Protein AF-A0A0S8D8H1-F1 (afdb_monomer)

Foldseek 3Di:
DAVPFPLDDDDPPDDDDCDDPVVVVVVVVVVVVVDDPVLQLLVQVLLVVCLPPPPKDKDKAKWKWKWWDDLPNFKIWIWTDFDPPDQRTKTWTKMDGLVFKIWTQKIDRPPQAIDGGFIWGKDHWDDDQFKIKIKIAGDCPRHFGAGPVGWGFGIKMKMFTPPCVPDDPTDITIIMMMIMTIRSCVLLVVLVVVCCVPPVVCVPPDPNDNLPVSLSSVVSSVPDNVVNCPVRVVPPPCDVPDDDDAPQQDDDPVQCVDPLCVLCCLFPCVQQCHPDPVVNVLCGDDNVSNLLLLLQCLLLLLLQLCQLVPPPVLQLHAHPPHQVCQVVSVHHSVCSSPDPSSVSNNVVSLVSCVVVVHDSDPPVVSRNPSVPRGDSDDDDD

Mean predicted aligned error: 15.31 Å

Structure (mmCIF, N/CA/C/O backbone):
data_AF-A0A0S8D8H1-F1
#
_entry.id   AF-A0A0S8D8H1-F1
#
loop_
_atom_site.group_PDB
_atom_site.id
_atom_site.type_symbol
_atom_site.label_atom_id
_atom_site.label_alt_id
_atom_site.label_comp_id
_atom_site.label_asym_id
_atom_site.label_entity_id
_atom_site.label_seq_id
_atom_site.pdbx_PDB_ins_code
_atom_site.Cartn_x
_atom_site.Cartn_y
_atom_site.Cartn_z
_atom_site.occupancy
_atom_site.B_iso_or_equiv
_atom_site.auth_seq_id
_atom_site.auth_comp_id
_atom_site.auth_asym_id
_atom_site.auth_atom_id
_atom_site.pdbx_PDB_model_num
ATOM 1 N N . PRO A 1 1 ? -13.328 21.605 22.757 1.00 50.66 1 PRO A N 1
ATOM 2 C CA . PRO A 1 1 ? -14.137 21.177 21.593 1.00 50.66 1 PRO A CA 1
ATOM 3 C C . PRO A 1 1 ? -13.794 19.726 21.206 1.00 50.66 1 PRO A C 1
ATOM 5 O O . PRO A 1 1 ? -12.615 19.384 21.144 1.00 50.66 1 PRO A O 1
ATOM 8 N N . PRO A 1 2 ? -14.795 18.872 20.968 1.00 54.44 2 PRO A N 1
ATOM 9 C CA . PRO A 1 2 ? -14.679 17.407 20.907 1.00 54.44 2 PRO A CA 1
ATOM 10 C C . PRO A 1 2 ? -13.805 16.900 19.742 1.00 54.44 2 PRO A C 1
ATOM 12 O O . PRO A 1 2 ? -13.455 15.730 19.685 1.00 54.44 2 PRO A O 1
ATOM 15 N N . HIS A 1 3 ? -13.372 17.798 18.850 1.00 54.06 3 HIS A N 1
ATOM 16 C CA . HIS A 1 3 ? -12.545 17.529 17.672 1.00 54.06 3 HIS A CA 1
ATOM 17 C C . HIS A 1 3 ? -11.184 16.852 17.964 1.00 54.06 3 HIS A C 1
ATOM 19 O O . HIS A 1 3 ? -10.603 16.242 17.068 1.00 54.06 3 HIS A O 1
ATOM 25 N N . LEU A 1 4 ? -10.653 16.956 19.190 1.00 62.88 4 LEU A N 1
ATOM 26 C CA . LEU A 1 4 ? -9.416 16.271 19.607 1.00 62.88 4 LEU A CA 1
ATOM 27 C C . LEU A 1 4 ? -9.659 15.107 20.584 1.00 62.88 4 LEU A C 1
ATOM 29 O O . LEU A 1 4 ? -8.697 14.523 21.073 1.00 62.88 4 LEU A O 1
ATOM 33 N N . ASP A 1 5 ? -10.914 14.766 20.893 1.00 68.06 5 ASP A N 1
ATOM 34 C CA . ASP A 1 5 ? -11.218 13.619 21.749 1.00 68.06 5 ASP A CA 1
ATOM 35 C C . ASP A 1 5 ? -11.070 12.321 20.922 1.00 68.06 5 ASP A C 1
ATOM 37 O O . ASP A 1 5 ? -11.809 12.131 19.951 1.00 68.06 5 ASP A O 1
ATOM 41 N N . PRO A 1 6 ? -10.121 11.423 21.263 1.00 68.25 6 PRO A N 1
ATOM 42 C CA . PRO A 1 6 ? -9.798 10.248 20.449 1.00 68.25 6 PRO A CA 1
ATOM 43 C C . PRO A 1 6 ? -10.953 9.245 20.345 1.00 68.25 6 PRO A C 1
ATOM 45 O O . PRO A 1 6 ? -10.932 8.383 19.470 1.00 68.25 6 PRO A O 1
ATOM 48 N N . LEU A 1 7 ? -11.958 9.358 21.218 1.00 73.81 7 LEU A N 1
ATOM 49 C CA . LEU A 1 7 ? -13.120 8.476 21.251 1.00 73.81 7 LEU A CA 1
ATOM 50 C C . LEU A 1 7 ? -14.303 9.013 20.434 1.00 73.81 7 LEU A C 1
ATOM 52 O O . LEU A 1 7 ? -15.323 8.332 20.329 1.00 73.81 7 LEU A O 1
ATOM 56 N N . THR A 1 8 ? -14.181 10.204 19.836 1.00 69.31 8 THR A N 1
ATOM 57 C CA . THR A 1 8 ? -15.189 10.723 18.904 1.00 69.31 8 THR A CA 1
ATOM 58 C C . THR A 1 8 ? -14.959 10.118 17.515 1.00 69.31 8 THR A C 1
ATOM 60 O O . THR A 1 8 ? -13.886 10.321 16.934 1.00 69.31 8 THR A O 1
ATOM 63 N N . PRO A 1 9 ? -15.942 9.402 16.933 1.00 66.94 9 PRO A N 1
ATOM 64 C CA . PRO A 1 9 ? -15.869 8.976 15.542 1.00 66.94 9 PRO A CA 1
ATOM 65 C C . PRO A 1 9 ? -15.666 10.193 14.645 1.00 66.94 9 PRO A C 1
ATOM 67 O O . PRO A 1 9 ? -16.459 11.133 14.668 1.00 66.94 9 PRO A O 1
ATOM 70 N N . ARG A 1 10 ? -14.597 10.185 13.851 1.00 66.56 10 ARG A N 1
ATOM 71 C CA . ARG A 1 10 ? -14.359 11.246 12.874 1.00 66.56 10 ARG A CA 1
ATOM 72 C C . ARG A 1 10 ? -15.075 10.883 11.578 1.00 66.56 10 ARG A C 1
ATOM 74 O O . ARG A 1 10 ? -14.911 9.748 11.120 1.00 66.56 10 ARG A O 1
ATOM 81 N N . PRO A 1 11 ? -15.830 11.811 10.965 1.00 64.25 11 PRO A N 1
ATOM 82 C CA . PRO A 1 11 ? -16.307 11.582 9.614 1.00 64.25 11 PRO A CA 1
ATOM 83 C C . PRO A 1 11 ? -15.096 11.355 8.693 1.00 64.25 11 PRO A C 1
ATOM 85 O O . PRO A 1 11 ? -14.022 11.927 8.929 1.00 64.25 11 PRO A O 1
ATOM 88 N N . PRO A 1 12 ? -15.226 10.506 7.661 1.00 61.81 12 PRO A N 1
ATOM 89 C CA . PRO A 1 12 ? -14.159 10.328 6.687 1.00 61.81 12 PRO A CA 1
ATOM 90 C C . PRO A 1 12 ? -13.798 11.689 6.079 1.00 61.81 12 PRO A C 1
ATOM 92 O O . PRO A 1 12 ? -14.682 12.471 5.735 1.00 61.81 12 PRO A O 1
ATOM 95 N N . ARG A 1 13 ? -12.495 11.976 5.944 1.00 61.00 13 ARG A N 1
ATOM 96 C CA . ARG A 1 13 ? -12.019 13.247 5.357 1.00 61.00 13 ARG A CA 1
ATOM 97 C C . ARG A 1 13 ? -12.520 13.446 3.926 1.00 61.00 13 ARG A C 1
ATOM 99 O O . ARG A 1 13 ? -12.697 14.577 3.495 1.00 61.00 13 ARG A O 1
ATOM 106 N N . GLU A 1 14 ? -12.704 12.348 3.206 1.00 64.44 14 GLU A N 1
ATOM 107 C CA . GLU A 1 14 ? -13.188 12.303 1.834 1.00 64.44 14 GLU A CA 1
ATOM 108 C C . GLU A 1 14 ? -13.837 10.929 1.614 1.00 64.44 14 GLU A C 1
ATOM 110 O O . GLU A 1 14 ? -13.347 9.920 2.127 1.00 64.44 14 GLU A O 1
ATOM 115 N N . ILE A 1 15 ? -14.941 10.886 0.866 1.00 69.12 15 ILE A N 1
ATOM 116 C CA . ILE A 1 15 ? -15.511 9.640 0.342 1.00 69.12 15 ILE A CA 1
ATOM 117 C C . ILE A 1 15 ? -15.196 9.627 -1.148 1.00 69.12 15 ILE A C 1
ATOM 119 O O . ILE A 1 15 ? -15.851 10.315 -1.930 1.00 69.12 15 ILE A O 1
ATOM 123 N N . LEU A 1 16 ? -14.180 8.860 -1.535 1.00 61.03 16 LEU A N 1
ATOM 124 C CA . LEU A 1 16 ? -13.817 8.697 -2.939 1.00 61.03 16 LEU A CA 1
ATOM 125 C C . LEU A 1 16 ? -14.880 7.836 -3.631 1.00 61.03 16 LEU A C 1
ATOM 127 O O . LEU A 1 16 ? -15.130 6.702 -3.222 1.00 61.03 16 LEU A O 1
ATOM 131 N N . ARG A 1 17 ? -15.519 8.379 -4.671 1.00 62.44 17 ARG A N 1
ATOM 132 C CA . ARG A 1 17 ? -16.472 7.659 -5.526 1.00 62.44 17 ARG A CA 1
ATOM 133 C C . ARG A 1 17 ? -15.849 7.475 -6.900 1.00 62.44 17 ARG A C 1
ATOM 135 O O . ARG A 1 17 ? -15.310 8.424 -7.451 1.00 62.44 17 ARG A O 1
ATOM 142 N N . PHE A 1 18 ? -15.931 6.267 -7.445 1.00 60.62 18 PHE A N 1
ATOM 143 C CA . PHE A 1 18 ? -15.375 5.955 -8.757 1.00 60.62 18 PHE A CA 1
ATOM 144 C C . PHE A 1 18 ? -16.193 6.681 -9.834 1.00 60.62 18 PHE A C 1
ATOM 146 O O . PHE A 1 18 ? -17.311 6.267 -10.134 1.00 60.62 18 PHE A O 1
ATOM 153 N N . SER A 1 19 ? -15.682 7.798 -10.359 1.00 57.94 19 SER A N 1
ATOM 154 C CA . SER A 1 19 ? -16.412 8.611 -11.345 1.00 57.94 19 SER A CA 1
ATOM 155 C C . SER A 1 19 ? -15.671 8.801 -12.671 1.00 57.94 19 SER A C 1
ATOM 157 O O . SER A 1 19 ? -16.284 9.212 -13.655 1.00 57.94 19 SER A O 1
ATOM 159 N N . GLY A 1 20 ? -14.387 8.427 -12.752 1.00 56.03 20 GLY A N 1
ATOM 160 C CA . GLY A 1 20 ? -13.649 8.408 -14.014 1.00 56.03 20 GLY A CA 1
ATOM 161 C C . GLY A 1 20 ? -12.148 8.137 -13.882 1.00 56.03 20 GLY A C 1
ATOM 162 O O . GLY A 1 20 ? -11.618 7.926 -12.793 1.00 56.03 20 GLY A O 1
ATOM 163 N N . ALA A 1 21 ? -11.448 8.181 -15.022 1.00 56.06 21 ALA A N 1
ATOM 164 C CA . ALA A 1 21 ? -10.019 7.863 -15.155 1.00 56.06 21 ALA A CA 1
ATOM 165 C C . ALA A 1 21 ? -9.074 8.771 -14.335 1.00 56.06 21 ALA A C 1
ATOM 167 O O . ALA A 1 21 ? -7.931 8.399 -14.075 1.00 56.06 21 ALA A O 1
ATOM 168 N N . MET A 1 22 ? -9.536 9.953 -13.908 1.00 54.12 22 MET A N 1
ATOM 169 C CA . MET A 1 22 ? -8.743 10.870 -13.077 1.00 54.12 22 MET A CA 1
ATOM 170 C C . MET A 1 22 ? -8.657 10.446 -11.602 1.00 54.12 22 MET A C 1
ATOM 172 O O . MET A 1 22 ? -7.737 10.871 -10.904 1.00 54.12 22 MET A O 1
ATOM 176 N N . ASP A 1 23 ? -9.556 9.574 -11.132 1.00 57.16 23 ASP A N 1
ATOM 177 C CA . ASP A 1 23 ? -9.555 9.079 -9.748 1.00 57.16 23 ASP A CA 1
ATOM 178 C C . ASP A 1 23 ? -8.584 7.896 -9.561 1.00 57.16 23 ASP A C 1
ATOM 180 O O . ASP A 1 23 ? -8.127 7.608 -8.451 1.00 57.16 23 ASP A O 1
ATOM 184 N N . THR A 1 24 ? -8.203 7.234 -10.659 1.00 58.53 24 THR A N 1
ATOM 185 C CA . THR A 1 24 ? -7.390 6.011 -10.672 1.00 58.53 24 THR A CA 1
ATOM 186 C C . THR A 1 24 ? -5.997 6.189 -10.037 1.00 58.53 24 THR A C 1
ATOM 188 O O . THR A 1 24 ? -5.645 5.372 -9.186 1.00 58.53 24 THR A O 1
ATOM 191 N N . PRO A 1 25 ? -5.208 7.249 -10.318 1.00 58.84 25 PRO A N 1
ATOM 192 C CA . PRO A 1 25 ? -3.871 7.405 -9.726 1.00 58.84 25 PRO A CA 1
ATOM 193 C C . PRO A 1 25 ? -3.881 7.700 -8.216 1.00 58.84 25 PRO A C 1
ATOM 195 O O . PRO A 1 25 ? -3.024 7.197 -7.483 1.00 58.84 25 PRO A O 1
ATOM 198 N N . ARG A 1 26 ? -4.850 8.500 -7.731 1.00 58.94 26 ARG A N 1
ATOM 199 C CA . ARG A 1 26 ? -5.006 8.819 -6.293 1.00 58.94 26 ARG A CA 1
ATOM 200 C C . ARG A 1 26 ? -5.401 7.571 -5.506 1.00 58.94 26 ARG A C 1
ATOM 202 O O . ARG A 1 26 ? -4.855 7.328 -4.433 1.00 58.94 26 ARG A O 1
ATOM 209 N N . ILE A 1 27 ? -6.290 6.759 -6.076 1.00 63.12 27 ILE A N 1
ATOM 210 C CA . ILE A 1 27 ? -6.699 5.475 -5.509 1.00 63.12 27 ILE A CA 1
ATOM 211 C C . ILE A 1 27 ? -5.503 4.513 -5.490 1.00 63.12 27 ILE A C 1
ATOM 213 O O . ILE A 1 27 ? -5.118 4.077 -4.410 1.00 63.12 27 ILE A O 1
ATOM 217 N N . ILE A 1 28 ? -4.836 4.260 -6.624 1.00 65.50 28 ILE A N 1
ATOM 218 C CA . ILE A 1 28 ? -3.685 3.334 -6.705 1.00 65.50 28 ILE A CA 1
ATOM 219 C C . ILE A 1 28 ? -2.600 3.677 -5.676 1.00 65.50 28 ILE A C 1
ATOM 221 O O . ILE A 1 28 ? -2.069 2.785 -5.021 1.00 65.50 28 ILE A O 1
ATOM 225 N N . SER A 1 29 ? -2.312 4.966 -5.483 1.00 62.41 29 SER A N 1
ATOM 226 C CA . SER A 1 29 ? -1.311 5.427 -4.514 1.00 62.41 29 SER A CA 1
ATOM 227 C C . SER A 1 29 ? -1.725 5.142 -3.061 1.00 62.41 29 SER A C 1
ATOM 229 O O . SER A 1 29 ? -0.890 4.769 -2.240 1.00 62.41 29 SER A O 1
ATOM 231 N N . GLY A 1 30 ? -3.017 5.270 -2.735 1.00 63.97 30 GLY A N 1
ATOM 232 C CA . GLY A 1 30 ? -3.566 4.873 -1.434 1.00 63.97 30 GLY A CA 1
ATOM 233 C C . GLY A 1 30 ? -3.522 3.359 -1.211 1.00 63.97 30 GLY A C 1
ATOM 234 O O . GLY A 1 30 ? -3.141 2.910 -0.133 1.00 63.97 30 GLY A O 1
ATOM 235 N N . TRP A 1 31 ? -3.841 2.578 -2.245 1.00 68.56 31 TRP A N 1
ATOM 236 C CA . TRP A 1 31 ? -3.814 1.113 -2.210 1.00 68.56 31 TRP A CA 1
ATOM 237 C C . TRP A 1 31 ? -2.399 0.540 -2.117 1.00 68.56 31 TRP A C 1
ATOM 239 O O . TRP A 1 31 ? -2.190 -0.448 -1.419 1.00 68.56 31 TRP A O 1
ATOM 249 N N . ALA A 1 32 ? -1.408 1.168 -2.753 1.00 70.56 32 ALA A N 1
ATOM 250 C CA . ALA A 1 32 ? -0.017 0.726 -2.677 1.00 70.56 32 ALA A CA 1
ATOM 251 C C . ALA A 1 32 ? 0.518 0.726 -1.233 1.00 70.56 32 ALA A C 1
ATOM 253 O O . ALA A 1 32 ? 1.279 -0.166 -0.872 1.00 70.56 32 ALA A O 1
ATOM 254 N N . ASN A 1 33 ? 0.061 1.658 -0.386 1.00 70.56 33 ASN A N 1
ATOM 255 C CA . ASN A 1 33 ? 0.424 1.704 1.039 1.00 70.56 33 ASN A CA 1
ATOM 256 C C . ASN A 1 33 ? -0.182 0.560 1.864 1.00 70.56 33 ASN A C 1
ATOM 258 O O . ASN A 1 33 ? 0.223 0.344 3.004 1.00 70.56 33 ASN A O 1
ATOM 262 N N . PHE A 1 34 ? -1.173 -0.148 1.320 1.00 75.00 34 PHE A N 1
ATOM 263 C CA . PHE A 1 34 ? -1.781 -1.291 1.984 1.00 75.00 34 PHE A CA 1
ATOM 264 C C . PHE A 1 34 ? -0.930 -2.557 1.852 1.00 75.00 34 PHE A C 1
ATOM 266 O O . PHE A 1 34 ? -1.075 -3.467 2.662 1.00 75.00 34 PHE A O 1
ATOM 273 N N . LEU A 1 35 ? -0.041 -2.620 0.858 1.00 80.44 35 LEU A N 1
ATOM 274 C CA . LEU A 1 35 ? 0.889 -3.725 0.648 1.00 80.44 35 LEU A CA 1
ATOM 275 C C . LEU A 1 35 ? 2.226 -3.415 1.322 1.00 80.44 35 LEU A C 1
ATOM 277 O O . LEU A 1 35 ? 2.740 -2.300 1.231 1.00 80.44 35 LEU A O 1
ATOM 281 N N . ALA A 1 36 ? 2.812 -4.400 2.001 1.00 82.56 36 ALA A N 1
ATOM 282 C CA . ALA A 1 36 ? 4.121 -4.197 2.608 1.00 82.56 36 ALA A CA 1
ATOM 283 C C . ALA A 1 36 ? 5.226 -4.270 1.553 1.00 82.56 36 ALA A C 1
ATOM 285 O O . ALA A 1 36 ? 5.124 -4.982 0.556 1.00 82.56 36 ALA A O 1
ATOM 286 N N . VAL A 1 37 ? 6.349 -3.607 1.829 1.00 82.81 37 VAL A N 1
ATOM 287 C CA . VAL A 1 37 ? 7.547 -3.662 0.975 1.00 82.81 37 VAL A CA 1
ATOM 288 C C . VAL A 1 37 ? 8.005 -5.106 0.725 1.00 82.81 37 VAL A C 1
ATOM 290 O O . VAL A 1 37 ? 8.413 -5.440 -0.387 1.00 82.81 37 VAL A O 1
ATOM 293 N N . ASP A 1 38 ? 7.894 -5.983 1.724 1.00 82.75 38 ASP A N 1
ATOM 294 C CA . ASP A 1 38 ? 8.278 -7.392 1.589 1.00 82.75 38 ASP A CA 1
ATOM 295 C C . ASP A 1 38 ? 7.339 -8.196 0.678 1.00 82.75 38 ASP A C 1
ATOM 297 O O . ASP A 1 38 ? 7.788 -9.147 0.032 1.00 82.75 38 ASP A O 1
ATOM 301 N N . ASP A 1 39 ? 6.076 -7.781 0.539 1.00 85.12 39 ASP A N 1
ATOM 302 C CA . ASP A 1 39 ? 5.147 -8.380 -0.424 1.00 85.12 39 ASP A CA 1
ATOM 303 C C . ASP A 1 39 ? 5.630 -8.110 -1.847 1.00 85.12 39 ASP A C 1
ATOM 305 O O . ASP A 1 39 ? 5.727 -9.030 -2.659 1.00 85.12 39 ASP A O 1
ATOM 309 N N . PHE A 1 40 ? 6.005 -6.857 -2.129 1.00 86.81 40 PHE A N 1
ATOM 310 C CA . PHE A 1 40 ? 6.533 -6.460 -3.432 1.00 86.81 40 PHE A CA 1
ATOM 311 C C . PHE A 1 40 ? 7.841 -7.179 -3.760 1.00 86.81 40 PHE A C 1
ATOM 313 O O . PHE A 1 40 ? 8.014 -7.641 -4.885 1.00 86.81 40 PHE A O 1
ATOM 320 N N . ARG A 1 41 ? 8.746 -7.330 -2.783 1.00 87.88 41 ARG A N 1
ATOM 321 C CA . ARG A 1 41 ? 10.006 -8.072 -2.971 1.00 87.88 41 ARG A CA 1
ATOM 322 C C . ARG A 1 41 ? 9.761 -9.545 -3.269 1.00 87.88 41 ARG A C 1
ATOM 324 O O . ARG A 1 41 ? 10.406 -10.110 -4.153 1.00 87.88 41 ARG A O 1
ATOM 331 N N . THR A 1 42 ? 8.832 -10.162 -2.541 1.00 86.88 42 THR A N 1
ATOM 332 C CA . THR A 1 42 ? 8.471 -11.571 -2.730 1.00 86.88 42 THR A CA 1
ATOM 333 C C . THR A 1 42 ? 7.846 -11.782 -4.104 1.00 86.88 42 THR A C 1
ATOM 335 O O . THR A 1 42 ? 8.278 -12.669 -4.840 1.00 86.88 42 THR A O 1
ATOM 338 N N . LEU A 1 43 ? 6.885 -10.929 -4.471 1.00 90.50 43 LEU A N 1
ATOM 339 C CA . LEU A 1 43 ? 6.231 -10.949 -5.772 1.00 90.50 43 LEU A CA 1
ATOM 340 C C . LEU A 1 43 ? 7.248 -10.783 -6.906 1.00 90.50 43 LEU A C 1
ATOM 342 O O . LEU A 1 43 ? 7.303 -11.622 -7.799 1.00 90.50 43 LEU A O 1
ATOM 346 N N . ASP A 1 44 ? 8.096 -9.754 -6.850 1.00 91.81 44 ASP A N 1
ATOM 347 C CA . ASP A 1 44 ? 9.090 -9.501 -7.896 1.00 91.81 44 ASP A CA 1
ATOM 348 C C . ASP A 1 44 ? 10.077 -10.668 -8.039 1.00 91.81 44 ASP A C 1
ATOM 350 O O . ASP A 1 44 ? 10.352 -11.116 -9.149 1.00 91.81 44 ASP A O 1
ATOM 354 N N . SER A 1 45 ? 10.532 -11.238 -6.919 1.00 89.69 45 SER A N 1
ATOM 355 C CA . SER A 1 45 ? 11.430 -12.399 -6.922 1.00 89.69 45 SER A CA 1
ATOM 356 C C . SER A 1 45 ? 10.790 -13.646 -7.541 1.00 89.69 45 SER A C 1
ATOM 358 O O . SER A 1 45 ? 11.484 -14.454 -8.159 1.00 89.69 45 SER A O 1
ATOM 360 N N . LEU A 1 46 ? 9.482 -13.853 -7.365 1.00 90.44 46 LEU A N 1
ATOM 361 C CA . LEU A 1 46 ? 8.761 -14.944 -8.029 1.00 90.44 46 LEU A CA 1
ATOM 362 C C . LEU A 1 46 ? 8.649 -14.691 -9.530 1.00 90.44 46 LEU A C 1
ATOM 364 O O . LEU A 1 46 ? 9.021 -15.560 -10.309 1.00 90.44 46 LEU A O 1
ATOM 368 N N . LEU A 1 47 ? 8.242 -13.486 -9.934 1.00 92.75 47 LEU A N 1
ATOM 369 C CA . LEU A 1 47 ? 8.099 -13.134 -11.349 1.00 92.75 47 LEU A CA 1
ATOM 370 C C . LEU A 1 47 ? 9.420 -13.246 -12.118 1.00 92.75 47 LEU A C 1
ATOM 372 O O . LEU A 1 47 ? 9.443 -13.787 -13.220 1.00 92.75 47 LEU A O 1
ATOM 376 N N . VAL A 1 48 ? 10.531 -12.802 -11.521 1.00 90.62 48 VAL A N 1
ATOM 377 C CA . VAL A 1 48 ? 11.864 -12.927 -12.129 1.00 90.62 48 VAL A CA 1
ATOM 378 C C . VAL A 1 48 ? 12.284 -14.394 -12.263 1.00 90.62 48 VAL A C 1
ATOM 380 O O . VAL A 1 48 ? 12.861 -14.765 -13.282 1.00 90.62 48 VAL A O 1
ATOM 383 N N . ARG A 1 49 ? 11.978 -15.250 -11.277 1.00 88.69 49 ARG A N 1
ATOM 384 C CA . ARG A 1 49 ? 12.277 -16.694 -11.353 1.00 88.69 49 ARG A CA 1
ATOM 385 C C . ARG A 1 49 ? 11.427 -17.413 -12.401 1.00 88.69 49 ARG A C 1
ATOM 387 O O . ARG A 1 49 ? 11.946 -18.286 -13.089 1.00 88.69 49 ARG A O 1
ATOM 394 N N . SER A 1 50 ? 10.175 -17.000 -12.558 1.00 87.31 50 SER A N 1
ATOM 395 C CA . SER A 1 50 ? 9.235 -17.532 -13.549 1.00 87.31 50 SER A CA 1
ATOM 396 C C . SER A 1 50 ? 9.449 -16.995 -14.965 1.00 87.31 50 SER A C 1
ATOM 398 O O . SER A 1 50 ? 8.707 -17.348 -15.876 1.00 87.31 50 SER A O 1
ATOM 400 N N . GLU A 1 51 ? 10.467 -16.164 -15.211 1.00 82.75 51 GLU A N 1
ATOM 401 C CA . GLU A 1 51 ? 10.753 -15.652 -16.556 1.00 82.75 51 GLU A CA 1
ATOM 402 C C . GLU A 1 51 ? 11.010 -16.778 -17.579 1.00 82.75 51 GLU A C 1
ATOM 404 O O . GLU A 1 51 ? 10.739 -16.610 -18.770 1.00 82.75 51 GLU A O 1
ATOM 409 N N . ALA A 1 52 ? 11.549 -17.914 -17.131 1.00 80.00 52 ALA A N 1
ATOM 410 C CA . ALA A 1 52 ? 11.817 -19.068 -17.986 1.00 80.00 52 ALA A CA 1
ATOM 411 C C . ALA A 1 52 ? 10.560 -19.896 -18.318 1.00 80.00 52 ALA A C 1
ATOM 413 O O . ALA A 1 52 ? 10.635 -20.777 -19.177 1.00 80.00 52 ALA A O 1
ATOM 414 N N . ASP A 1 53 ? 9.425 -19.619 -17.672 1.00 80.62 53 ASP A N 1
ATOM 415 C CA . ASP A 1 53 ? 8.203 -20.398 -17.838 1.00 80.62 53 ASP A CA 1
ATOM 416 C C . ASP A 1 53 ? 7.576 -20.175 -19.222 1.00 80.62 53 ASP A C 1
ATOM 418 O O . ASP A 1 53 ? 7.588 -19.078 -19.799 1.00 80.62 53 ASP A O 1
ATOM 422 N N . ALA A 1 54 ? 6.970 -21.236 -19.758 1.00 67.94 54 ALA A N 1
ATOM 423 C CA . ALA A 1 54 ? 6.238 -21.171 -21.014 1.00 67.94 54 ALA A CA 1
ATOM 424 C C . ALA A 1 54 ? 5.087 -20.151 -20.901 1.00 67.94 54 ALA A C 1
ATOM 426 O O . ALA A 1 54 ? 4.181 -20.298 -20.085 1.00 67.94 54 ALA A O 1
ATOM 427 N N . GLY A 1 55 ? 5.123 -19.105 -21.731 1.00 77.44 55 GLY A N 1
ATOM 428 C CA . GLY A 1 55 ? 4.086 -18.067 -21.787 1.00 77.44 55 GLY A CA 1
ATOM 429 C C . GLY A 1 55 ? 4.515 -16.678 -21.307 1.00 77.44 55 GLY A C 1
ATOM 430 O O . GLY A 1 55 ? 3.742 -15.732 -21.467 1.00 77.44 55 GLY A O 1
ATOM 431 N N . VAL A 1 56 ? 5.734 -16.508 -20.780 1.00 89.88 56 VAL A N 1
ATOM 432 C CA . VAL A 1 56 ? 6.301 -15.170 -20.543 1.00 89.88 56 VAL A CA 1
ATOM 433 C C . VAL A 1 56 ? 6.819 -14.589 -21.860 1.00 89.88 56 VAL A C 1
ATOM 435 O O . VAL A 1 56 ? 7.758 -15.096 -22.474 1.00 89.88 56 VAL A O 1
ATOM 438 N N . GLN A 1 57 ? 6.192 -13.506 -22.323 1.00 92.19 57 GLN A N 1
ATOM 439 C CA . GLN A 1 57 ? 6.555 -12.870 -23.590 1.00 92.19 57 GLN A CA 1
ATOM 440 C C . GLN A 1 57 ? 7.717 -11.890 -23.420 1.00 92.19 57 GLN A C 1
ATOM 442 O O . GLN A 1 57 ? 7.733 -11.079 -22.493 1.00 92.19 57 GLN A O 1
ATOM 447 N N . ARG A 1 58 ? 8.656 -11.908 -24.372 1.00 92.88 58 ARG A N 1
ATOM 448 C CA . ARG A 1 58 ? 9.741 -10.927 -24.478 1.00 92.88 58 ARG A CA 1
ATOM 449 C C . ARG A 1 58 ? 9.557 -10.066 -25.720 1.00 92.88 58 ARG A C 1
ATOM 451 O O . ARG A 1 58 ? 9.316 -10.578 -26.810 1.00 92.88 58 ARG A O 1
ATOM 458 N N . SER A 1 59 ? 9.691 -8.758 -25.554 1.00 92.38 59 SER A N 1
ATOM 459 C CA . SER A 1 59 ? 9.617 -7.782 -26.639 1.00 92.38 59 SER A CA 1
ATOM 460 C C . SER A 1 59 ? 10.925 -7.017 -26.738 1.00 92.38 59 SER A C 1
ATOM 462 O O . SER A 1 59 ? 11.450 -6.545 -25.732 1.00 92.38 59 SER A O 1
ATOM 464 N N . VAL A 1 60 ? 11.439 -6.890 -27.960 1.00 93.38 60 VAL A N 1
ATOM 465 C CA . VAL A 1 60 ? 12.639 -6.105 -28.257 1.00 93.38 60 VAL A CA 1
ATOM 466 C C . VAL A 1 60 ? 12.215 -4.806 -28.921 1.00 93.38 60 VAL A C 1
ATOM 468 O O . VAL A 1 60 ? 11.556 -4.831 -29.962 1.00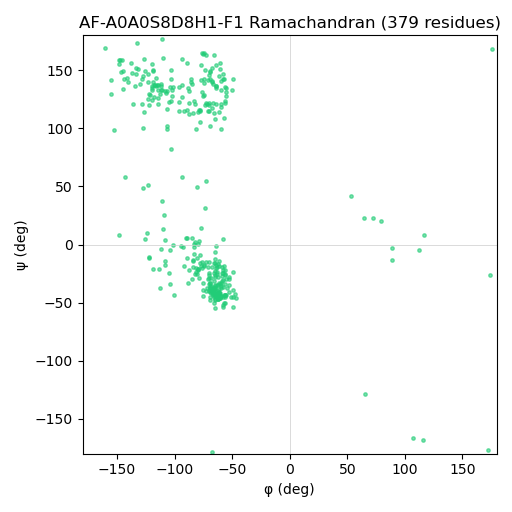 93.38 60 VAL A O 1
ATOM 471 N N . TYR A 1 61 ? 12.607 -3.695 -28.311 1.00 93.81 61 TYR A N 1
AT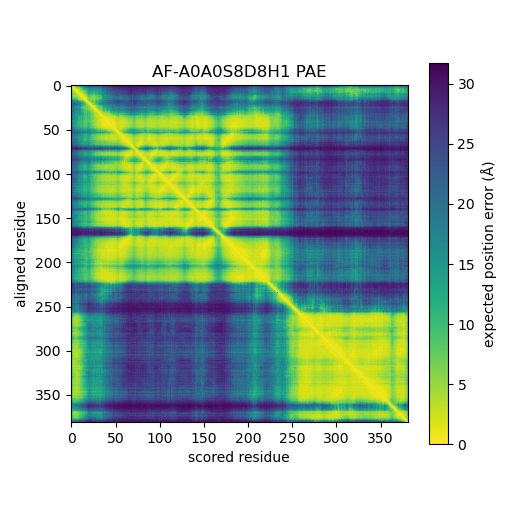OM 472 C CA . TYR A 1 61 ? 12.419 -2.343 -28.821 1.00 93.81 61 TYR A CA 1
ATOM 473 C C . TYR A 1 61 ? 13.728 -1.832 -29.392 1.00 93.81 61 TYR A C 1
ATOM 475 O O . TYR A 1 61 ? 14.789 -2.123 -28.838 1.00 93.81 61 TYR A O 1
ATOM 483 N N . ARG A 1 62 ? 13.660 -1.086 -30.496 1.00 92.56 62 ARG A N 1
ATOM 484 C CA . ARG A 1 62 ? 14.846 -0.577 -31.192 1.00 92.56 62 ARG A CA 1
ATOM 485 C C . ARG A 1 62 ? 14.768 0.923 -31.405 1.00 92.56 62 ARG A C 1
ATOM 487 O O . ARG A 1 62 ? 13.694 1.463 -31.657 1.00 92.56 62 ARG A O 1
ATOM 494 N N . ALA A 1 63 ? 15.919 1.575 -31.327 1.00 93.44 63 ALA A N 1
ATOM 495 C CA . ALA A 1 63 ? 16.056 2.987 -31.641 1.00 93.44 63 ALA A CA 1
ATOM 496 C C . ALA A 1 63 ? 17.423 3.272 -32.259 1.00 93.44 63 ALA A C 1
ATOM 498 O O . ALA A 1 63 ? 18.412 2.610 -31.930 1.00 93.44 63 ALA A O 1
ATOM 499 N N . GLN A 1 64 ? 17.456 4.270 -33.138 1.00 92.50 64 GLN A N 1
ATOM 500 C CA . GLN A 1 64 ? 18.703 4.881 -33.579 1.00 92.50 64 GLN A CA 1
ATOM 501 C C . GLN A 1 64 ? 19.090 5.968 -32.583 1.00 92.50 64 GLN A C 1
ATOM 503 O O . GLN A 1 64 ? 18.235 6.693 -32.064 1.00 92.50 64 GLN A O 1
ATOM 508 N N . CYS A 1 65 ? 20.380 6.048 -32.297 1.00 92.12 65 CYS A N 1
ATOM 509 C CA . CYS A 1 65 ? 20.931 6.880 -31.250 1.00 92.12 65 CYS A CA 1
ATOM 510 C C . CYS A 1 65 ? 22.141 7.646 -31.749 1.00 92.12 65 CYS A C 1
ATOM 512 O O . CYS A 1 65 ? 22.962 7.138 -32.506 1.00 92.12 65 CYS A O 1
ATOM 514 N N . THR A 1 66 ? 22.296 8.844 -31.216 1.00 91.12 66 THR A N 1
ATOM 515 C CA . THR A 1 66 ? 23.534 9.597 -31.302 1.00 91.12 66 THR A CA 1
ATOM 516 C C . THR A 1 66 ? 24.248 9.497 -29.962 1.00 91.12 66 THR A C 1
ATOM 518 O O . THR A 1 66 ? 23.688 9.840 -28.918 1.00 91.12 66 THR A O 1
ATOM 521 N N . ALA A 1 67 ? 25.488 9.022 -29.981 1.00 88.75 67 ALA A N 1
ATOM 522 C CA . ALA A 1 67 ? 26.362 8.959 -28.822 1.00 88.75 67 ALA A CA 1
ATOM 523 C C . ALA A 1 67 ? 27.381 10.101 -28.870 1.00 88.75 67 ALA A C 1
ATOM 525 O O . ALA A 1 67 ? 28.014 10.344 -29.894 1.00 88.75 67 ALA A O 1
ATOM 526 N N . ARG A 1 68 ? 27.574 10.807 -27.757 1.00 87.25 68 ARG A N 1
ATOM 527 C CA . ARG A 1 68 ? 28.635 11.809 -27.595 1.00 87.25 68 ARG A CA 1
ATOM 528 C C . ARG A 1 68 ? 29.545 11.397 -26.459 1.00 87.25 68 ARG A C 1
ATOM 530 O O . ARG A 1 68 ? 29.083 11.190 -25.338 1.00 87.25 68 ARG A O 1
ATOM 537 N N . ARG A 1 69 ? 30.838 11.288 -26.741 1.00 82.19 69 ARG A N 1
ATOM 538 C CA . ARG A 1 69 ? 31.843 10.987 -25.724 1.00 82.19 69 ARG A CA 1
ATOM 539 C C . ARG A 1 69 ? 32.082 12.238 -24.871 1.00 82.19 69 ARG A C 1
ATOM 541 O O . ARG A 1 69 ? 32.282 13.324 -25.408 1.00 82.19 69 ARG A O 1
ATOM 548 N N . ALA A 1 70 ? 32.000 12.103 -23.552 1.00 74.38 70 ALA A N 1
ATOM 549 C CA . ALA A 1 70 ? 32.370 13.175 -22.634 1.00 74.38 70 ALA A CA 1
ATOM 550 C C . ALA A 1 70 ? 33.902 13.336 -22.607 1.00 74.38 70 ALA A C 1
ATOM 552 O O . ALA A 1 70 ? 34.636 12.443 -23.024 1.00 74.38 70 ALA A O 1
ATOM 553 N N . SER A 1 71 ? 34.396 14.466 -22.097 1.00 63.47 71 SER A N 1
ATOM 554 C CA . SER A 1 71 ? 35.835 14.774 -22.027 1.00 63.47 71 SER A CA 1
ATOM 555 C C . SER A 1 71 ? 36.661 13.750 -21.230 1.00 63.47 71 SER A C 1
ATOM 557 O O . SER A 1 71 ? 37.872 13.661 -21.420 1.00 63.47 71 SER A O 1
ATOM 559 N N . SER A 1 72 ? 36.024 12.946 -20.370 1.00 62.56 72 SER A N 1
ATOM 560 C CA . SER A 1 72 ? 36.611 11.725 -19.824 1.00 62.56 72 SER A CA 1
ATOM 561 C C . SER A 1 72 ? 36.438 10.569 -20.816 1.00 62.56 72 SER A C 1
ATOM 563 O O . SER A 1 72 ? 35.325 10.212 -21.197 1.00 62.56 72 SER A O 1
ATOM 565 N N . ASN A 1 73 ? 37.551 9.938 -21.203 1.00 64.12 73 ASN A N 1
ATOM 566 C CA . ASN A 1 73 ? 37.641 8.911 -22.256 1.00 64.12 73 ASN A CA 1
ATOM 567 C C . ASN A 1 73 ? 36.769 7.644 -22.071 1.00 64.12 73 ASN A C 1
ATOM 569 O O . ASN A 1 73 ? 36.885 6.718 -22.871 1.00 64.12 73 ASN A O 1
ATOM 573 N N . SER A 1 74 ? 35.914 7.562 -21.055 1.00 75.50 74 SER A N 1
ATOM 574 C CA . SER A 1 74 ? 35.089 6.391 -20.752 1.00 75.50 74 SER A CA 1
ATOM 575 C C . SER A 1 74 ? 33.585 6.656 -20.716 1.00 75.50 74 SER A C 1
ATOM 577 O O . SER A 1 74 ? 32.843 5.680 -20.677 1.00 75.50 74 SER A O 1
ATOM 579 N N . ARG A 1 75 ? 33.107 7.911 -20.725 1.00 85.44 75 ARG A N 1
ATOM 580 C CA . ARG A 1 75 ? 31.671 8.225 -20.585 1.00 85.44 75 ARG A CA 1
ATOM 581 C C . ARG A 1 75 ? 31.038 8.623 -21.919 1.00 85.44 75 ARG A C 1
ATOM 583 O O . ARG A 1 75 ? 31.584 9.450 -22.646 1.00 85.44 75 ARG A O 1
ATOM 590 N N . PHE A 1 76 ? 29.854 8.088 -22.200 1.00 86.56 76 PHE A N 1
ATOM 591 C CA . PHE A 1 76 ? 29.014 8.432 -23.342 1.00 86.56 76 PHE A CA 1
ATOM 592 C C . PHE A 1 76 ? 27.665 8.978 -22.890 1.00 86.56 76 PHE A C 1
ATOM 594 O O . PHE A 1 76 ? 26.996 8.378 -22.053 1.00 86.56 76 PHE A O 1
ATOM 601 N N . ASN A 1 77 ? 27.242 10.066 -23.522 1.00 90.69 77 ASN A N 1
ATOM 602 C CA . ASN A 1 77 ? 25.873 10.555 -23.471 1.00 90.69 77 ASN A CA 1
ATOM 603 C C . ASN A 1 77 ? 25.138 10.043 -24.709 1.00 90.69 77 ASN A C 1
ATOM 605 O O . ASN A 1 77 ? 25.574 10.294 -25.833 1.00 90.69 77 ASN A O 1
ATOM 609 N N . LEU A 1 78 ? 24.048 9.318 -24.499 1.00 91.94 78 LEU A N 1
ATOM 610 C CA . LEU A 1 78 ? 23.223 8.714 -25.534 1.00 91.94 78 LEU A CA 1
ATOM 611 C C . LEU A 1 78 ? 21.911 9.475 -25.646 1.00 91.94 78 LEU A C 1
ATOM 613 O O . LEU A 1 78 ? 21.218 9.679 -24.647 1.00 91.94 78 LEU A O 1
ATOM 617 N N . GLN A 1 79 ? 21.554 9.830 -26.873 1.00 94.12 79 GLN A N 1
ATOM 618 C CA . GLN A 1 79 ? 20.243 10.359 -27.206 1.00 94.12 79 GLN A CA 1
ATOM 619 C C . GLN A 1 79 ? 19.656 9.538 -28.347 1.00 94.12 79 GLN A C 1
ATOM 621 O O . GLN A 1 79 ? 20.196 9.534 -29.449 1.00 94.12 79 GLN A O 1
ATOM 626 N N . CYS A 1 80 ? 18.569 8.825 -28.068 1.00 93.50 80 CYS A N 1
ATOM 627 C CA . CYS A 1 80 ? 17.884 7.978 -29.033 1.00 93.50 80 CYS A CA 1
ATOM 628 C C . CYS A 1 80 ? 16.515 8.544 -29.371 1.00 93.50 80 CYS A C 1
ATOM 630 O O . CYS A 1 80 ? 15.763 8.936 -28.473 1.00 93.50 80 CYS A O 1
ATOM 632 N N . THR A 1 81 ? 16.179 8.495 -30.654 1.00 89.25 81 THR A N 1
ATOM 633 C CA . THR A 1 81 ? 14.874 8.909 -31.160 1.00 89.25 81 THR A CA 1
ATOM 634 C C . THR A 1 81 ? 14.169 7.687 -31.722 1.00 89.25 81 THR A C 1
ATOM 636 O O . THR A 1 81 ? 14.683 7.020 -32.623 1.00 89.25 81 THR A O 1
ATOM 639 N N . GLY A 1 82 ? 13.000 7.372 -31.168 1.00 83.75 82 GLY A N 1
ATOM 640 C CA . GLY A 1 82 ? 12.159 6.303 -31.685 1.00 83.75 82 GLY A CA 1
ATOM 641 C C . GLY A 1 82 ? 11.566 6.676 -33.039 1.00 83.75 82 GLY A C 1
ATOM 642 O O . GLY A 1 82 ? 11.189 7.826 -33.254 1.00 83.75 82 GLY A O 1
ATOM 643 N N . ASP A 1 83 ? 11.460 5.700 -33.940 1.00 80.69 83 ASP A N 1
ATOM 644 C CA . ASP A 1 83 ? 10.681 5.850 -35.167 1.00 80.69 83 ASP A CA 1
ATOM 645 C C . ASP A 1 83 ? 9.178 5.873 -34.817 1.00 80.69 83 ASP A C 1
ATOM 647 O O . ASP A 1 83 ? 8.654 4.863 -34.330 1.00 80.69 83 ASP A O 1
ATOM 651 N N . PRO A 1 84 ? 8.464 6.992 -35.033 1.00 68.69 84 PRO A N 1
ATOM 652 C CA . PRO A 1 84 ? 7.045 7.097 -34.705 1.00 68.69 84 PRO A CA 1
ATOM 653 C C . PRO A 1 84 ? 6.156 6.146 -35.525 1.00 68.69 84 PRO A C 1
ATOM 655 O O . PRO A 1 84 ? 5.024 5.898 -35.119 1.00 68.69 84 PRO A O 1
ATOM 658 N N . GLY A 1 85 ? 6.644 5.603 -36.649 1.00 68.19 85 GLY A N 1
ATOM 659 C CA . GLY A 1 85 ? 5.926 4.619 -37.466 1.00 68.19 85 GLY A CA 1
ATOM 660 C C . GLY A 1 85 ? 6.160 3.159 -37.063 1.00 68.19 85 GLY A C 1
ATOM 661 O O . GLY A 1 85 ? 5.446 2.275 -37.535 1.00 68.19 85 GLY A O 1
ATOM 662 N N . ALA A 1 86 ? 7.139 2.882 -36.198 1.00 78.62 86 ALA A N 1
ATOM 663 C CA . ALA A 1 86 ? 7.467 1.523 -35.784 1.00 78.62 86 ALA A CA 1
ATOM 664 C C . ALA A 1 86 ? 6.728 1.134 -34.495 1.00 78.62 86 ALA A C 1
ATOM 666 O O . ALA A 1 86 ? 6.869 1.781 -33.460 1.00 78.62 86 ALA A O 1
ATOM 667 N N . GLU A 1 87 ? 6.019 0.003 -34.526 1.00 76.19 87 GLU A N 1
ATOM 668 C CA . GLU A 1 87 ? 5.259 -0.545 -33.386 1.00 76.19 87 GLU A CA 1
ATOM 669 C C . GLU A 1 87 ? 6.126 -0.776 -32.128 1.00 76.19 87 GLU A C 1
ATOM 671 O O . GLU A 1 87 ? 5.639 -0.755 -30.998 1.00 76.19 87 GLU A O 1
ATOM 676 N N . ARG A 1 88 ? 7.436 -0.988 -32.313 1.00 84.12 88 ARG A N 1
ATOM 677 C CA . ARG A 1 88 ? 8.413 -1.241 -31.241 1.00 84.12 88 ARG A CA 1
ATOM 678 C C . ARG A 1 88 ? 9.569 -0.244 -31.255 1.00 84.12 88 ARG A C 1
ATOM 680 O O . ARG A 1 88 ? 10.740 -0.635 -31.232 1.00 84.12 88 ARG A O 1
ATOM 687 N N . SER A 1 89 ? 9.235 1.041 -31.280 1.00 87.06 89 SER A N 1
ATOM 688 C CA . SER A 1 89 ? 10.192 2.130 -31.091 1.00 87.06 89 SER A CA 1
ATOM 689 C C . SER A 1 89 ? 10.273 2.603 -29.641 1.00 87.06 89 SER A C 1
ATOM 691 O O . SER A 1 89 ? 9.393 2.352 -28.816 1.00 87.06 89 SER A O 1
ATOM 693 N N . MET A 1 90 ? 11.377 3.269 -29.314 1.00 92.00 90 MET A N 1
ATOM 694 C CA . MET A 1 90 ? 11.598 3.881 -28.008 1.00 92.00 90 MET A CA 1
ATOM 695 C C . MET A 1 90 ? 12.455 5.133 -28.151 1.00 92.00 90 MET A C 1
ATOM 697 O O . MET A 1 90 ? 13.268 5.230 -29.067 1.00 92.00 90 MET A O 1
ATOM 701 N N . SER A 1 91 ? 12.324 6.050 -27.203 1.00 90.81 91 SER A N 1
ATOM 702 C CA . SER A 1 91 ? 13.191 7.222 -27.091 1.00 90.81 91 SER A CA 1
ATOM 703 C C . SER A 1 91 ? 13.924 7.177 -25.755 1.00 90.81 91 SER A C 1
ATOM 705 O O . SER A 1 91 ? 13.343 6.790 -24.742 1.00 90.81 91 SER A O 1
ATOM 707 N N . LEU A 1 92 ? 15.205 7.545 -25.751 1.00 93.38 92 LEU A N 1
ATOM 708 C CA . LEU A 1 92 ? 16.090 7.383 -24.596 1.00 93.38 92 LEU A CA 1
ATOM 709 C C . LEU A 1 92 ? 17.008 8.592 -24.440 1.00 93.38 92 LEU A C 1
ATOM 711 O O . LEU A 1 92 ? 17.588 9.066 -25.415 1.00 93.38 92 LEU A O 1
ATOM 715 N N . VAL A 1 93 ? 17.212 9.006 -23.194 1.00 91.81 93 VAL A N 1
ATOM 716 C CA . VAL A 1 93 ? 18.346 9.822 -22.759 1.00 91.81 93 VAL A CA 1
ATOM 717 C C . VAL A 1 93 ? 19.071 9.060 -21.655 1.00 91.81 93 VAL A C 1
ATOM 719 O O . VAL A 1 93 ? 18.474 8.724 -20.627 1.00 91.81 93 VAL A O 1
ATOM 722 N N . ALA A 1 94 ? 20.344 8.746 -21.884 1.00 92.75 94 ALA A N 1
ATOM 723 C CA . ALA A 1 94 ? 21.147 7.965 -20.951 1.00 92.75 94 ALA A CA 1
ATOM 724 C C . ALA A 1 94 ? 22.612 8.394 -20.939 1.00 92.75 94 ALA A C 1
ATOM 726 O O . ALA A 1 94 ? 23.132 8.960 -21.898 1.00 92.75 94 ALA A O 1
ATOM 727 N N . GLN A 1 95 ? 23.286 8.056 -19.851 1.00 91.38 95 GLN A N 1
ATOM 728 C CA . GLN A 1 95 ? 24.715 8.220 -19.650 1.00 91.38 95 GLN A CA 1
ATOM 729 C C . GLN A 1 95 ? 25.289 6.843 -19.335 1.00 91.38 95 GLN A C 1
ATOM 731 O O . GLN A 1 95 ? 24.811 6.168 -18.427 1.00 91.38 95 GLN A O 1
ATOM 736 N N . VAL A 1 96 ? 26.292 6.396 -20.081 1.00 90.44 96 VAL A N 1
ATOM 737 C CA . VAL A 1 96 ? 26.931 5.095 -19.850 1.00 90.44 96 VAL A CA 1
ATOM 738 C C . VAL A 1 96 ? 28.436 5.253 -19.797 1.00 90.44 96 VAL A C 1
ATOM 740 O O . VAL A 1 96 ? 29.028 5.983 -20.589 1.00 90.44 96 VAL A O 1
ATOM 743 N N . GLU A 1 97 ? 29.063 4.564 -18.860 1.00 87.06 97 GLU A N 1
ATOM 744 C CA . GLU A 1 97 ? 30.504 4.493 -18.724 1.00 87.06 97 GLU A CA 1
ATOM 745 C C . GLU A 1 97 ? 30.999 3.104 -19.130 1.00 87.06 97 GLU A C 1
ATOM 747 O O . GLU A 1 97 ? 30.500 2.078 -18.667 1.00 87.06 97 GLU A O 1
ATOM 752 N N . GLU A 1 98 ? 32.036 3.055 -19.968 1.00 80.50 98 GLU A N 1
ATOM 753 C CA . GLU A 1 98 ? 32.671 1.794 -20.382 1.00 80.50 98 GLU A CA 1
ATOM 754 C C . GLU A 1 98 ? 33.297 1.025 -19.204 1.00 80.50 98 GLU A C 1
ATOM 756 O O . GLU A 1 98 ? 33.605 -0.156 -19.343 1.00 80.50 98 GLU A O 1
ATOM 761 N N . ASN A 1 99 ? 33.504 1.690 -18.059 1.00 76.00 99 ASN A N 1
ATOM 762 C CA . ASN A 1 99 ? 34.069 1.116 -16.833 1.00 76.00 99 ASN A CA 1
ATOM 763 C C . ASN A 1 99 ? 33.034 0.374 -15.962 1.00 76.00 99 ASN A C 1
ATOM 765 O O . ASN A 1 99 ? 33.405 -0.142 -14.911 1.00 76.00 99 ASN A O 1
ATOM 769 N N . GLY A 1 100 ? 31.769 0.315 -16.390 1.00 83.38 100 GLY A N 1
ATOM 770 C CA . GLY A 1 100 ? 30.778 -0.588 -15.813 1.00 83.38 100 GLY A CA 1
ATOM 771 C C . GLY A 1 100 ? 29.582 0.059 -15.114 1.00 83.38 100 GLY A C 1
ATOM 772 O O . GLY A 1 100 ? 28.778 -0.653 -14.517 1.00 83.38 100 GLY A O 1
ATOM 773 N N . SER A 1 101 ? 29.415 1.380 -15.201 1.00 89.69 101 SER A N 1
ATOM 774 C CA . SER A 1 101 ? 28.248 2.071 -14.636 1.00 89.69 101 SER A CA 1
ATOM 775 C C . SER A 1 101 ? 27.446 2.813 -15.697 1.00 89.69 101 SER A C 1
ATOM 777 O O . SER A 1 101 ? 27.962 3.191 -16.745 1.00 89.69 101 SER A O 1
ATOM 779 N N . GLY A 1 102 ? 26.160 3.032 -15.446 1.00 91.50 102 GLY A N 1
ATOM 780 C CA . GLY A 1 102 ? 25.335 3.871 -16.302 1.00 91.50 102 GLY A CA 1
ATOM 781 C C . GLY A 1 102 ? 24.081 4.357 -15.598 1.00 91.50 102 GLY A C 1
ATOM 782 O O . GLY A 1 102 ? 23.732 3.895 -14.513 1.00 91.50 102 GLY A O 1
ATOM 783 N N . ARG A 1 103 ? 23.395 5.298 -16.231 1.00 93.31 103 ARG A N 1
ATOM 784 C CA . ARG A 1 103 ? 22.125 5.855 -15.789 1.00 93.31 103 ARG A CA 1
ATOM 785 C C . ARG A 1 103 ? 21.257 6.167 -16.995 1.00 93.31 103 ARG A C 1
ATOM 787 O O . ARG A 1 103 ? 21.708 6.774 -17.958 1.00 93.31 103 ARG A O 1
ATOM 794 N N . ILE A 1 104 ? 19.998 5.775 -16.924 1.00 92.06 104 ILE A N 1
ATOM 795 C CA . ILE A 1 104 ? 18.947 6.231 -17.822 1.00 92.06 104 ILE A CA 1
ATOM 796 C C . ILE A 1 104 ? 18.236 7.373 -17.113 1.00 92.06 104 ILE A C 1
ATOM 798 O O . ILE A 1 104 ? 17.589 7.156 -16.089 1.00 92.06 104 ILE A O 1
ATOM 802 N N . ASP A 1 105 ? 18.340 8.576 -17.663 1.00 89.31 105 ASP A N 1
ATOM 803 C CA . ASP A 1 105 ? 17.602 9.730 -17.150 1.00 89.31 105 ASP A CA 1
ATOM 804 C C . ASP A 1 105 ? 16.129 9.620 -17.563 1.00 89.31 105 ASP A C 1
ATOM 806 O O . ASP A 1 105 ? 15.215 9.878 -16.777 1.00 89.31 105 ASP A O 1
ATOM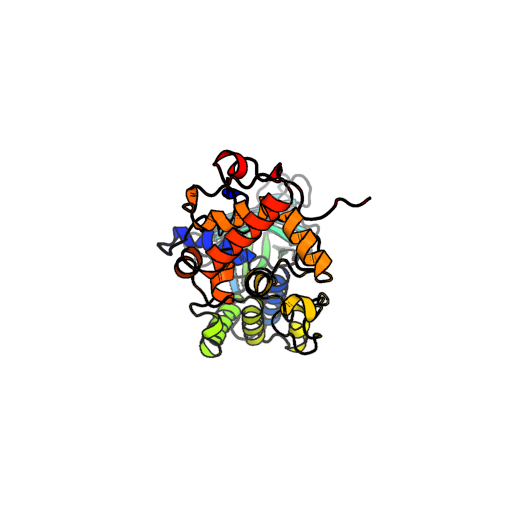 810 N N . TRP A 1 106 ? 15.889 9.158 -18.793 1.00 91.12 106 TRP A N 1
ATOM 811 C CA . TRP A 1 106 ? 14.550 9.006 -19.344 1.00 91.12 106 TRP A CA 1
ATOM 812 C C . TRP A 1 106 ? 14.515 7.951 -20.452 1.00 91.12 106 TRP A C 1
ATOM 814 O O . TRP A 1 106 ? 15.307 8.017 -21.386 1.00 91.12 106 TRP A O 1
ATOM 824 N N . LEU A 1 107 ? 13.579 7.004 -20.375 1.00 91.75 107 LEU A N 1
ATOM 825 C CA . LEU A 1 107 ? 13.311 6.006 -21.414 1.00 91.75 107 LEU A CA 1
ATOM 826 C C . LEU A 1 107 ? 11.805 5.865 -21.610 1.00 91.75 107 LEU A C 1
ATOM 828 O O . LEU A 1 107 ? 11.088 5.503 -20.679 1.00 91.75 107 LEU A O 1
ATOM 832 N N . SER A 1 108 ? 11.333 6.127 -22.824 1.00 90.62 108 SER A N 1
ATOM 833 C CA . SER A 1 108 ? 9.923 6.048 -23.195 1.00 90.62 108 SER A CA 1
ATOM 834 C C . SER A 1 108 ? 9.692 5.026 -24.294 1.00 90.62 108 SER A C 1
ATOM 836 O O . SER A 1 108 ? 10.414 4.992 -25.287 1.00 90.62 108 SER A O 1
ATOM 838 N N . PHE A 1 109 ? 8.639 4.235 -24.124 1.00 89.62 109 PHE A N 1
ATOM 839 C CA . PHE A 1 109 ? 8.158 3.233 -25.073 1.00 89.62 109 PHE A CA 1
ATOM 840 C C . PHE A 1 109 ? 6.832 3.677 -25.720 1.00 89.62 109 PHE A C 1
ATOM 842 O O . PHE A 1 109 ? 5.994 2.854 -26.091 1.00 89.62 109 PHE A O 1
ATOM 849 N N . GLY A 1 110 ? 6.591 4.993 -25.785 1.00 84.69 110 GLY A N 1
ATOM 850 C CA . GLY A 1 110 ? 5.338 5.553 -26.283 1.00 84.69 110 GLY A CA 1
ATOM 851 C C . GLY A 1 110 ? 4.152 5.191 -25.372 1.00 84.69 110 GLY A C 1
ATOM 852 O O . GLY A 1 110 ? 4.254 5.386 -24.157 1.00 84.69 110 GLY A O 1
ATOM 853 N N . PRO A 1 111 ? 3.040 4.647 -25.910 1.00 79.00 111 PRO A N 1
ATOM 854 C CA . PRO A 1 111 ? 1.846 4.297 -25.127 1.00 79.00 111 PRO A CA 1
ATOM 855 C C . PRO A 1 111 ? 2.096 3.281 -24.007 1.00 79.00 111 PRO A C 1
ATOM 857 O O . PRO A 1 111 ? 1.369 3.259 -23.020 1.00 79.00 111 PRO A O 1
ATOM 860 N N . ALA A 1 112 ? 3.137 2.458 -24.145 1.00 80.38 112 ALA A N 1
ATOM 861 C CA . ALA A 1 112 ? 3.556 1.492 -23.134 1.00 80.38 11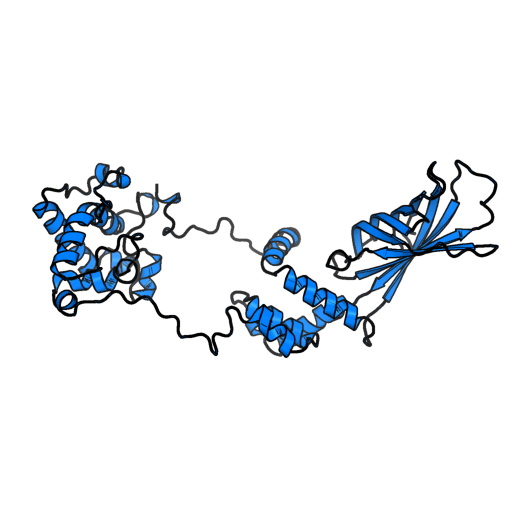2 ALA A CA 1
ATOM 862 C C . ALA A 1 112 ? 4.002 2.148 -21.814 1.00 80.38 112 ALA A C 1
ATOM 864 O O . ALA A 1 112 ? 3.977 1.511 -20.763 1.00 80.38 112 ALA A O 1
ATOM 865 N N . GLY A 1 113 ? 4.422 3.415 -21.859 1.00 85.00 113 GLY A N 1
ATOM 866 C CA . GLY A 1 113 ? 4.838 4.174 -20.689 1.00 85.00 113 GLY A CA 1
ATOM 867 C C . GLY A 1 113 ? 6.309 4.568 -20.707 1.00 85.00 113 GLY A C 1
ATOM 868 O O . GLY A 1 113 ? 6.996 4.532 -21.729 1.00 85.00 113 GLY A O 1
ATOM 869 N N . THR A 1 114 ? 6.777 5.046 -19.558 1.00 87.25 114 THR A N 1
ATOM 870 C CA . THR A 1 114 ? 8.093 5.675 -19.399 1.00 87.25 114 THR A CA 1
ATOM 871 C C . THR A 1 114 ? 8.716 5.266 -18.070 1.00 87.25 114 THR A C 1
ATOM 873 O O . THR A 1 114 ? 8.014 5.181 -17.066 1.00 87.25 114 THR A O 1
ATOM 876 N N . VAL A 1 115 ? 10.034 5.072 -18.063 1.00 88.38 115 VAL A N 1
ATOM 877 C CA . VAL A 1 115 ? 10.858 4.887 -16.860 1.00 88.38 115 VAL A CA 1
ATOM 878 C C . VAL A 1 115 ? 11.896 6.009 -16.763 1.00 88.38 115 VAL A C 1
ATOM 880 O O . VAL A 1 115 ? 12.311 6.576 -17.777 1.00 88.38 115 VAL A O 1
ATOM 883 N N . ARG A 1 116 ? 12.283 6.373 -15.538 1.00 90.25 116 ARG A N 1
ATOM 884 C CA . ARG A 1 116 ? 13.205 7.481 -15.241 1.00 90.25 116 ARG A CA 1
ATOM 885 C C . ARG A 1 116 ? 14.183 7.073 -14.151 1.00 90.25 116 ARG A C 1
ATOM 887 O O . ARG A 1 116 ? 13.868 6.191 -13.357 1.00 90.25 116 ARG A O 1
ATOM 894 N N . ASP A 1 117 ? 15.333 7.737 -14.127 1.00 89.12 117 ASP A N 1
ATOM 895 C CA . ASP A 1 117 ? 16.342 7.626 -13.067 1.00 89.12 117 ASP A CA 1
ATOM 896 C C . ASP A 1 117 ? 16.786 6.182 -12.766 1.00 89.12 117 ASP A C 1
ATOM 898 O O . ASP A 1 117 ? 16.965 5.780 -11.615 1.00 89.12 117 ASP A O 1
ATOM 902 N N . VAL A 1 118 ? 16.974 5.382 -13.819 1.00 91.00 118 VAL A N 1
ATOM 903 C CA . VAL A 1 118 ? 17.353 3.968 -13.696 1.00 91.00 118 VAL A CA 1
ATOM 904 C C . VAL A 1 118 ? 18.870 3.846 -13.725 1.00 91.00 118 VAL A C 1
ATOM 906 O O . VAL A 1 118 ? 19.498 4.107 -14.749 1.00 91.00 118 VAL A O 1
ATOM 909 N N . ASN A 1 119 ? 19.467 3.404 -12.623 1.00 93.75 119 ASN A N 1
ATOM 910 C CA . ASN A 1 119 ? 20.885 3.050 -12.599 1.00 93.75 119 ASN A CA 1
ATOM 911 C C . ASN A 1 119 ? 21.109 1.717 -13.320 1.00 93.75 119 ASN A C 1
ATOM 913 O O . ASN A 1 119 ? 20.303 0.796 -13.194 1.00 93.75 119 ASN A O 1
ATOM 917 N N . LEU A 1 120 ? 22.211 1.610 -14.051 1.00 93.50 120 LEU A N 1
ATOM 918 C CA . LEU A 1 120 ? 22.585 0.440 -14.832 1.00 93.50 120 LEU A CA 1
ATOM 919 C C . LEU A 1 120 ? 23.895 -0.156 -14.310 1.00 93.50 120 LEU A C 1
ATOM 921 O O . LEU A 1 120 ? 24.860 0.577 -14.087 1.00 93.50 120 LEU A O 1
ATOM 925 N N . ASP A 1 121 ? 23.937 -1.482 -14.213 1.00 93.19 121 ASP A N 1
ATOM 926 C CA . ASP A 1 121 ? 25.183 -2.241 -14.168 1.00 93.19 121 ASP A CA 1
ATOM 927 C C . ASP A 1 121 ? 25.579 -2.563 -15.617 1.00 93.19 121 ASP A C 1
ATOM 929 O O . ASP A 1 121 ? 24.844 -3.231 -16.356 1.00 93.19 121 ASP A O 1
ATOM 933 N N . VAL A 1 122 ? 26.716 -2.024 -16.054 1.00 91.19 122 VAL A N 1
ATOM 934 C CA . VAL A 1 122 ? 27.191 -2.121 -17.439 1.00 91.19 122 VAL A CA 1
ATOM 935 C C . VAL A 1 122 ? 28.296 -3.175 -17.508 1.00 91.19 122 VAL A C 1
ATOM 937 O O . VAL A 1 122 ? 29.255 -3.154 -16.742 1.00 91.19 122 VAL A O 1
ATOM 940 N N . GLY A 1 123 ? 28.163 -4.133 -18.421 1.00 88.88 123 GLY A N 1
ATOM 941 C CA . GLY A 1 123 ? 29.202 -5.124 -18.686 1.00 88.88 123 GLY A CA 1
ATOM 942 C C . GLY A 1 123 ? 30.378 -4.532 -19.475 1.00 88.88 123 GLY A C 1
ATOM 943 O O . GLY A 1 123 ? 30.245 -3.469 -20.085 1.00 88.88 123 GLY A O 1
ATOM 944 N N . PRO A 1 124 ? 31.528 -5.226 -19.526 1.00 86.00 124 PRO A N 1
ATOM 945 C CA . PRO A 1 124 ? 32.675 -4.759 -20.296 1.00 86.00 124 PRO A CA 1
ATOM 946 C C . PRO A 1 124 ? 32.318 -4.606 -21.780 1.00 86.00 124 PRO A C 1
ATOM 948 O O . PRO A 1 124 ? 31.619 -5.446 -22.355 1.00 86.00 124 PRO A O 1
ATOM 951 N N . ALA A 1 125 ? 32.836 -3.548 -22.409 1.00 86.19 125 ALA A N 1
ATOM 952 C CA . ALA A 1 125 ? 32.662 -3.320 -23.840 1.00 86.19 125 ALA A CA 1
ATOM 953 C C . ALA A 1 125 ? 33.246 -4.488 -24.648 1.00 86.19 125 ALA A C 1
ATOM 955 O O . ALA A 1 125 ? 34.446 -4.763 -24.591 1.00 86.19 125 ALA A O 1
ATOM 956 N N . GLN A 1 126 ? 32.403 -5.144 -25.440 1.00 87.69 126 GLN A N 1
ATOM 957 C CA . GLN A 1 126 ? 32.826 -6.153 -26.402 1.00 87.69 126 GLN A CA 1
ATOM 958 C C . GLN A 1 126 ? 33.182 -5.445 -27.703 1.00 87.69 126 GLN A C 1
ATOM 960 O O . GLN A 1 126 ? 32.360 -4.730 -28.270 1.00 87.69 126 GLN A O 1
ATOM 965 N N . ARG A 1 127 ? 34.421 -5.606 -28.165 1.00 86.12 127 ARG A N 1
ATOM 966 C CA . ARG A 1 127 ? 34.934 -4.893 -29.337 1.00 86.12 127 ARG A CA 1
ATOM 967 C C . ARG A 1 127 ? 35.380 -5.887 -30.397 1.00 86.12 127 ARG A C 1
ATOM 969 O O . ARG A 1 127 ? 36.168 -6.783 -30.113 1.00 86.12 127 ARG A O 1
ATOM 976 N N . SER A 1 128 ? 34.898 -5.687 -31.614 1.00 84.19 128 SER A N 1
ATOM 977 C CA . SER A 1 128 ? 35.400 -6.315 -32.833 1.00 84.19 128 SER A CA 1
ATOM 978 C C . SER A 1 128 ? 36.076 -5.259 -33.718 1.00 84.19 128 SER A C 1
ATOM 980 O O . SER A 1 128 ? 36.074 -4.069 -33.396 1.00 84.19 128 SER A O 1
ATOM 982 N N . ASN A 1 129 ? 36.653 -5.676 -34.847 1.00 76.69 129 ASN A N 1
ATOM 983 C CA . ASN A 1 129 ? 37.307 -4.753 -35.782 1.00 76.69 129 ASN A CA 1
ATOM 984 C C . ASN A 1 129 ? 36.331 -3.756 -36.433 1.00 76.69 129 ASN A C 1
ATOM 986 O O . ASN A 1 129 ? 36.759 -2.698 -36.886 1.00 76.69 129 ASN A O 1
ATOM 990 N N . THR A 1 130 ? 35.036 -4.076 -36.490 1.00 83.38 130 THR A N 1
ATOM 991 C CA . THR A 1 130 ? 34.023 -3.283 -37.210 1.00 83.38 130 THR A CA 1
ATOM 992 C C . THR A 1 130 ? 32.916 -2.741 -36.312 1.00 83.38 130 THR A C 1
ATOM 994 O O . THR A 1 130 ? 32.280 -1.752 -36.668 1.00 83.38 130 THR A O 1
ATOM 997 N N . GLU A 1 131 ? 32.701 -3.340 -35.143 1.00 87.75 131 GLU A N 1
ATOM 998 C CA . GLU A 1 131 ? 31.584 -3.032 -34.249 1.00 87.75 131 GLU A CA 1
ATOM 999 C C . GLU A 1 131 ? 32.012 -3.125 -32.783 1.00 87.75 131 GLU A C 1
ATOM 1001 O O . GLU A 1 131 ? 32.782 -4.009 -32.395 1.00 87.75 131 GLU A O 1
ATOM 1006 N N . SER A 1 132 ? 31.488 -2.225 -31.961 1.00 88.25 132 SER A N 1
ATOM 1007 C CA . SER A 1 132 ? 31.574 -2.284 -30.506 1.00 88.25 132 SER A CA 1
ATOM 1008 C C . SER A 1 132 ? 30.180 -2.436 -29.904 1.00 88.25 132 SER A C 1
ATOM 1010 O O . SER A 1 132 ? 29.215 -1.866 -30.410 1.00 88.25 132 SER A O 1
ATOM 1012 N N . MET A 1 133 ? 30.077 -3.206 -28.822 1.00 91.00 133 MET A N 1
ATOM 1013 C CA . MET A 1 133 ? 28.825 -3.506 -28.137 1.00 91.00 133 MET A CA 1
ATOM 1014 C C . MET A 1 133 ? 28.976 -3.365 -26.621 1.00 91.00 133 MET A C 1
ATOM 1016 O O . MET A 1 133 ? 29.924 -3.877 -26.023 1.00 91.00 133 MET A O 1
ATOM 1020 N N . LEU A 1 134 ? 27.986 -2.738 -25.989 1.00 91.19 134 LEU A N 1
ATOM 1021 C CA . LEU A 1 134 ? 27.794 -2.709 -24.541 1.00 91.19 134 LEU A CA 1
ATOM 1022 C C . LEU A 1 134 ? 26.472 -3.375 -24.190 1.00 91.19 134 LEU A C 1
ATOM 1024 O O . LEU A 1 134 ? 25.453 -3.134 -24.836 1.00 91.19 134 LEU A O 1
ATOM 1028 N N . ARG A 1 135 ? 26.488 -4.191 -23.140 1.00 94.25 135 ARG A N 1
ATOM 1029 C CA . ARG A 1 135 ? 25.282 -4.755 -22.532 1.00 94.25 135 ARG A CA 1
ATOM 1030 C C . ARG A 1 135 ? 25.155 -4.191 -21.133 1.00 94.25 135 ARG A C 1
ATOM 1032 O O . ARG A 1 135 ? 26.134 -4.189 -20.393 1.00 94.25 135 ARG A O 1
ATOM 1039 N N . ALA A 1 136 ? 23.967 -3.733 -20.784 1.00 93.25 136 ALA A N 1
ATOM 1040 C CA . ALA A 1 136 ? 23.683 -3.204 -19.466 1.00 93.25 136 ALA A CA 1
ATOM 1041 C C . ALA A 1 136 ? 22.337 -3.721 -18.964 1.00 93.25 136 ALA A C 1
ATOM 1043 O O . ALA A 1 136 ? 21.408 -3.931 -19.746 1.00 93.25 136 ALA A O 1
ATOM 1044 N N . ALA A 1 137 ? 22.233 -3.910 -17.657 1.00 93.31 137 ALA A N 1
ATOM 1045 C CA . ALA A 1 137 ? 20.995 -4.284 -16.991 1.00 93.31 137 ALA A CA 1
ATOM 1046 C C . ALA A 1 137 ? 20.666 -3.249 -15.909 1.00 93.31 137 ALA A C 1
ATOM 1048 O O . ALA A 1 137 ? 21.590 -2.689 -15.314 1.00 93.31 137 ALA A O 1
ATOM 1049 N N . PRO A 1 138 ? 19.381 -2.966 -15.637 1.00 93.31 138 PRO A N 1
ATOM 1050 C CA . PRO A 1 138 ? 19.009 -2.155 -14.486 1.00 93.31 138 PRO A CA 1
ATOM 1051 C C . PRO A 1 138 ? 19.569 -2.740 -13.193 1.00 93.31 138 PRO A C 1
ATOM 1053 O O . PRO A 1 138 ? 19.405 -3.928 -12.918 1.00 93.31 138 PRO A O 1
ATOM 1056 N N . LYS A 1 139 ? 20.200 -1.891 -12.384 1.00 90.75 139 LYS A N 1
ATOM 1057 C CA . LYS A 1 139 ? 20.720 -2.269 -11.076 1.00 90.75 139 LYS A CA 1
ATOM 1058 C C . LYS A 1 139 ? 19.556 -2.577 -10.140 1.00 90.75 139 LYS A C 1
ATOM 1060 O O . LYS A 1 139 ? 18.740 -1.708 -9.832 1.00 90.75 139 LYS A O 1
ATOM 1065 N N . THR A 1 140 ? 19.478 -3.813 -9.663 1.00 78.31 140 THR A N 1
ATOM 1066 C CA . THR A 1 140 ? 18.403 -4.257 -8.770 1.00 78.31 140 THR A CA 1
ATOM 1067 C C . THR A 1 140 ? 18.711 -3.845 -7.331 1.00 78.31 140 THR A C 1
ATOM 1069 O O . THR A 1 140 ? 19.493 -4.502 -6.649 1.00 78.31 140 THR A O 1
ATOM 1072 N N . ALA A 1 141 ? 18.109 -2.750 -6.855 1.00 65.69 141 ALA A N 1
ATOM 1073 C CA . ALA A 1 141 ? 18.294 -2.270 -5.476 1.00 65.69 141 ALA A CA 1
ATOM 1074 C C . ALA A 1 141 ? 17.373 -2.958 -4.442 1.00 65.69 141 ALA A C 1
ATOM 1076 O O . ALA A 1 141 ? 17.603 -2.822 -3.245 1.00 65.69 141 ALA A O 1
ATOM 1077 N N . ALA A 1 142 ? 16.335 -3.668 -4.903 1.00 77.25 142 ALA A N 1
ATOM 1078 C CA . ALA A 1 142 ? 15.446 -4.570 -4.142 1.00 77.25 142 ALA A CA 1
ATOM 1079 C C . ALA A 1 142 ? 14.286 -5.071 -5.022 1.00 77.25 142 ALA A C 1
ATOM 1081 O O . ALA A 1 142 ? 13.714 -6.122 -4.753 1.00 77.25 142 ALA A O 1
ATOM 1082 N N . LEU A 1 143 ? 13.926 -4.284 -6.040 1.00 89.38 143 LEU A N 1
ATOM 1083 C CA . LEU A 1 143 ? 12.856 -4.550 -6.996 1.00 89.38 143 LEU A CA 1
ATOM 1084 C C . LEU A 1 143 ? 13.377 -4.328 -8.414 1.00 89.38 143 LEU A C 1
ATOM 1086 O O . LEU A 1 143 ? 14.262 -3.497 -8.644 1.00 89.38 143 LEU A O 1
ATOM 1090 N N . SER A 1 144 ? 12.800 -5.051 -9.361 1.00 92.75 144 SER A N 1
ATOM 1091 C CA . SER A 1 144 ? 13.049 -4.858 -10.780 1.00 92.75 144 SER A CA 1
ATOM 1092 C C . SER A 1 144 ? 12.473 -3.535 -11.290 1.00 92.75 144 SER A C 1
ATOM 1094 O O . SER A 1 144 ? 11.431 -3.065 -10.836 1.00 92.75 144 SER A O 1
ATOM 1096 N N . THR A 1 145 ? 13.121 -2.946 -12.297 1.00 93.25 145 THR A N 1
ATOM 1097 C CA . THR A 1 145 ? 12.590 -1.764 -12.994 1.00 93.25 145 THR A CA 1
ATOM 1098 C C . THR A 1 145 ? 11.422 -2.173 -13.889 1.00 93.25 145 THR A C 1
ATOM 1100 O O . THR A 1 145 ? 11.598 -2.989 -14.797 1.00 93.25 145 THR A O 1
ATOM 1103 N N . ARG A 1 146 ? 10.236 -1.606 -13.650 1.00 92.06 146 ARG A N 1
ATOM 1104 C CA . ARG A 1 146 ? 8.999 -1.934 -14.372 1.00 92.06 146 ARG A CA 1
ATOM 1105 C C . ARG A 1 146 ? 8.345 -0.691 -14.971 1.00 92.06 146 ARG A C 1
ATOM 1107 O O . ARG A 1 146 ? 8.477 0.408 -14.437 1.00 92.06 146 ARG A O 1
ATOM 1114 N N . LEU A 1 147 ? 7.655 -0.882 -16.089 1.00 90.81 147 LEU A N 1
ATOM 1115 C CA . LEU A 1 147 ? 6.762 0.106 -16.686 1.00 90.81 147 LEU A CA 1
ATOM 1116 C C . LEU A 1 147 ? 5.442 0.170 -15.890 1.00 90.81 147 LEU A C 1
ATOM 1118 O O . LEU A 1 147 ? 5.150 -0.748 -15.119 1.00 90.81 147 LEU A O 1
ATOM 1122 N N . PRO A 1 148 ? 4.616 1.217 -16.086 1.00 85.25 148 PRO A N 1
ATOM 1123 C CA . PRO A 1 148 ? 3.310 1.331 -15.429 1.00 85.25 148 PRO A CA 1
ATOM 1124 C C . PRO A 1 148 ? 2.352 0.163 -15.700 1.00 85.25 148 PRO A C 1
ATOM 1126 O O . PRO A 1 148 ? 1.473 -0.103 -14.889 1.00 85.25 148 PRO A O 1
ATOM 1129 N N . ASP A 1 149 ? 2.528 -0.541 -16.818 1.00 85.19 149 ASP A N 1
ATOM 1130 C CA . ASP A 1 149 ? 1.757 -1.737 -17.176 1.00 85.19 149 ASP A CA 1
ATOM 1131 C C . ASP A 1 149 ? 2.315 -3.040 -16.568 1.00 85.19 149 ASP A C 1
ATOM 1133 O O . ASP A 1 149 ? 1.853 -4.133 -16.888 1.00 85.19 149 ASP A O 1
ATOM 1137 N N . GLY A 1 150 ? 3.331 -2.936 -15.709 1.00 89.75 150 GLY A N 1
ATOM 1138 C CA . GLY A 1 150 ? 3.943 -4.054 -15.003 1.00 89.75 150 GLY A CA 1
ATOM 1139 C C . GLY A 1 150 ? 5.088 -4.737 -15.750 1.00 89.75 150 GLY A C 1
ATOM 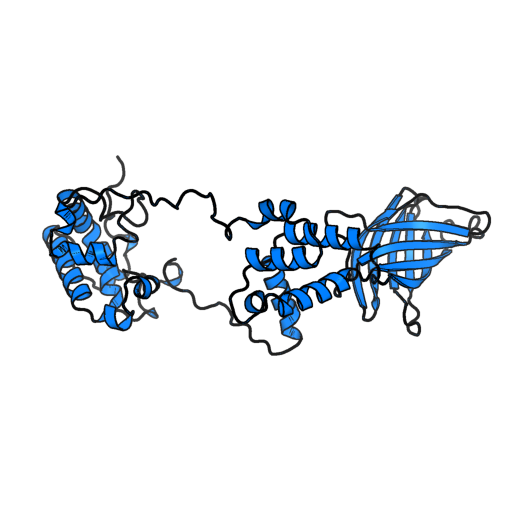1140 O O . GLY A 1 150 ? 5.846 -5.474 -15.113 1.00 89.75 150 GLY A O 1
ATOM 1141 N N . ARG A 1 151 ? 5.294 -4.485 -17.053 1.00 92.69 151 ARG A N 1
ATOM 1142 C CA . ARG A 1 151 ? 6.387 -5.122 -17.811 1.00 92.69 151 ARG A CA 1
ATOM 1143 C C . ARG A 1 151 ? 7.752 -4.709 -17.277 1.00 92.69 151 ARG A C 1
ATOM 1145 O O . ARG A 1 151 ? 8.006 -3.534 -17.019 1.00 92.69 151 ARG A O 1
ATOM 1152 N N . ARG A 1 152 ? 8.661 -5.673 -17.151 1.00 94.62 152 ARG A N 1
ATOM 1153 C CA . ARG A 1 152 ? 10.010 -5.463 -16.617 1.00 94.62 152 ARG A CA 1
ATOM 1154 C C . ARG A 1 152 ? 10.995 -5.067 -17.712 1.00 94.62 152 ARG A C 1
ATOM 1156 O O . ARG A 1 152 ? 11.063 -5.728 -18.745 1.00 94.62 152 ARG A O 1
ATOM 1163 N N . LEU A 1 153 ? 11.814 -4.049 -17.455 1.00 94.69 153 LEU A N 1
ATOM 1164 C CA . LEU A 1 153 ? 13.008 -3.756 -18.248 1.00 94.69 153 LEU A CA 1
ATOM 1165 C C . LEU A 1 153 ? 14.118 -4.732 -17.841 1.00 94.69 153 LEU A C 1
ATOM 1167 O O . LEU A 1 153 ? 14.691 -4.606 -16.763 1.00 94.69 153 LEU A O 1
ATOM 1171 N N . ALA A 1 154 ? 14.407 -5.721 -18.687 1.00 93.81 154 ALA A N 1
ATOM 1172 C CA . ALA A 1 154 ? 15.407 -6.749 -18.387 1.00 93.81 154 ALA A CA 1
ATOM 1173 C C . ALA A 1 154 ? 16.833 -6.320 -18.753 1.00 93.81 154 ALA A C 1
ATOM 1175 O O . ALA A 1 154 ? 17.794 -6.745 -18.119 1.00 93.81 154 ALA A O 1
ATOM 1176 N N . GLY A 1 155 ? 16.983 -5.469 -19.767 1.00 94.31 155 GLY A N 1
ATOM 1177 C CA . GLY A 1 155 ? 18.292 -4.984 -20.173 1.00 94.31 155 GLY A CA 1
ATOM 1178 C C . GLY A 1 155 ? 18.253 -4.112 -21.413 1.00 94.31 155 GLY A C 1
ATOM 1179 O O . GLY A 1 155 ? 17.246 -4.042 -22.123 1.00 94.31 155 GLY A O 1
ATOM 1180 N N . VAL A 1 156 ? 19.384 -3.466 -21.663 1.00 94.44 156 VAL A N 1
ATOM 1181 C CA . VAL A 1 156 ? 19.651 -2.661 -22.850 1.00 94.44 156 VAL A CA 1
ATOM 1182 C C . VAL A 1 156 ? 20.970 -3.095 -23.484 1.00 94.44 156 VAL A C 1
ATOM 1184 O O . VAL A 1 156 ? 21.933 -3.446 -22.801 1.00 94.44 156 VAL A O 1
ATOM 1187 N N . THR A 1 157 ? 21.016 -3.100 -24.809 1.00 94.88 157 THR A N 1
ATOM 1188 C CA . THR A 1 157 ? 22.224 -3.352 -25.596 1.00 94.88 157 THR A CA 1
ATOM 1189 C C . THR A 1 157 ? 22.466 -2.160 -26.502 1.00 94.88 157 THR A C 1
ATOM 1191 O O . THR A 1 157 ? 21.558 -1.738 -27.211 1.00 94.88 157 THR A O 1
ATOM 1194 N N . ILE A 1 158 ? 23.683 -1.628 -26.484 1.00 91.69 158 ILE A N 1
ATOM 1195 C CA . ILE A 1 158 ? 24.118 -0.513 -27.325 1.00 91.69 158 ILE A CA 1
ATOM 1196 C C . ILE A 1 158 ? 25.162 -1.054 -28.296 1.00 91.69 158 ILE A C 1
ATOM 1198 O O . ILE A 1 158 ? 26.116 -1.697 -27.857 1.00 91.69 158 ILE A O 1
ATOM 1202 N N . ARG A 1 159 ? 25.004 -0.796 -29.594 1.00 92.00 159 ARG A N 1
ATOM 1203 C CA . ARG A 1 159 ? 25.968 -1.150 -30.647 1.00 92.00 159 ARG A CA 1
ATOM 1204 C C . ARG A 1 159 ? 26.392 0.097 -31.409 1.00 92.00 159 ARG A C 1
ATOM 1206 O O . ARG A 1 159 ? 25.550 0.945 -31.673 1.00 92.00 159 ARG A O 1
ATOM 1213 N N . TRP A 1 160 ? 27.668 0.220 -31.758 1.00 89.06 160 TRP A N 1
ATOM 1214 C CA . TRP A 1 160 ? 28.175 1.333 -32.569 1.00 89.06 160 TRP A CA 1
ATOM 1215 C C . TRP A 1 160 ? 29.351 0.910 -33.451 1.00 89.06 160 TRP A C 1
ATOM 1217 O O . TRP A 1 160 ? 30.030 -0.088 -33.185 1.00 89.06 160 TRP A O 1
ATOM 1227 N N . SER A 1 161 ? 29.592 1.676 -34.516 1.00 83.19 161 SER A N 1
ATOM 1228 C CA . SER A 1 161 ? 30.628 1.362 -35.500 1.00 83.19 161 SER A CA 1
ATOM 1229 C C . SER A 1 161 ? 32.035 1.661 -34.964 1.00 83.19 161 SER A C 1
ATOM 1231 O O . SER A 1 161 ? 32.280 2.669 -34.303 1.00 83.19 161 SER A O 1
ATOM 1233 N N . GLY A 1 162 ? 32.989 0.771 -35.249 1.00 64.56 162 GLY A N 1
ATOM 1234 C CA . GLY A 1 162 ? 34.389 0.923 -34.836 1.00 64.56 162 GLY A CA 1
ATOM 1235 C C . GLY A 1 162 ? 35.239 1.812 -35.753 1.00 64.56 162 GLY A C 1
ATOM 1236 O O . GLY A 1 162 ? 36.421 1.989 -35.467 1.00 64.56 162 GLY A O 1
ATOM 1237 N N . LYS A 1 163 ? 34.683 2.341 -36.855 1.00 59.09 163 LYS A N 1
ATOM 1238 C CA . LYS A 1 163 ? 35.421 3.183 -37.818 1.00 59.09 163 LYS A CA 1
ATOM 1239 C C . LYS A 1 163 ? 35.586 4.632 -37.347 1.00 59.09 163 LYS A C 1
ATOM 1241 O O . LYS A 1 163 ? 36.567 5.262 -37.721 1.00 59.09 163 LYS A O 1
ATOM 1246 N N . ASP A 1 164 ? 34.741 5.097 -36.429 1.00 54.31 164 ASP A N 1
ATOM 1247 C CA . ASP A 1 164 ? 34.786 6.452 -35.843 1.00 54.31 164 ASP A CA 1
ATOM 1248 C C . ASP A 1 164 ? 35.892 6.631 -34.780 1.00 54.31 164 ASP A C 1
ATOM 1250 O O . ASP A 1 164 ? 35.900 7.578 -33.995 1.00 54.31 164 ASP A O 1
ATOM 1254 N N . ARG A 1 165 ? 36.845 5.692 -34.716 1.00 53.91 165 ARG A N 1
ATOM 1255 C CA . ARG A 1 165 ? 37.827 5.566 -33.628 1.00 53.91 165 ARG A CA 1
ATOM 1256 C C . ARG A 1 165 ? 38.937 6.617 -33.662 1.00 53.91 165 ARG A C 1
ATOM 1258 O O . ARG A 1 165 ? 39.619 6.775 -32.654 1.00 53.91 165 ARG A O 1
ATOM 1265 N N . GLN A 1 166 ? 39.153 7.279 -34.799 1.00 50.19 166 GLN A N 1
ATOM 1266 C CA . GLN A 1 166 ? 40.309 8.160 -34.999 1.00 50.19 166 GLN A CA 1
ATOM 1267 C C . GLN A 1 166 ? 39.996 9.654 -35.039 1.00 50.19 166 GLN A C 1
ATOM 1269 O O . GLN A 1 166 ? 40.933 10.425 -34.864 1.00 50.19 166 GLN A O 1
ATOM 1274 N N . ASP A 1 167 ? 38.735 10.077 -35.182 1.00 46.84 167 ASP A N 1
ATOM 1275 C CA . ASP A 1 167 ? 38.489 11.442 -35.669 1.00 46.84 167 ASP A CA 1
ATOM 1276 C C . ASP A 1 167 ? 37.638 12.351 -34.791 1.00 46.84 167 ASP A C 1
ATOM 1278 O O . ASP A 1 167 ? 37.260 13.438 -35.229 1.00 46.84 167 ASP A O 1
ATOM 1282 N N . SER A 1 168 ? 37.308 11.991 -33.545 1.00 48.84 168 SER A N 1
ATOM 1283 C CA . SER A 1 168 ? 36.564 12.963 -32.742 1.00 48.84 168 SER A CA 1
ATOM 1284 C C . SER A 1 168 ? 36.738 12.888 -31.230 1.00 48.84 168 SER A C 1
ATOM 1286 O O . SER A 1 168 ? 36.004 12.213 -30.514 1.00 48.84 168 SER A O 1
ATOM 1288 N N . ALA A 1 169 ? 37.610 13.759 -30.725 1.00 52.88 169 ALA A N 1
ATOM 1289 C CA . ALA A 1 169 ? 37.552 14.251 -29.348 1.00 52.88 169 ALA A CA 1
ATOM 1290 C C . ALA A 1 169 ? 36.269 15.079 -29.052 1.00 52.88 169 ALA A C 1
ATOM 1292 O O . ALA A 1 169 ? 36.085 15.537 -27.928 1.00 52.88 169 ALA A O 1
ATOM 1293 N N . SER A 1 170 ? 35.380 15.277 -30.040 1.00 55.75 170 SER A N 1
ATOM 1294 C CA . SER A 1 170 ? 34.169 16.116 -29.953 1.00 55.75 170 SER A CA 1
ATOM 1295 C C . SER A 1 170 ? 32.973 15.646 -30.807 1.00 55.75 170 SER A C 1
A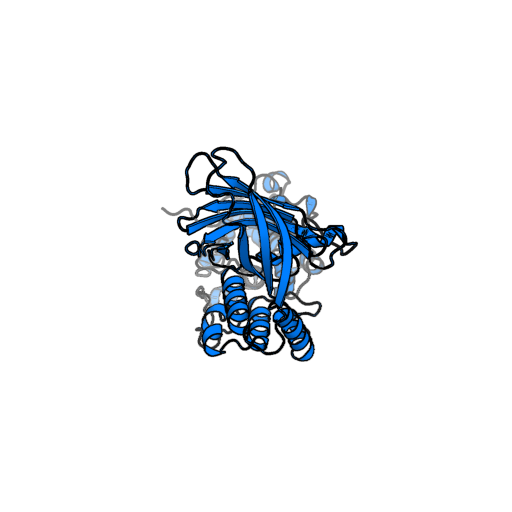TOM 1297 O O . SER A 1 170 ? 31.985 16.369 -30.937 1.00 55.75 170 SER A O 1
ATOM 1299 N N . GLY A 1 171 ? 33.040 14.461 -31.413 1.00 67.31 171 GLY A N 1
ATOM 1300 C CA . GLY A 1 171 ? 32.142 14.058 -32.500 1.00 67.31 171 GLY A CA 1
ATOM 1301 C C . GLY A 1 171 ? 31.058 13.101 -32.049 1.00 67.31 171 GLY A C 1
ATOM 1302 O O . GLY A 1 171 ? 31.205 12.338 -31.093 1.00 67.31 171 GLY A O 1
ATOM 1303 N N . THR A 1 172 ? 29.935 13.199 -32.739 1.00 79.56 172 THR A N 1
ATOM 1304 C CA . THR A 1 172 ? 28.782 12.322 -32.595 1.00 79.56 172 THR A CA 1
ATOM 1305 C C . THR A 1 172 ? 29.054 10.983 -33.268 1.00 79.56 172 THR A C 1
ATOM 1307 O O . THR A 1 172 ? 29.475 10.961 -34.417 1.00 79.56 172 THR A O 1
ATOM 1310 N N . ILE A 1 173 ? 28.785 9.890 -32.560 1.00 86.50 173 ILE A N 1
ATOM 1311 C CA . ILE A 1 173 ? 28.890 8.514 -33.051 1.00 86.50 173 ILE A CA 1
ATOM 1312 C C . ILE A 1 173 ? 27.475 7.982 -33.265 1.00 86.50 173 ILE A C 1
ATOM 1314 O O . ILE A 1 173 ? 26.634 8.092 -32.366 1.00 86.50 173 ILE A O 1
ATOM 1318 N N . ASP A 1 174 ? 27.229 7.370 -34.417 1.00 89.12 174 ASP A N 1
ATOM 1319 C CA . ASP A 1 174 ? 25.972 6.675 -34.670 1.00 89.12 174 ASP A CA 1
ATOM 1320 C C . ASP A 1 174 ? 25.951 5.339 -33.922 1.00 89.12 174 ASP A C 1
ATOM 1322 O O . ASP A 1 174 ? 26.868 4.513 -34.013 1.00 89.12 174 ASP A O 1
ATOM 1326 N N . ALA A 1 175 ? 24.888 5.133 -33.152 1.00 90.56 175 ALA A N 1
ATOM 1327 C CA . ALA A 1 175 ? 24.688 3.953 -32.335 1.00 90.56 175 ALA A CA 1
ATOM 1328 C C . ALA A 1 175 ? 23.267 3.410 -32.502 1.00 90.56 175 ALA A C 1
ATOM 1330 O O . ALA A 1 175 ? 22.314 4.146 -32.736 1.00 90.56 175 ALA A O 1
ATOM 1331 N N . GLN A 1 176 ? 23.111 2.107 -32.314 1.00 91.56 176 GLN A N 1
ATOM 1332 C CA . GLN A 1 176 ? 21.825 1.434 -32.253 1.00 91.56 176 GLN A CA 1
ATOM 1333 C C . GLN A 1 176 ? 21.589 0.926 -30.834 1.00 91.56 176 GLN A C 1
ATOM 1335 O O . GLN A 1 176 ? 22.485 0.341 -30.220 1.00 91.56 176 GLN A O 1
ATOM 1340 N N . LEU A 1 177 ? 20.371 1.107 -30.326 1.00 92.94 177 LEU A N 1
ATOM 1341 C CA . LEU A 1 177 ? 19.967 0.592 -29.022 1.00 92.94 177 LEU A CA 1
ATOM 1342 C C . LEU A 1 177 ? 18.859 -0.440 -29.157 1.00 92.94 177 LEU A C 1
ATOM 1344 O O . LEU A 1 177 ? 17.891 -0.237 -29.890 1.00 92.94 177 LEU A O 1
ATOM 1348 N N . GLU A 1 178 ? 18.994 -1.526 -28.405 1.00 94.56 178 GLU A N 1
ATOM 1349 C CA . GLU A 1 178 ? 17.961 -2.533 -28.201 1.00 94.56 178 GLU A CA 1
ATOM 1350 C C . GLU A 1 178 ? 17.594 -2.576 -26.717 1.00 94.56 178 GLU A C 1
ATOM 1352 O O . GLU A 1 178 ? 18.477 -2.736 -25.878 1.00 94.56 178 GLU A O 1
ATOM 1357 N N . ALA A 1 179 ? 16.311 -2.461 -26.379 1.00 94.88 179 ALA A N 1
ATOM 1358 C CA . ALA A 1 179 ? 15.815 -2.657 -25.018 1.00 94.88 179 ALA A CA 1
ATOM 1359 C C . ALA A 1 179 ? 14.898 -3.876 -24.968 1.00 94.88 179 ALA A C 1
ATOM 1361 O O . ALA A 1 179 ? 14.065 -4.078 -25.856 1.00 94.88 179 ALA A O 1
ATOM 1362 N N . ILE A 1 180 ? 15.050 -4.687 -23.924 1.00 94.88 180 ILE A N 1
ATOM 1363 C CA . ILE A 1 180 ? 14.291 -5.922 -23.737 1.00 94.88 180 ILE A CA 1
ATOM 1364 C C . ILE A 1 180 ? 13.262 -5.698 -22.633 1.00 94.88 180 ILE A C 1
ATOM 1366 O O . ILE A 1 180 ? 13.627 -5.487 -21.474 1.00 94.88 180 ILE A O 1
ATOM 1370 N N . LEU A 1 181 ? 11.982 -5.781 -22.999 1.00 94.50 181 LEU A N 1
ATOM 1371 C CA . LEU A 1 181 ? 10.869 -5.819 -22.056 1.00 94.50 181 LEU A CA 1
ATOM 1372 C C . LEU A 1 181 ? 10.355 -7.247 -21.889 1.00 94.50 181 LEU A C 1
ATOM 1374 O O . LEU A 1 181 ? 10.149 -7.963 -22.871 1.00 94.50 181 LEU A O 1
ATOM 1378 N N . VAL A 1 182 ? 10.109 -7.638 -20.645 1.00 95.25 182 VAL A N 1
ATOM 1379 C CA . VAL A 1 182 ? 9.587 -8.953 -20.264 1.00 95.25 182 VAL A CA 1
ATOM 1380 C C . VAL A 1 182 ? 8.196 -8.771 -19.666 1.00 95.25 182 VAL A C 1
ATOM 1382 O O . VAL A 1 182 ? 8.018 -7.993 -18.732 1.00 95.25 182 VAL A O 1
ATOM 1385 N N . ASN A 1 183 ? 7.207 -9.482 -20.207 1.00 93.94 183 ASN A N 1
ATOM 1386 C CA . ASN A 1 183 ? 5.834 -9.493 -19.706 1.00 93.94 183 ASN A CA 1
ATOM 1387 C C . ASN A 1 183 ? 5.611 -10.652 -18.724 1.00 93.94 183 ASN A C 1
ATOM 1389 O O . ASN A 1 183 ? 4.776 -11.530 -18.940 1.00 93.94 183 ASN A O 1
ATOM 1393 N N . ASP A 1 184 ? 6.409 -10.667 -17.660 1.00 94.12 184 ASP A N 1
ATOM 1394 C CA . ASP A 1 184 ? 6.247 -11.579 -16.526 1.00 94.12 184 ASP A CA 1
ATOM 1395 C C . ASP A 1 184 ? 5.006 -11.211 -15.692 1.00 94.12 184 ASP A C 1
ATOM 1397 O O . ASP A 1 184 ? 4.333 -12.092 -15.170 1.00 94.12 184 ASP A O 1
ATOM 1401 N N . PHE A 1 185 ? 4.619 -9.932 -15.649 1.00 93.44 185 PHE A N 1
ATOM 1402 C CA . PHE A 1 185 ? 3.447 -9.454 -14.907 1.00 93.44 185 PHE A CA 1
ATOM 1403 C C . PHE A 1 185 ? 2.107 -10.019 -15.413 1.00 93.44 185 PHE A C 1
ATOM 1405 O O . PHE A 1 185 ? 1.139 -10.088 -14.659 1.00 93.44 185 PHE A O 1
ATOM 1412 N N . ALA A 1 186 ? 2.053 -10.537 -16.645 1.00 91.88 186 ALA A N 1
ATOM 1413 C CA . ALA A 1 186 ? 0.918 -11.330 -17.122 1.00 91.88 186 ALA A CA 1
ATOM 1414 C C . ALA A 1 186 ? 0.615 -12.550 -16.228 1.00 91.88 186 ALA A C 1
ATOM 1416 O O . ALA A 1 186 ? -0.527 -13.008 -16.184 1.00 91.88 186 ALA A O 1
ATOM 1417 N N . LEU A 1 187 ? 1.609 -13.074 -15.500 1.00 93.00 187 LEU A N 1
ATOM 1418 C CA . LEU A 1 187 ? 1.410 -14.120 -14.494 1.00 93.00 187 LEU A CA 1
ATOM 1419 C C . LEU A 1 187 ? 0.554 -13.628 -13.325 1.00 93.00 187 LEU A C 1
ATOM 1421 O O . LEU A 1 187 ? -0.290 -14.382 -12.850 1.00 93.00 187 LEU A O 1
ATOM 1425 N N . VAL A 1 188 ? 0.726 -12.370 -12.902 1.00 92.69 188 VAL A N 1
ATOM 1426 C CA . VAL A 1 188 ? -0.066 -11.758 -11.824 1.00 92.69 188 VAL A CA 1
ATOM 1427 C C . VAL A 1 188 ? -1.519 -11.620 -12.247 1.00 92.69 188 VAL A C 1
ATOM 1429 O O . VAL A 1 188 ? -2.394 -12.004 -11.484 1.00 92.69 188 VAL A O 1
ATOM 1432 N N . HIS A 1 189 ? -1.781 -11.151 -13.471 1.00 91.81 189 HIS A N 1
ATOM 1433 C CA . HIS A 1 189 ? -3.146 -11.079 -14.000 1.00 91.81 189 HIS A CA 1
ATOM 1434 C C . HIS A 1 189 ? -3.831 -12.447 -13.969 1.00 91.81 189 HIS A C 1
ATOM 1436 O O . HIS A 1 189 ? -4.887 -12.587 -13.364 1.00 91.81 189 HIS A O 1
ATOM 1442 N N . ARG A 1 190 ? -3.162 -13.484 -14.489 1.00 92.56 190 ARG A N 1
ATOM 1443 C CA . ARG A 1 190 ? -3.696 -14.852 -14.440 1.00 92.56 190 ARG A CA 1
ATOM 1444 C C . ARG A 1 190 ? -3.885 -15.374 -13.013 1.00 92.56 190 ARG A C 1
ATOM 1446 O O . ARG A 1 190 ? -4.788 -16.164 -12.777 1.00 92.56 190 ARG A O 1
ATOM 1453 N N . ALA A 1 191 ? -3.010 -15.002 -12.080 1.00 93.06 191 ALA A N 1
ATOM 1454 C CA . ALA A 1 191 ? -3.137 -15.396 -10.681 1.00 93.06 191 ALA A CA 1
ATOM 1455 C C . ALA A 1 191 ? -4.328 -14.701 -10.006 1.00 93.06 191 ALA A C 1
ATOM 1457 O O . ALA A 1 191 ? -5.049 -15.348 -9.258 1.00 93.06 191 ALA A O 1
ATOM 1458 N N . ILE A 1 192 ? -4.578 -13.423 -10.309 1.00 93.00 192 ILE A N 1
ATOM 1459 C CA . ILE A 1 192 ? -5.772 -12.700 -9.848 1.00 93.00 192 ILE A CA 1
ATOM 1460 C C . ILE A 1 192 ? -7.039 -13.369 -10.385 1.00 93.00 192 ILE A C 1
ATOM 1462 O O . ILE A 1 192 ? -7.954 -13.611 -9.602 1.00 93.00 192 ILE A O 1
ATOM 1466 N N . ASP A 1 193 ? -7.071 -13.720 -11.674 1.00 94.19 193 ASP A N 1
ATOM 1467 C CA . ASP A 1 193 ? -8.211 -14.423 -12.278 1.00 94.19 193 ASP A CA 1
ATOM 1468 C C . ASP A 1 193 ? -8.490 -15.749 -11.547 1.00 94.19 193 ASP A C 1
ATOM 1470 O O . ASP A 1 193 ? -9.621 -16.013 -11.149 1.00 94.19 193 ASP A O 1
ATOM 1474 N N . ARG A 1 194 ? -7.448 -16.536 -11.243 1.00 94.81 194 ARG A N 1
ATOM 1475 C CA . ARG A 1 194 ? -7.594 -17.777 -10.460 1.00 94.81 194 ARG A CA 1
ATOM 1476 C C . ARG A 1 194 ? -8.028 -17.539 -9.014 1.00 94.81 194 ARG A C 1
ATOM 1478 O O . ARG A 1 194 ? -8.843 -18.296 -8.494 1.00 94.81 194 ARG A O 1
ATOM 1485 N N . VAL A 1 195 ? -7.540 -16.483 -8.354 1.00 93.38 195 VAL A N 1
ATOM 1486 C CA . VAL A 1 195 ? -8.028 -16.105 -7.014 1.00 93.38 195 VAL A CA 1
ATOM 1487 C C . VAL A 1 195 ? -9.518 -15.763 -7.064 1.00 93.38 195 VAL A C 1
ATOM 1489 O O . VAL A 1 195 ? -10.248 -16.171 -6.166 1.00 93.38 195 VAL A O 1
ATOM 1492 N N . LEU A 1 196 ? -9.985 -15.055 -8.095 1.00 92.25 196 LEU A N 1
ATOM 1493 C CA . LEU A 1 196 ? -11.407 -14.744 -8.271 1.00 92.25 196 LEU A CA 1
ATOM 1494 C C . LEU A 1 196 ? -12.249 -16.004 -8.500 1.00 92.25 196 LEU A C 1
ATOM 1496 O O . LEU A 1 196 ? -13.356 -16.095 -7.976 1.00 92.25 196 LEU A O 1
ATOM 1500 N N . GLU A 1 197 ? -11.725 -16.982 -9.237 1.00 93.25 197 GLU A N 1
ATOM 1501 C CA . GLU A 1 197 ? -12.396 -18.264 -9.474 1.00 93.25 197 GLU A CA 1
ATOM 1502 C C . GLU A 1 197 ? -12.468 -19.132 -8.206 1.00 93.25 197 GLU A C 1
ATOM 1504 O O . GLU A 1 197 ? -13.520 -19.689 -7.891 1.00 93.25 197 GLU A O 1
ATOM 1509 N N . HIS A 1 198 ? -11.368 -19.244 -7.456 1.00 92.56 198 HIS A N 1
ATOM 1510 C CA . HIS A 1 198 ? -11.270 -20.144 -6.301 1.00 92.56 198 HIS A CA 1
ATOM 1511 C C . HIS A 1 198 ? -11.739 -19.516 -4.980 1.00 92.56 198 HIS A C 1
ATOM 1513 O O . HIS A 1 198 ? -12.224 -20.220 -4.094 1.00 92.56 198 HIS A O 1
ATOM 1519 N N . GLN A 1 199 ? -11.540 -18.208 -4.806 1.00 90.69 199 GLN A N 1
ATOM 1520 C CA . GLN A 1 199 ? -11.746 -17.477 -3.551 1.00 90.69 199 GLN A CA 1
ATOM 1521 C C . GLN A 1 199 ? -12.323 -16.062 -3.797 1.00 90.69 199 GLN A C 1
ATOM 1523 O O . GLN A 1 199 ? -11.733 -15.072 -3.346 1.00 90.69 199 GLN A O 1
ATOM 1528 N N . PRO A 1 200 ? -13.498 -15.933 -4.450 1.00 88.06 200 PRO A N 1
ATOM 1529 C CA . PRO A 1 200 ? -14.082 -14.636 -4.825 1.00 88.06 200 PRO A CA 1
ATOM 1530 C C . PRO A 1 200 ? -14.273 -13.691 -3.629 1.00 88.06 200 PRO A C 1
ATOM 1532 O O . PRO A 1 200 ? -14.010 -12.494 -3.730 1.00 88.06 200 PRO A O 1
ATOM 1535 N N . ALA A 1 201 ? -14.583 -14.248 -2.452 1.00 88.12 201 ALA A N 1
ATOM 1536 C CA . ALA A 1 201 ? -14.764 -13.503 -1.207 1.00 88.12 201 ALA A CA 1
ATOM 1537 C C . ALA A 1 201 ? -13.551 -12.646 -0.789 1.00 88.12 201 ALA A C 1
ATOM 1539 O O . ALA A 1 201 ? -13.701 -11.750 0.037 1.00 88.12 201 ALA A O 1
ATOM 1540 N N . LEU A 1 202 ? -12.347 -12.905 -1.319 1.00 86.50 202 LEU A N 1
ATOM 1541 C CA . LEU A 1 202 ? -11.158 -12.086 -1.048 1.00 86.50 202 LEU A CA 1
ATOM 1542 C C . LEU A 1 202 ? -11.141 -10.752 -1.808 1.00 86.50 202 LEU A C 1
ATOM 1544 O O . LEU A 1 202 ? -10.405 -9.848 -1.409 1.00 86.50 202 LEU A O 1
ATOM 1548 N N . LEU A 1 203 ? -11.913 -10.642 -2.891 1.00 84.38 203 LEU A N 1
ATOM 1549 C CA . LEU A 1 203 ? -11.990 -9.473 -3.774 1.00 84.38 203 LEU A CA 1
ATOM 1550 C C . LEU A 1 203 ? -13.433 -8.959 -3.964 1.00 84.38 203 LEU A C 1
ATOM 1552 O O . LEU A 1 203 ? -13.651 -8.017 -4.724 1.00 84.38 203 LEU A O 1
ATOM 1556 N N . ASP A 1 204 ? -14.400 -9.550 -3.258 1.00 82.81 204 ASP A N 1
ATOM 1557 C CA . ASP A 1 204 ? -15.787 -9.088 -3.180 1.00 82.81 204 ASP A CA 1
ATOM 1558 C C . ASP A 1 204 ? -15.916 -7.741 -2.439 1.00 82.81 204 ASP A C 1
ATOM 1560 O O . ASP A 1 204 ? -14.941 -7.147 -1.979 1.00 82.81 204 ASP A O 1
ATOM 1564 N N . ASN A 1 205 ? -17.151 -7.246 -2.288 1.00 77.50 205 ASN A N 1
ATOM 1565 C CA . ASN A 1 205 ? -17.474 -6.007 -1.569 1.00 77.50 205 ASN A CA 1
ATOM 1566 C C . ASN A 1 205 ? -17.339 -6.147 -0.034 1.00 77.50 205 ASN A C 1
ATOM 1568 O O . ASN A 1 205 ? -18.275 -5.892 0.727 1.00 77.50 205 ASN A O 1
ATOM 1572 N N . VAL A 1 206 ? -16.168 -6.589 0.417 1.00 76.62 206 VAL A N 1
ATOM 1573 C CA . VAL A 1 206 ? -15.750 -6.733 1.812 1.00 76.62 206 VAL A CA 1
ATOM 1574 C C . VAL A 1 206 ? -14.425 -5.993 2.027 1.00 76.62 206 VAL A C 1
ATOM 1576 O O . VAL A 1 206 ? -13.707 -5.717 1.064 1.00 76.62 206 VAL A O 1
ATOM 1579 N N . PRO A 1 207 ? -14.060 -5.642 3.275 1.00 77.00 207 PRO A N 1
ATOM 1580 C CA . PRO A 1 207 ? -12.753 -5.057 3.547 1.00 77.00 207 PRO A CA 1
ATOM 1581 C C . PRO A 1 207 ? -11.629 -5.956 3.025 1.00 77.00 207 PRO A C 1
ATOM 1583 O O . PRO A 1 207 ? -11.573 -7.143 3.348 1.00 77.00 207 PRO A O 1
ATOM 1586 N N . LEU A 1 208 ? -10.718 -5.382 2.240 1.00 76.50 208 LEU A N 1
ATOM 1587 C CA . LEU A 1 208 ? -9.588 -6.127 1.702 1.00 76.50 208 LEU A CA 1
ATOM 1588 C C . LEU A 1 208 ? -8.616 -6.460 2.838 1.00 76.50 208 LEU A C 1
ATOM 1590 O O . LEU A 1 208 ? -8.114 -5.578 3.529 1.00 76.50 208 LEU A O 1
ATOM 1594 N N . MET A 1 209 ? -8.348 -7.750 3.036 1.00 80.19 209 MET A N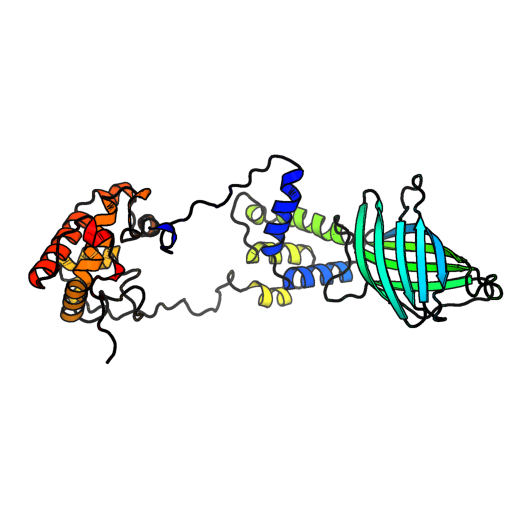 1
ATOM 1595 C CA . MET A 1 209 ? -7.485 -8.244 4.110 1.00 80.19 209 MET A CA 1
ATOM 1596 C C . MET A 1 209 ? -6.153 -8.698 3.516 1.00 80.19 209 MET A C 1
ATOM 1598 O O . MET A 1 209 ? -6.057 -9.816 3.011 1.00 80.19 209 MET A O 1
ATOM 1602 N N . ARG A 1 210 ? -5.108 -7.858 3.602 1.00 82.81 210 ARG A N 1
ATOM 1603 C CA . ARG A 1 210 ? -3.758 -8.135 3.052 1.00 82.81 210 ARG A CA 1
ATOM 1604 C C . ARG A 1 210 ? -3.276 -9.534 3.423 1.00 82.81 210 ARG A C 1
ATOM 1606 O O . ARG A 1 210 ? -2.799 -10.275 2.572 1.00 82.81 210 ARG A O 1
ATOM 1613 N N . ALA A 1 211 ? -3.440 -9.880 4.698 1.00 78.94 211 ALA A N 1
ATOM 1614 C CA . ALA A 1 211 ? -2.995 -11.137 5.281 1.00 78.94 211 ALA A CA 1
ATOM 1615 C C . ALA A 1 211 ? -3.722 -12.378 4.726 1.00 78.94 211 ALA A C 1
ATOM 1617 O O . ALA A 1 211 ? -3.224 -13.483 4.886 1.00 78.94 211 ALA A O 1
ATOM 1618 N N . LYS A 1 212 ? -4.863 -12.213 4.043 1.00 83.12 212 LYS A N 1
ATOM 1619 C CA . LYS A 1 212 ? -5.549 -13.290 3.309 1.00 83.12 212 LYS A CA 1
ATOM 1620 C C . LYS A 1 212 ? -5.274 -13.225 1.806 1.00 83.12 212 LYS A C 1
ATOM 1622 O O . LYS A 1 212 ? -4.973 -14.244 1.193 1.00 83.12 212 LYS A O 1
ATOM 1627 N N . LEU A 1 213 ? -5.326 -12.023 1.228 1.00 86.69 213 LEU A N 1
ATOM 1628 C CA . LEU A 1 213 ? -5.158 -11.818 -0.211 1.00 86.69 213 LEU A CA 1
ATOM 1629 C C . LEU A 1 213 ? -3.750 -12.176 -0.695 1.00 86.69 213 LEU A C 1
ATOM 1631 O O . LEU A 1 213 ? -3.610 -12.912 -1.667 1.00 86.69 213 LEU A O 1
ATOM 1635 N N . MET A 1 214 ? -2.708 -11.658 -0.037 1.00 87.12 214 MET A N 1
ATOM 1636 C CA . MET A 1 214 ? -1.335 -11.856 -0.505 1.00 87.12 214 MET A CA 1
ATOM 1637 C C . MET A 1 214 ? -0.926 -13.331 -0.489 1.00 87.12 214 MET A C 1
ATOM 1639 O O . MET A 1 214 ? -0.363 -13.782 -1.486 1.00 87.12 214 MET A O 1
ATOM 1643 N N . PRO A 1 215 ? -1.251 -14.124 0.552 1.00 85.19 215 PRO A N 1
ATOM 1644 C CA . PRO A 1 215 ? -1.027 -15.559 0.495 1.00 85.19 215 PRO A CA 1
ATOM 1645 C C . PRO A 1 215 ? -1.778 -16.265 -0.635 1.00 85.19 215 PRO A C 1
ATOM 1647 O O . PRO A 1 215 ? -1.178 -17.070 -1.337 1.00 85.19 215 PRO A O 1
ATOM 1650 N N . ALA A 1 216 ? -3.055 -15.952 -0.863 1.00 89.06 216 ALA A N 1
ATOM 1651 C CA . ALA A 1 216 ? -3.801 -16.564 -1.962 1.00 89.06 216 ALA A CA 1
ATOM 1652 C C . ALA A 1 216 ? -3.156 -16.252 -3.326 1.00 89.06 216 ALA A C 1
ATOM 1654 O O . ALA A 1 216 ? -2.898 -17.158 -4.114 1.00 89.06 216 ALA A O 1
ATOM 1655 N N . LEU A 1 217 ? -2.798 -14.987 -3.562 1.00 91.19 217 LEU A N 1
ATOM 1656 C CA . LEU A 1 217 ? -2.162 -14.552 -4.805 1.00 91.19 217 LEU A CA 1
ATOM 1657 C C . LEU A 1 217 ? -0.793 -15.211 -5.030 1.00 91.19 217 LEU A C 1
ATOM 1659 O O . LEU A 1 217 ? -0.487 -15.661 -6.131 1.00 91.19 217 LEU A O 1
ATOM 1663 N N . LEU A 1 218 ? 0.050 -15.263 -3.997 1.00 90.00 218 LEU A N 1
ATOM 1664 C CA . LEU A 1 218 ? 1.388 -15.849 -4.099 1.00 90.00 218 LEU A CA 1
ATOM 1665 C C . LEU A 1 218 ? 1.331 -17.375 -4.274 1.00 90.00 218 LEU A C 1
ATOM 1667 O O . LEU A 1 218 ? 2.162 -17.927 -4.995 1.00 90.00 218 LEU A O 1
ATOM 1671 N N . ALA A 1 219 ? 0.345 -18.048 -3.675 1.00 89.06 219 ALA A N 1
ATOM 1672 C CA . ALA A 1 219 ? 0.114 -19.475 -3.888 1.00 89.06 219 ALA A CA 1
ATOM 1673 C C . ALA A 1 219 ? -0.253 -19.767 -5.353 1.00 89.06 219 ALA A C 1
ATOM 1675 O O . ALA A 1 219 ? 0.319 -20.671 -5.957 1.00 89.06 219 ALA A O 1
ATOM 1676 N N . GLU A 1 220 ? -1.110 -18.940 -5.961 1.00 91.56 220 GLU A N 1
ATOM 1677 C CA . GLU A 1 220 ? -1.443 -19.027 -7.392 1.00 91.56 220 GLU A CA 1
ATOM 1678 C C . GLU A 1 220 ? -0.247 -18.744 -8.317 1.00 91.56 220 GLU A C 1
ATOM 1680 O O . GLU A 1 220 ? -0.251 -19.143 -9.483 1.00 91.56 220 GLU A O 1
ATOM 1685 N N . LEU A 1 221 ? 0.790 -18.071 -7.812 1.00 90.56 221 LEU A N 1
ATOM 1686 C CA . LEU A 1 221 ? 2.071 -17.853 -8.494 1.00 90.56 221 LEU A C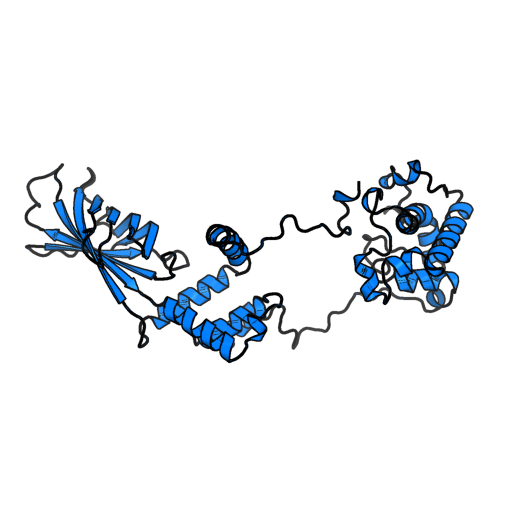A 1
ATOM 1687 C C . LEU A 1 221 ? 3.105 -18.960 -8.213 1.00 90.56 221 LEU A C 1
ATOM 1689 O O . LEU A 1 221 ? 4.252 -18.841 -8.638 1.00 90.56 221 LEU A O 1
ATOM 1693 N N . GLY A 1 222 ? 2.727 -20.030 -7.505 1.00 87.56 222 GLY A N 1
ATOM 1694 C CA . GLY A 1 222 ? 3.600 -21.172 -7.227 1.00 87.56 222 GLY A CA 1
ATOM 1695 C C . GLY A 1 222 ? 4.599 -20.946 -6.090 1.00 87.56 222 GLY A C 1
ATOM 1696 O O . GLY A 1 222 ? 5.610 -21.645 -6.007 1.00 87.56 222 GLY A O 1
ATOM 1697 N N . ALA A 1 223 ? 4.357 -19.973 -5.208 1.00 83.25 223 ALA A N 1
ATOM 1698 C CA . ALA A 1 223 ? 5.206 -19.773 -4.043 1.00 83.25 223 ALA A CA 1
ATOM 1699 C C . ALA A 1 223 ? 5.136 -20.988 -3.087 1.00 83.25 223 ALA A C 1
ATOM 1701 O O . ALA A 1 223 ? 4.048 -21.499 -2.811 1.00 83.25 223 ALA A O 1
ATOM 1702 N N . PRO A 1 224 ? 6.276 -21.462 -2.546 1.00 69.12 224 PRO A N 1
ATOM 1703 C CA . PRO A 1 224 ? 6.292 -22.608 -1.644 1.00 69.12 224 PRO A CA 1
ATOM 1704 C C . PRO A 1 224 ? 5.576 -22.266 -0.328 1.00 69.12 224 PRO A C 1
ATOM 1706 O O . PRO A 1 224 ? 5.982 -21.346 0.390 1.00 69.12 224 PRO A O 1
ATOM 1709 N N . GLY A 1 225 ? 4.530 -23.032 0.002 1.00 62.66 225 GLY A N 1
ATOM 1710 C CA . GLY A 1 225 ? 3.629 -22.762 1.132 1.00 62.66 225 GLY A CA 1
ATOM 1711 C C . GLY A 1 225 ? 4.323 -22.629 2.496 1.00 62.66 225 GLY A C 1
ATOM 1712 O O . GLY A 1 225 ? 3.901 -21.832 3.334 1.00 62.66 225 GLY A O 1
ATOM 1713 N N . GLU A 1 226 ? 5.450 -23.317 2.705 1.00 53.62 226 GLU A N 1
ATOM 1714 C CA . GLU A 1 226 ? 6.233 -23.233 3.948 1.00 53.62 226 GLU A CA 1
ATOM 1715 C C . GLU A 1 226 ? 6.961 -21.888 4.132 1.00 53.62 226 GLU A C 1
ATOM 1717 O O . GLU A 1 226 ? 7.149 -21.440 5.265 1.00 53.62 226 GLU A O 1
ATOM 1722 N N . SER A 1 227 ? 7.332 -21.198 3.044 1.00 52.50 227 SER A N 1
ATOM 1723 C CA . SER A 1 227 ? 8.029 -19.900 3.119 1.00 52.50 227 SER A CA 1
ATOM 1724 C C . SER A 1 227 ? 7.072 -18.728 3.348 1.00 52.50 227 SER A C 1
ATOM 1726 O O . SER A 1 227 ? 7.478 -17.692 3.870 1.00 52.50 227 SER A O 1
ATOM 1728 N N . MET A 1 228 ? 5.799 -18.876 2.983 1.00 55.94 228 MET A N 1
ATOM 1729 C CA . MET A 1 228 ? 4.766 -17.849 3.180 1.00 55.94 228 MET A CA 1
ATOM 1730 C C . MET A 1 228 ? 4.201 -17.874 4.602 1.00 55.94 228 MET A C 1
ATOM 1732 O O . MET A 1 228 ? 3.772 -16.864 5.156 1.00 55.94 228 MET A O 1
ATOM 1736 N N . SER A 1 229 ? 4.288 -19.039 5.230 1.00 53.16 229 SER A N 1
ATOM 1737 C CA . SER A 1 229 ? 3.800 -19.324 6.567 1.00 53.16 229 SER A CA 1
ATOM 1738 C C . SER A 1 229 ? 4.453 -18.493 7.688 1.00 53.16 229 SER A C 1
ATOM 1740 O O . SER A 1 229 ? 3.932 -18.499 8.790 1.00 53.16 229 SER A O 1
ATOM 1742 N N . ARG A 1 230 ? 5.579 -17.791 7.503 1.00 55.41 230 ARG A N 1
ATOM 1743 C CA . ARG A 1 230 ? 6.157 -16.962 8.593 1.00 55.41 230 ARG A CA 1
ATOM 1744 C C . ARG A 1 230 ? 5.911 -15.468 8.419 1.00 55.41 230 ARG A C 1
ATOM 1746 O O . ARG A 1 230 ? 5.697 -14.777 9.405 1.00 55.41 230 ARG A O 1
ATOM 1753 N N . THR A 1 231 ? 5.886 -14.985 7.180 1.00 56.34 231 THR A N 1
ATOM 1754 C CA . THR A 1 231 ? 5.735 -13.552 6.876 1.00 56.34 231 THR A CA 1
ATOM 1755 C C . THR A 1 231 ? 4.279 -13.082 6.956 1.00 56.34 231 THR A C 1
ATOM 1757 O O . THR A 1 231 ? 4.033 -11.909 7.222 1.00 56.34 231 THR A O 1
ATOM 1760 N N . PHE A 1 232 ? 3.310 -13.987 6.762 1.00 58.72 232 PHE A N 1
ATOM 1761 C CA . PHE A 1 232 ? 1.886 -13.639 6.651 1.00 58.72 232 PHE A CA 1
ATOM 1762 C C . PHE A 1 232 ? 0.996 -14.117 7.814 1.00 58.72 232 PHE A C 1
ATOM 1764 O O . PHE A 1 232 ? -0.189 -13.799 7.814 1.00 58.72 232 PHE A O 1
ATOM 1771 N N . ARG A 1 233 ? 1.521 -14.863 8.803 1.00 56.38 233 ARG A N 1
ATOM 1772 C CA . ARG A 1 233 ? 0.701 -15.439 9.896 1.00 56.38 233 ARG A CA 1
ATOM 1773 C C . ARG A 1 233 ? 0.152 -14.405 10.878 1.00 56.38 233 ARG A C 1
ATOM 1775 O O . ARG A 1 233 ? -0.984 -14.546 11.322 1.00 56.38 233 ARG A O 1
ATOM 1782 N N . CYS A 1 234 ? 0.889 -13.333 11.161 1.00 56.94 234 CYS A N 1
ATOM 1783 C CA . CYS A 1 234 ? 0.337 -12.241 11.962 1.00 56.94 234 CYS A CA 1
ATOM 1784 C C . CYS A 1 234 ? -0.572 -11.359 11.085 1.00 56.94 234 CYS A C 1
ATOM 1786 O O . CYS A 1 234 ? -0.090 -10.743 10.135 1.00 56.94 234 CYS A O 1
ATOM 1788 N N . CYS A 1 235 ? -1.885 -11.252 11.317 1.00 58.94 235 CYS A N 1
ATOM 1789 C CA . CYS A 1 235 ? -2.718 -11.748 12.432 1.00 58.94 235 CYS A CA 1
ATOM 1790 C C . CYS A 1 235 ? -3.927 -12.568 11.930 1.00 58.94 235 CYS A C 1
ATOM 1792 O O . CYS A 1 235 ? -5.064 -12.271 12.285 1.00 58.94 235 CYS A O 1
ATOM 1794 N N . VAL A 1 236 ? -3.714 -13.531 11.032 1.00 55.78 236 VAL A N 1
ATOM 1795 C CA . VAL A 1 236 ? -4.794 -14.346 10.427 1.00 55.78 236 VAL A CA 1
ATOM 1796 C C . VAL A 1 236 ? -4.822 -15.791 10.907 1.00 55.78 236 VAL A C 1
ATOM 1798 O O . VAL A 1 236 ? -5.843 -16.447 10.727 1.00 55.78 236 VAL A O 1
ATOM 1801 N N . ASP A 1 237 ? -3.731 -16.265 11.502 1.00 56.22 237 ASP A N 1
ATOM 1802 C CA . ASP A 1 237 ? -3.611 -17.603 12.072 1.00 56.22 237 ASP A CA 1
ATOM 1803 C C . ASP A 1 237 ? -3.109 -17.477 13.515 1.00 56.22 237 ASP A C 1
ATOM 1805 O O . ASP A 1 237 ? -1.923 -17.247 13.754 1.00 56.22 237 ASP A O 1
ATOM 1809 N N . ASP A 1 238 ? -4.035 -17.570 14.466 1.00 56.88 238 ASP A N 1
ATOM 1810 C CA . ASP A 1 238 ? -3.778 -17.605 15.907 1.00 56.88 238 ASP A CA 1
ATOM 1811 C C . ASP A 1 238 ? -3.570 -19.040 16.421 1.00 56.88 238 ASP A C 1
ATOM 1813 O O . ASP A 1 238 ? -3.394 -19.256 17.622 1.00 56.88 238 ASP A O 1
ATOM 1817 N N . THR A 1 239 ? -3.536 -20.036 15.526 1.00 57.84 239 THR A N 1
ATOM 1818 C CA . THR A 1 239 ? -3.332 -21.436 15.897 1.00 57.84 239 THR A CA 1
ATOM 1819 C C . THR A 1 239 ? -1.964 -21.602 16.563 1.00 57.84 239 THR A C 1
ATOM 1821 O O . THR A 1 239 ? -0.916 -21.436 15.940 1.00 57.84 239 THR A O 1
ATOM 1824 N N . GLY A 1 240 ? -1.967 -21.945 17.853 1.00 60.91 240 GLY A N 1
ATOM 1825 C CA . GLY A 1 240 ? -0.756 -22.086 18.668 1.00 60.91 240 GLY A CA 1
ATOM 1826 C C . GLY A 1 240 ? -0.295 -20.799 19.360 1.00 60.91 240 GLY A C 1
ATOM 1827 O O . GLY A 1 240 ? 0.651 -20.852 20.146 1.00 60.91 240 GLY A O 1
ATOM 1828 N N . MET A 1 241 ? -0.965 -19.665 19.133 1.00 55.94 241 MET A N 1
ATOM 1829 C CA . MET A 1 241 ? -0.843 -18.525 20.037 1.00 55.94 241 MET A CA 1
ATOM 1830 C C . MET A 1 241 ? -1.560 -18.857 21.353 1.00 55.94 241 MET A C 1
ATOM 1832 O O . MET A 1 241 ? -2.614 -19.502 21.332 1.00 55.94 241 MET A O 1
ATOM 1836 N N . PRO A 1 242 ? -1.013 -18.453 22.515 1.00 61.16 242 PRO A N 1
ATOM 1837 C CA . PRO A 1 242 ? -1.782 -18.517 23.747 1.00 61.16 242 PRO A CA 1
ATOM 1838 C C . PRO A 1 242 ? -3.053 -17.688 23.558 1.00 61.16 242 PRO A C 1
ATOM 1840 O O . PRO A 1 242 ? -3.018 -16.638 22.908 1.00 61.16 242 PRO A O 1
ATOM 1843 N N . ALA A 1 243 ? -4.171 -18.162 24.113 1.00 62.84 243 ALA A N 1
ATOM 1844 C CA . ALA A 1 243 ? -5.396 -17.375 24.124 1.00 62.84 243 ALA A CA 1
ATOM 1845 C C . ALA A 1 243 ? -5.063 -15.975 24.669 1.00 62.84 243 ALA A C 1
ATOM 1847 O O . ALA A 1 243 ? -4.343 -15.897 25.669 1.00 62.84 243 ALA A O 1
ATOM 1848 N N . PRO A 1 244 ? -5.523 -14.887 24.026 1.00 53.75 244 PRO A N 1
ATOM 1849 C CA . PRO A 1 244 ? -5.282 -13.549 24.534 1.00 53.75 244 PRO A CA 1
ATOM 1850 C C . PRO A 1 244 ? -5.839 -13.473 25.953 1.00 53.75 244 PRO A C 1
ATOM 1852 O O . PRO A 1 244 ? -7.049 -13.516 26.172 1.00 53.75 244 PRO A O 1
ATOM 1855 N N . THR A 1 245 ? -4.943 -13.415 26.928 1.00 48.66 245 THR A N 1
ATOM 1856 C CA . THR A 1 245 ? -5.295 -13.208 28.322 1.00 48.66 245 THR A CA 1
ATOM 1857 C C . THR A 1 245 ? -5.353 -11.712 28.545 1.00 48.66 245 THR A C 1
ATOM 1859 O O . THR A 1 245 ? -4.335 -11.028 28.455 1.00 48.66 245 THR A O 1
ATOM 1862 N N . LEU A 1 246 ? -6.554 -11.197 28.801 1.00 49.09 246 LEU A N 1
ATOM 1863 C CA . LEU A 1 246 ? -6.683 -9.902 29.454 1.00 49.09 246 LEU A CA 1
ATOM 1864 C C . LEU A 1 246 ? -6.097 -10.057 30.857 1.00 49.09 246 LEU A C 1
ATOM 1866 O O . LEU A 1 246 ? -6.412 -11.043 31.530 1.00 49.09 246 LEU A O 1
ATOM 1870 N N . ASP A 1 247 ? -5.278 -9.105 31.296 1.00 49.66 247 ASP A N 1
ATOM 1871 C CA . ASP A 1 247 ? -4.952 -8.982 32.713 1.00 49.66 247 ASP A CA 1
ATOM 1872 C C . ASP A 1 247 ? -6.274 -8.752 33.446 1.00 49.66 247 ASP A C 1
ATOM 1874 O O . ASP A 1 247 ? -6.847 -7.663 33.390 1.00 49.66 247 ASP A O 1
ATOM 1878 N N . ALA A 1 248 ? -6.830 -9.816 34.026 1.00 51.31 248 ALA A N 1
ATOM 1879 C CA . ALA A 1 248 ? -8.097 -9.749 34.726 1.00 51.31 248 ALA A CA 1
ATOM 1880 C C . ALA A 1 248 ? -7.854 -8.952 36.008 1.00 51.31 248 ALA A C 1
ATOM 1882 O O . ALA A 1 248 ? -7.102 -9.415 36.870 1.00 51.31 248 ALA A O 1
ATOM 1883 N N . PRO A 1 249 ? -8.464 -7.772 36.172 1.00 55.03 249 PRO A N 1
ATOM 1884 C CA . PRO A 1 249 ? -8.463 -7.151 37.476 1.00 55.03 249 PRO A CA 1
ATOM 1885 C C . PRO A 1 249 ? -9.325 -8.039 38.386 1.00 55.03 249 PRO A C 1
ATOM 1887 O O . PRO A 1 249 ? -10.329 -8.613 37.954 1.00 55.03 249 PRO A O 1
ATOM 1890 N N . GLU A 1 250 ? -8.908 -8.229 39.633 1.00 58.38 250 GLU A N 1
ATOM 1891 C CA . GLU A 1 250 ? -9.672 -9.031 40.589 1.00 58.38 250 GLU A CA 1
ATOM 1892 C C . GLU A 1 250 ? -11.004 -8.322 40.888 1.00 58.38 250 GLU A C 1
ATOM 1894 O O . GLU A 1 250 ? -11.018 -7.230 41.456 1.00 58.38 250 GLU A O 1
ATOM 1899 N N . ILE A 1 251 ? -12.135 -8.915 40.479 1.00 59.66 251 ILE A N 1
ATOM 1900 C CA . ILE A 1 251 ? -13.461 -8.479 40.940 1.00 59.66 251 ILE A CA 1
ATOM 1901 C C . ILE A 1 251 ? -13.702 -9.171 42.273 1.00 59.66 251 ILE A C 1
ATOM 1903 O O . ILE A 1 251 ? -13.890 -10.388 42.314 1.00 59.66 251 ILE A O 1
ATOM 1907 N N . ASP A 1 252 ? -13.764 -8.406 43.357 1.00 59.16 252 ASP A N 1
ATOM 1908 C CA . ASP A 1 252 ? -14.341 -8.928 44.588 1.00 59.16 252 ASP A CA 1
ATOM 1909 C C . ASP A 1 252 ? -15.860 -9.091 44.376 1.00 59.16 252 ASP A C 1
ATOM 1911 O O . ASP A 1 252 ? -16.571 -8.137 44.047 1.00 59.16 252 ASP A O 1
ATOM 1915 N N . ALA A 1 253 ? -16.365 -10.321 44.513 1.00 56.38 253 ALA A N 1
ATOM 1916 C CA . ALA A 1 253 ? -17.770 -10.664 44.276 1.00 56.38 253 ALA A CA 1
ATOM 1917 C C . ALA A 1 253 ? -18.744 -9.826 45.128 1.00 56.38 253 ALA A C 1
ATOM 1919 O O . ALA A 1 253 ? -19.906 -9.659 44.751 1.00 56.38 253 ALA A O 1
ATOM 1920 N N . VAL A 1 254 ? -18.265 -9.259 46.241 1.00 57.25 254 VAL A N 1
ATOM 1921 C CA . VAL A 1 254 ? -19.021 -8.344 47.104 1.00 57.25 254 VAL A CA 1
ATOM 1922 C C . VAL A 1 254 ? -19.351 -7.020 46.396 1.00 57.25 254 VAL A C 1
ATOM 1924 O O . VAL A 1 254 ? -20.426 -6.474 46.619 1.00 57.25 254 VAL A O 1
ATOM 1927 N N . VAL A 1 255 ? -18.502 -6.532 45.482 1.00 59.41 255 VAL A N 1
ATOM 1928 C CA . VAL A 1 255 ? -18.729 -5.265 44.750 1.00 59.41 255 VAL A CA 1
ATOM 1929 C C . VAL A 1 255 ? -19.891 -5.382 43.759 1.00 59.41 255 VAL A C 1
ATOM 1931 O O . VAL A 1 255 ? -20.688 -4.463 43.602 1.00 59.41 255 VAL A O 1
ATOM 1934 N N . VAL A 1 256 ? -20.031 -6.541 43.110 1.00 60.59 256 VAL A N 1
ATOM 1935 C CA . VAL A 1 256 ? -21.101 -6.805 42.124 1.00 60.59 256 VAL A CA 1
ATOM 1936 C C . VAL A 1 256 ? -22.457 -7.061 42.801 1.00 60.59 256 VAL A C 1
ATOM 1938 O O . VAL A 1 256 ? -23.507 -7.011 42.149 1.00 60.59 256 VAL A O 1
ATOM 1941 N N . ALA A 1 257 ? -22.450 -7.324 44.111 1.00 61.78 257 ALA A N 1
ATOM 1942 C CA . ALA A 1 257 ? -23.657 -7.503 44.908 1.00 61.78 257 ALA A CA 1
ATOM 1943 C C . ALA A 1 257 ? -24.343 -6.172 45.275 1.00 61.78 257 ALA A C 1
ATOM 1945 O O . ALA A 1 257 ? -25.519 -6.189 45.639 1.00 61.78 257 ALA A O 1
ATOM 1946 N N . GLU A 1 258 ? -23.661 -5.026 45.153 1.00 77.06 258 GLU A N 1
ATOM 1947 C CA . GLU A 1 258 ? -24.269 -3.719 45.401 1.00 77.06 258 GLU A CA 1
ATOM 1948 C C . GLU A 1 258 ? -25.108 -3.259 44.198 1.00 77.06 258 GLU A C 1
ATOM 1950 O O . GLU A 1 258 ? -24.594 -2.965 43.116 1.00 77.06 258 GLU A O 1
ATOM 1955 N N . GLU A 1 259 ? -26.426 -3.165 44.395 1.00 82.12 259 GLU A N 1
ATOM 1956 C CA . GLU A 1 259 ? -27.392 -2.884 43.323 1.00 82.12 259 GLU A CA 1
ATOM 1957 C C . GLU A 1 259 ? -27.103 -1.561 42.593 1.00 82.12 259 GLU A C 1
ATOM 1959 O O . GLU A 1 259 ? -27.227 -1.487 41.371 1.00 82.12 259 GLU A O 1
ATOM 1964 N N . ARG A 1 260 ? -26.643 -0.533 43.320 1.00 85.25 260 ARG A N 1
ATOM 1965 C CA . ARG A 1 260 ? -26.311 0.785 42.752 1.00 85.25 260 ARG A CA 1
ATOM 1966 C C . ARG A 1 260 ? -25.055 0.766 41.873 1.00 85.25 260 ARG A C 1
ATOM 1968 O O . ARG A 1 260 ? -24.940 1.596 40.974 1.00 85.25 260 ARG A O 1
ATOM 1975 N N . LEU A 1 261 ? -24.139 -0.186 42.080 1.00 85.75 261 LEU A N 1
ATOM 1976 C CA . LEU A 1 261 ? -22.896 -0.303 41.306 1.00 85.75 261 LEU A CA 1
ATOM 1977 C C . LEU A 1 261 ? -23.061 -1.133 40.027 1.00 85.75 261 LEU A C 1
ATOM 1979 O O . LEU A 1 261 ? -22.289 -0.966 39.078 1.00 85.75 261 LEU A O 1
ATOM 1983 N N . ARG A 1 262 ? -24.083 -1.995 39.957 1.00 86.94 262 ARG A N 1
ATOM 1984 C CA . ARG A 1 262 ? -24.328 -2.884 38.808 1.00 86.94 262 ARG A CA 1
ATOM 1985 C C . ARG A 1 262 ? -24.341 -2.171 37.449 1.00 86.94 262 ARG A C 1
ATOM 1987 O O . ARG A 1 262 ? -23.678 -2.675 36.537 1.00 86.94 262 ARG A O 1
ATOM 1994 N N . PRO A 1 263 ? -25.011 -1.014 37.269 1.00 90.06 263 PRO A N 1
ATOM 1995 C CA . PRO A 1 263 ? -24.978 -0.298 35.995 1.00 90.06 263 PRO A CA 1
ATOM 1996 C C . PRO A 1 263 ? -23.564 0.150 35.593 1.00 90.06 263 PRO A C 1
ATOM 1998 O O . PRO A 1 263 ? -23.192 0.023 34.428 1.00 90.06 263 PRO A O 1
ATOM 2001 N N . PHE A 1 264 ? -22.732 0.585 36.544 1.00 91.81 264 PHE A N 1
ATOM 2002 C CA . PHE A 1 264 ? -21.355 0.999 36.257 1.00 91.81 264 PHE A CA 1
ATOM 2003 C C . PHE A 1 264 ? -20.495 -0.180 35.806 1.00 91.81 264 PHE A C 1
ATOM 2005 O O . PHE A 1 264 ? -19.754 -0.058 34.833 1.00 91.81 264 PHE A O 1
ATOM 2012 N N . PHE A 1 265 ? -20.631 -1.345 36.441 1.00 89.06 265 PHE A N 1
ATOM 2013 C CA . PHE A 1 265 ? -19.932 -2.545 35.978 1.00 89.06 265 PHE A CA 1
ATOM 2014 C C . PHE A 1 265 ? -20.417 -2.996 34.601 1.00 89.06 265 PHE A C 1
ATOM 2016 O O . PHE A 1 265 ? -19.608 -3.343 33.746 1.00 89.06 265 PHE A O 1
ATOM 2023 N N . ARG A 1 266 ? -21.723 -2.927 34.336 1.00 88.31 266 ARG A N 1
ATOM 2024 C CA . ARG A 1 266 ? -22.276 -3.294 33.030 1.00 88.31 266 ARG A CA 1
ATOM 2025 C C . ARG A 1 266 ? -21.778 -2.390 31.901 1.00 88.31 266 ARG A C 1
ATOM 2027 O O . ARG A 1 266 ? -21.468 -2.888 30.824 1.00 88.31 266 ARG A O 1
ATOM 2034 N N . TYR A 1 267 ? -21.729 -1.081 32.134 1.00 91.25 267 TYR A N 1
ATOM 2035 C CA . TYR A 1 267 ? -21.543 -0.094 31.068 1.00 91.25 267 TYR A CA 1
ATOM 2036 C C . TYR A 1 267 ? -20.140 0.514 30.999 1.00 91.25 267 TYR A C 1
ATOM 2038 O O . TYR A 1 267 ? -19.718 0.948 29.926 1.00 91.25 267 TYR A O 1
ATOM 2046 N N . CYS A 1 268 ? -19.400 0.525 32.107 1.00 91.31 268 CYS A N 1
ATOM 2047 C CA . CYS A 1 268 ? -18.097 1.183 32.204 1.00 91.31 268 CYS A CA 1
ATOM 2048 C C . CYS A 1 268 ? -16.933 0.201 32.405 1.00 91.31 268 CYS A C 1
ATOM 2050 O O . CYS A 1 268 ? -15.799 0.567 32.087 1.00 91.31 268 CYS A O 1
ATOM 2052 N N . ALA A 1 269 ? -17.165 -1.030 32.888 1.00 88.38 269 ALA A N 1
ATOM 2053 C CA . ALA A 1 269 ? -16.076 -1.954 33.238 1.00 88.38 269 ALA A CA 1
ATOM 2054 C C . ALA A 1 269 ? -15.181 -2.321 32.054 1.00 88.38 269 ALA A C 1
ATOM 2056 O O . ALA A 1 269 ? -13.975 -2.427 32.230 1.00 88.38 269 ALA A O 1
ATOM 2057 N N . THR A 1 270 ? -15.721 -2.412 30.836 1.00 84.75 270 THR A N 1
ATOM 2058 C CA . THR A 1 270 ? -14.921 -2.712 29.635 1.00 84.75 270 THR A CA 1
ATOM 2059 C C . THR A 1 270 ? -13.716 -1.781 29.467 1.00 84.75 270 THR A C 1
ATOM 2061 O O . THR A 1 270 ? -12.708 -2.187 28.899 1.00 84.75 270 THR A O 1
ATOM 2064 N N . CYS A 1 271 ? -13.807 -0.540 29.954 1.00 85.69 271 CYS A N 1
ATOM 2065 C CA . CYS A 1 271 ? -12.717 0.429 29.878 1.00 85.69 271 CYS A CA 1
ATOM 2066 C C . CYS A 1 271 ? -12.125 0.771 31.251 1.00 85.69 271 CYS A C 1
ATOM 2068 O O . CYS A 1 271 ? -10.922 0.969 31.355 1.00 85.69 271 CYS A O 1
ATOM 2070 N N . HIS A 1 272 ? -12.951 0.859 32.294 1.00 90.06 272 HIS A N 1
ATOM 2071 C CA . HIS A 1 272 ? -12.568 1.391 33.608 1.00 90.06 272 HIS A CA 1
ATOM 2072 C C . HIS A 1 272 ? -12.289 0.315 34.664 1.00 90.06 272 HIS A C 1
ATOM 2074 O O . HIS A 1 272 ? -11.939 0.645 35.798 1.00 90.06 272 HIS A O 1
ATOM 2080 N N . PHE A 1 273 ? -12.428 -0.960 34.304 1.00 87.62 273 PHE A N 1
ATOM 2081 C CA . PHE A 1 273 ? -11.993 -2.086 35.117 1.00 87.62 273 PHE A CA 1
ATOM 2082 C C . PHE A 1 273 ? -10.683 -2.635 34.543 1.00 87.62 273 PHE A C 1
ATOM 2084 O O . PHE A 1 273 ? -10.666 -3.559 33.738 1.00 87.62 273 PHE A O 1
ATOM 2091 N N . THR A 1 274 ? -9.579 -1.981 34.901 1.00 80.75 274 THR A N 1
ATOM 2092 C CA . THR A 1 274 ? -8.229 -2.268 34.395 1.00 80.75 274 THR A CA 1
ATOM 2093 C C . THR A 1 274 ? -7.177 -1.982 35.474 1.00 80.75 274 THR A C 1
ATOM 2095 O O . THR A 1 274 ? -7.432 -1.234 36.421 1.00 80.75 274 THR A O 1
ATOM 2098 N N . ALA A 1 275 ? -5.987 -2.571 35.354 1.00 79.25 275 ALA A N 1
ATOM 2099 C CA . ALA A 1 275 ? -4.825 -2.198 36.166 1.00 79.25 275 ALA A CA 1
ATOM 2100 C C . ALA A 1 275 ? -4.203 -0.857 35.718 1.00 79.25 275 ALA A C 1
ATOM 2102 O O . ALA A 1 275 ? -3.472 -0.223 36.478 1.00 79.25 275 ALA A O 1
ATOM 2103 N N . GLU A 1 276 ? -4.522 -0.408 34.503 1.00 80.19 276 GLU A N 1
ATOM 2104 C CA . GLU A 1 276 ? -3.985 0.813 33.906 1.00 80.19 276 GLU A CA 1
ATOM 2105 C C . GLU A 1 276 ? -4.582 2.090 34.516 1.00 80.19 276 GLU A C 1
ATOM 2107 O O . GLU A 1 276 ? -5.742 2.138 34.916 1.00 80.19 276 GLU A O 1
ATOM 2112 N N . ARG A 1 277 ? -3.808 3.181 34.536 1.00 79.25 277 ARG A N 1
ATOM 2113 C CA . ARG A 1 277 ? -4.297 4.496 35.013 1.00 79.25 277 ARG A CA 1
ATOM 2114 C C . ARG A 1 277 ? -5.133 5.248 33.991 1.00 79.25 277 ARG A C 1
ATOM 2116 O O . ARG A 1 277 ? -5.842 6.191 34.349 1.00 79.25 277 ARG A O 1
ATOM 2123 N N . PHE A 1 278 ? -4.983 4.899 32.717 1.00 79.94 278 PHE A N 1
ATOM 2124 C CA . PHE A 1 278 ? -5.686 5.545 31.624 1.00 79.94 278 PHE A CA 1
ATOM 2125 C C . PHE A 1 278 ? -6.385 4.501 30.739 1.00 79.94 278 PHE A C 1
ATOM 2127 O O . PHE A 1 278 ? -5.701 3.664 30.152 1.00 79.94 278 PHE A O 1
ATOM 2134 N N . PRO A 1 279 ? -7.721 4.574 30.588 1.00 84.50 279 PRO A N 1
ATOM 2135 C CA . PRO A 1 279 ? -8.629 5.512 31.262 1.00 84.50 279 PRO A CA 1
ATOM 2136 C C . PRO A 1 279 ? -8.678 5.264 32.790 1.00 84.50 279 PRO A C 1
ATOM 2138 O O . PRO A 1 279 ? -8.240 4.208 33.233 1.00 84.50 279 PRO A O 1
ATOM 2141 N N . PRO A 1 280 ? -9.169 6.212 33.618 1.00 88.25 280 PRO A N 1
ATOM 2142 C CA . PRO A 1 280 ? -9.123 6.070 35.076 1.00 88.25 280 PRO A CA 1
ATOM 2143 C C . PRO A 1 280 ? -9.795 4.782 35.556 1.00 88.25 280 PRO A C 1
ATOM 2145 O O . PRO A 1 280 ? -10.983 4.589 35.307 1.00 88.25 280 PRO A O 1
ATOM 2148 N N . ASN A 1 281 ? -9.070 3.924 36.264 1.00 89.12 281 ASN A N 1
ATOM 2149 C CA . ASN A 1 281 ? -9.548 2.620 36.714 1.00 89.12 281 ASN A CA 1
ATOM 2150 C C . ASN A 1 281 ? -10.424 2.666 37.977 1.00 89.12 281 ASN A C 1
ATOM 2152 O O . ASN A 1 281 ? -10.216 1.917 38.929 1.00 89.12 281 ASN A O 1
ATOM 2156 N N . PHE A 1 282 ? -11.432 3.539 38.000 1.00 90.88 282 PHE A N 1
ATOM 2157 C CA . PHE A 1 282 ? -12.262 3.769 39.187 1.00 90.88 282 PHE A CA 1
ATOM 2158 C C . PHE A 1 282 ? -13.109 2.559 39.622 1.00 90.88 282 PHE A C 1
ATOM 2160 O O . PHE A 1 282 ? -13.637 2.572 40.729 1.00 90.88 282 PHE A O 1
ATOM 2167 N N . LEU A 1 283 ? -13.233 1.519 38.787 1.00 90.19 283 LEU A N 1
ATOM 2168 C CA . LEU A 1 283 ? -13.917 0.265 39.135 1.00 90.19 283 LEU A CA 1
ATOM 2169 C C . LEU A 1 283 ? -12.971 -0.822 39.661 1.00 90.19 283 LEU A C 1
ATOM 2171 O O . LEU A 1 283 ? -13.432 -1.912 39.984 1.00 90.19 283 LEU A O 1
ATOM 2175 N N . SER A 1 284 ? -11.666 -0.555 39.719 1.00 85.75 284 SER A N 1
ATOM 2176 C CA . SER A 1 284 ? -10.670 -1.508 40.212 1.00 85.75 284 SER A CA 1
ATOM 2177 C C . SER A 1 284 ? -10.526 -1.437 41.738 1.00 85.75 284 SER A C 1
ATOM 2179 O O . SER A 1 284 ? -10.561 -0.349 42.321 1.00 85.75 284 SER A O 1
ATOM 2181 N N . GLY A 1 285 ? -10.325 -2.593 42.376 1.00 80.69 285 GLY A N 1
ATOM 2182 C CA . GLY A 1 285 ? -10.103 -2.728 43.819 1.00 80.69 285 GLY A CA 1
ATOM 2183 C C . GLY A 1 285 ? -11.290 -3.307 44.598 1.00 80.69 285 GLY A C 1
ATOM 2184 O O . GLY A 1 285 ? -12.224 -3.875 44.036 1.00 80.69 285 GLY A O 1
ATOM 2185 N N . LYS A 1 286 ? -11.229 -3.178 45.930 1.00 78.56 286 LYS A N 1
ATOM 2186 C CA . LYS A 1 286 ? -12.282 -3.635 46.862 1.00 78.56 286 LYS A CA 1
ATOM 2187 C C . LYS A 1 286 ? -13.497 -2.701 46.842 1.00 78.56 286 LYS A C 1
ATOM 2189 O O . LYS A 1 286 ? -13.368 -1.554 46.432 1.00 78.56 286 LYS A O 1
ATOM 2194 N N . ALA A 1 287 ? -14.639 -3.146 47.375 1.00 77.44 287 ALA A N 1
ATOM 2195 C CA . ALA A 1 287 ? -15.894 -2.375 47.393 1.00 77.44 287 ALA A CA 1
ATOM 2196 C C . ALA A 1 287 ? -15.723 -0.934 47.901 1.00 77.44 287 ALA A C 1
ATOM 2198 O O . ALA A 1 287 ? -16.017 0.013 47.176 1.00 77.44 287 ALA A O 1
ATOM 2199 N N . ASP A 1 288 ? -15.138 -0.761 49.089 1.00 81.69 288 ASP A N 1
ATOM 2200 C CA . ASP A 1 288 ? -14.910 0.567 49.675 1.00 81.69 288 ASP A CA 1
ATOM 2201 C C . ASP A 1 288 ? -14.003 1.446 48.800 1.00 81.69 288 ASP A C 1
ATOM 2203 O O . ASP A 1 288 ? -14.184 2.661 48.717 1.00 81.69 288 ASP A O 1
ATOM 2207 N N . GLN A 1 289 ? -13.037 0.827 48.115 1.00 85.56 289 GLN A N 1
ATOM 2208 C CA . GLN A 1 289 ? -12.124 1.520 47.213 1.00 85.56 289 GLN A CA 1
ATOM 2209 C C . GLN A 1 289 ? -12.826 1.948 45.924 1.00 85.56 289 GLN A C 1
ATOM 2211 O O . GLN A 1 289 ? -12.605 3.064 45.466 1.00 85.56 289 GLN A O 1
ATOM 2216 N N . VAL A 1 290 ? -13.698 1.105 45.364 1.00 87.38 290 VAL A N 1
ATOM 2217 C CA . VAL A 1 290 ? -14.522 1.450 44.198 1.00 87.38 290 VAL A CA 1
ATOM 2218 C C . VAL A 1 290 ? -15.454 2.611 44.533 1.00 87.38 290 VAL A C 1
ATOM 2220 O O . VAL A 1 290 ? -15.494 3.590 43.791 1.00 87.38 290 VAL A O 1
ATOM 2223 N N . THR A 1 291 ? -16.136 2.568 45.676 1.00 86.62 291 THR A N 1
ATOM 2224 C CA . THR A 1 291 ? -17.018 3.657 46.118 1.00 86.62 291 THR A CA 1
ATOM 2225 C C . THR A 1 291 ? -16.251 4.961 46.338 1.00 86.62 291 THR A C 1
ATOM 2227 O O . THR A 1 291 ? -16.697 6.023 45.903 1.00 86.62 291 THR A O 1
ATOM 2230 N N . GLU A 1 292 ? -15.065 4.910 46.947 1.00 89.12 292 GLU A N 1
ATOM 2231 C CA . GLU A 1 292 ? -14.217 6.094 47.123 1.00 89.12 292 GLU A CA 1
ATOM 2232 C C . GLU A 1 292 ? -13.671 6.634 45.789 1.00 89.12 292 GLU A C 1
ATOM 2234 O O . GLU A 1 292 ? -13.663 7.846 45.560 1.00 89.12 292 GLU A O 1
ATOM 2239 N N . ASN A 1 293 ? -13.272 5.754 44.869 1.00 90.75 293 ASN A N 1
ATOM 2240 C CA . ASN A 1 293 ? -12.847 6.143 43.527 1.00 90.75 293 ASN A CA 1
ATOM 2241 C C . ASN A 1 293 ? -13.995 6.799 42.744 1.00 90.75 293 ASN A C 1
ATOM 2243 O O . ASN A 1 293 ? -13.783 7.816 42.082 1.00 90.75 293 ASN A O 1
ATOM 2247 N N . LEU A 1 294 ? -15.212 6.253 42.836 1.00 91.31 294 LEU A N 1
ATOM 2248 C CA . LEU A 1 294 ? -16.414 6.830 42.231 1.00 91.31 294 LEU A CA 1
ATOM 2249 C C . LEU A 1 294 ? -16.722 8.203 42.823 1.00 91.31 294 LEU A C 1
ATOM 2251 O O . LEU A 1 294 ? -16.909 9.152 42.064 1.00 91.31 294 LEU A O 1
ATOM 2255 N N . ARG A 1 295 ? -16.684 8.343 44.154 1.00 91.12 295 ARG A N 1
ATOM 2256 C CA . ARG A 1 295 ? -16.864 9.629 44.841 1.00 91.12 295 ARG A CA 1
ATOM 2257 C C . ARG A 1 295 ? -15.860 10.669 44.357 1.00 91.12 295 ARG A C 1
ATOM 2259 O O . ARG A 1 295 ? -16.229 11.792 44.035 1.00 91.12 295 ARG A O 1
ATOM 2266 N N . ARG A 1 296 ? -14.588 10.293 44.230 1.00 90.50 296 ARG A N 1
ATOM 2267 C CA . ARG A 1 296 ? -13.539 11.186 43.724 1.00 90.50 296 ARG A CA 1
ATOM 2268 C C . ARG A 1 296 ? -13.725 11.552 42.253 1.00 90.50 296 ARG A C 1
ATOM 2270 O O . ARG A 1 296 ? -13.475 12.692 41.865 1.00 90.50 296 ARG A O 1
ATOM 2277 N N . CYS A 1 297 ? -14.145 10.590 41.437 1.00 92.25 297 CYS A N 1
ATOM 2278 C CA . CYS A 1 297 ? -14.329 10.758 39.999 1.00 92.25 297 CYS A CA 1
ATOM 2279 C C . CYS A 1 297 ? -15.658 11.437 39.632 1.00 92.25 297 CYS A C 1
ATOM 2281 O O . CYS A 1 297 ? -15.827 11.862 38.484 1.00 92.25 297 CYS A O 1
ATOM 2283 N N . ALA A 1 298 ? -16.576 11.578 40.592 1.00 92.31 298 ALA A N 1
ATOM 2284 C CA . ALA A 1 298 ? -17.945 12.013 40.370 1.00 92.31 298 ALA A CA 1
ATOM 2285 C C . ALA A 1 298 ? -18.082 13.293 39.521 1.00 92.31 298 ALA A C 1
ATOM 2287 O O . ALA A 1 298 ? -18.833 13.259 38.542 1.00 92.31 298 ALA A O 1
ATOM 2288 N N . PRO A 1 299 ? -17.299 14.373 39.733 1.00 89.56 299 PRO A N 1
ATOM 2289 C CA . PRO A 1 299 ? -17.425 15.587 38.926 1.00 89.56 299 PRO A CA 1
ATOM 2290 C C . PRO A 1 299 ? -17.107 15.346 37.443 1.00 89.56 299 PRO A C 1
ATOM 2292 O O . PRO A 1 299 ? -17.794 15.848 36.553 1.00 89.56 299 PRO A O 1
ATOM 2295 N N . ARG A 1 300 ? -16.083 14.530 37.147 1.00 90.94 300 ARG A N 1
ATOM 2296 C CA . ARG A 1 300 ? -15.716 14.170 35.766 1.00 90.94 300 ARG A CA 1
ATOM 2297 C C . ARG A 1 300 ? -16.741 13.221 35.147 1.00 90.94 300 ARG A C 1
ATOM 2299 O O . ARG A 1 300 ? -17.042 13.349 33.958 1.00 90.94 300 ARG A O 1
ATOM 2306 N N . MET A 1 301 ? -17.284 12.292 35.935 1.00 92.25 301 MET A N 1
ATOM 2307 C CA . MET A 1 301 ? -18.324 11.363 35.489 1.00 92.25 301 MET A CA 1
ATOM 2308 C C . MET A 1 301 ? -19.620 12.096 35.139 1.00 92.25 301 MET A C 1
ATOM 2310 O O . MET A 1 301 ? -20.158 11.847 34.065 1.00 92.25 301 MET A O 1
ATOM 2314 N N . LEU A 1 302 ? -20.067 13.059 35.953 1.00 91.25 302 LEU A N 1
ATOM 2315 C CA . LEU A 1 302 ? -21.266 13.859 35.669 1.00 91.25 302 LEU A CA 1
ATOM 2316 C C . LEU A 1 302 ? -21.180 14.574 34.320 1.00 91.25 302 LEU A C 1
ATOM 2318 O O . LEU A 1 302 ? -22.135 14.519 33.544 1.00 91.25 302 LEU A O 1
ATOM 2322 N N . VAL A 1 303 ? -20.030 15.172 33.986 1.00 89.94 303 VAL A N 1
ATOM 2323 C CA . VAL A 1 303 ? -19.814 15.804 32.671 1.00 89.94 303 VAL A CA 1
ATOM 2324 C C . VAL A 1 303 ? -19.968 14.792 31.531 1.00 89.94 303 VAL A C 1
ATOM 2326 O O . VAL A 1 303 ? -20.612 15.078 30.518 1.00 89.94 303 VAL A O 1
ATOM 2329 N N . ARG A 1 304 ? -19.385 13.598 31.681 1.00 92.00 304 ARG A N 1
ATOM 2330 C CA . ARG A 1 304 ? -19.391 12.558 30.642 1.00 92.00 304 ARG A CA 1
ATOM 2331 C C . ARG A 1 304 ? -20.741 11.847 30.514 1.00 92.00 304 ARG A C 1
ATOM 2333 O O . ARG A 1 304 ? -21.102 11.481 29.401 1.00 92.00 304 ARG A O 1
ATOM 2340 N N . LEU A 1 305 ? -21.492 11.678 31.600 1.00 93.56 305 LEU A N 1
ATOM 2341 C CA . LEU A 1 305 ? -22.833 11.086 31.580 1.00 93.56 305 LEU A CA 1
ATOM 2342 C C . LEU A 1 305 ? -23.869 12.081 31.032 1.00 93.56 305 LEU A C 1
ATOM 2344 O O . LEU A 1 305 ? -24.644 11.738 30.146 1.00 93.56 305 LEU A O 1
ATOM 2348 N N . THR A 1 306 ? -23.817 13.343 31.470 1.00 91.19 306 THR A N 1
ATOM 2349 C CA . THR A 1 306 ? -24.723 14.421 31.014 1.00 91.19 306 THR A CA 1
ATOM 2350 C C . THR A 1 306 ? -24.493 14.805 29.548 1.00 91.19 306 THR A C 1
ATOM 2352 O O . THR A 1 306 ? -25.372 15.339 28.883 1.00 91.19 306 THR A O 1
ATOM 2355 N N . ALA A 1 307 ? -23.329 14.464 28.988 1.00 90.38 307 ALA A N 1
ATOM 2356 C CA . ALA A 1 307 ? -23.032 14.620 27.565 1.00 90.38 307 ALA A CA 1
ATOM 2357 C C . ALA A 1 307 ? -24.072 13.992 26.627 1.00 90.38 307 ALA A C 1
ATOM 2359 O O . ALA A 1 307 ? -24.222 14.447 25.492 1.00 90.38 307 ALA A O 1
ATOM 2360 N N . TRP A 1 308 ? -24.770 12.951 27.081 1.00 92.31 308 TRP A N 1
ATOM 2361 C CA . TRP A 1 308 ? -25.829 12.300 26.317 1.00 92.31 308 TRP A CA 1
ATOM 2362 C C . TRP A 1 308 ? -27.038 13.208 26.057 1.00 92.31 308 TRP A C 1
ATOM 2364 O O . TRP A 1 308 ? -27.677 13.052 25.021 1.00 92.31 308 TRP A O 1
ATOM 2374 N N . GLU A 1 309 ? -27.281 14.207 26.907 1.00 88.81 309 GLU A N 1
ATOM 2375 C CA . GLU A 1 309 ? -28.365 15.191 26.747 1.00 88.81 309 GLU A CA 1
ATOM 2376 C C . GLU A 1 309 ? -27.992 16.355 25.819 1.00 88.81 309 GLU A C 1
ATOM 2378 O O . GLU A 1 309 ? -28.844 17.133 25.395 1.00 88.81 309 GLU A O 1
ATOM 2383 N N . ILE A 1 310 ? -26.705 16.492 25.494 1.00 86.12 310 ILE A N 1
ATOM 2384 C CA . ILE A 1 310 ? -26.184 17.601 24.697 1.00 86.12 310 ILE A CA 1
ATOM 2385 C C . ILE A 1 310 ? -26.078 17.151 23.233 1.00 86.12 310 ILE A C 1
ATOM 2387 O O . ILE A 1 310 ? -25.560 16.055 22.974 1.00 86.12 310 ILE A O 1
ATOM 2391 N N . PRO A 1 311 ? -26.505 17.970 22.249 1.00 85.00 311 PRO A N 1
ATOM 2392 C CA . PRO A 1 311 ? -26.332 17.642 20.837 1.00 85.00 311 PRO A CA 1
ATOM 2393 C C . PRO A 1 311 ? -24.852 17.408 20.488 1.00 85.00 311 PRO A C 1
ATOM 2395 O O . PRO A 1 311 ? -24.003 18.140 21.004 1.00 85.00 311 PRO A O 1
ATOM 2398 N N . PRO A 1 312 ? -24.512 16.440 19.610 1.00 83.94 312 PRO A N 1
ATOM 2399 C CA . PRO A 1 312 ? -23.126 16.048 19.329 1.00 83.94 312 PRO A CA 1
ATOM 2400 C C . PRO A 1 312 ? -22.159 17.212 19.071 1.00 83.94 312 PRO A C 1
ATOM 2402 O O . PRO A 1 312 ? -21.070 17.232 19.644 1.00 83.94 312 PRO A O 1
ATOM 2405 N N . ASP A 1 313 ? -22.588 18.213 18.301 1.00 81.44 313 ASP A N 1
ATOM 2406 C CA . ASP A 1 313 ? -21.762 19.363 17.906 1.00 81.44 313 ASP A CA 1
ATOM 2407 C C . ASP A 1 313 ? -21.488 20.357 19.050 1.00 81.44 313 ASP A C 1
ATOM 2409 O O . ASP A 1 313 ? -20.576 21.180 18.966 1.00 81.44 313 ASP A O 1
ATOM 2413 N N . HIS A 1 314 ? -22.241 20.262 20.148 1.00 81.50 314 HIS A N 1
ATOM 2414 C CA . HIS A 1 314 ? -22.131 21.139 21.316 1.00 81.50 314 HIS A CA 1
ATOM 2415 C C . HIS A 1 314 ? -21.431 20.475 22.509 1.00 81.50 314 HIS A C 1
ATOM 2417 O O . HIS A 1 314 ? -21.179 21.123 23.527 1.00 81.50 314 HIS A O 1
ATOM 2423 N N . ARG A 1 315 ? -21.087 19.187 22.410 1.00 83.56 315 ARG A N 1
ATOM 2424 C CA . ARG A 1 315 ? -20.432 18.454 23.499 1.00 83.56 315 ARG A CA 1
ATOM 2425 C C . ARG A 1 315 ? -18.985 18.906 23.649 1.00 83.56 315 ARG A C 1
ATOM 2427 O O . ARG A 1 315 ? -18.185 18.723 22.748 1.00 83.56 315 ARG A O 1
ATOM 2434 N N . ALA A 1 316 ? -18.574 19.404 24.810 1.00 80.00 316 ALA A N 1
ATOM 2435 C CA . ALA A 1 316 ? -17.159 19.622 25.114 1.00 80.00 316 ALA A CA 1
ATOM 2436 C C . ALA A 1 316 ? -16.319 18.327 25.125 1.00 80.00 316 ALA A C 1
ATOM 2438 O O . ALA A 1 316 ? -15.117 18.391 24.851 1.00 80.00 316 ALA A O 1
ATOM 2439 N N . LYS A 1 317 ? -16.936 17.176 25.433 1.00 85.00 317 LYS A N 1
ATOM 2440 C CA . LYS A 1 317 ? -16.293 15.870 25.640 1.00 85.00 317 LYS A CA 1
ATOM 2441 C C . LYS A 1 317 ? -17.166 14.716 25.124 1.00 85.00 317 LYS A C 1
ATOM 2443 O O . LYS A 1 317 ? -18.389 14.812 25.180 1.00 85.00 317 LYS A O 1
ATOM 2448 N N . THR A 1 318 ? -16.552 13.616 24.665 1.00 89.00 318 THR A N 1
ATOM 2449 C CA . THR A 1 318 ? -17.278 12.383 24.280 1.00 89.00 318 THR A CA 1
ATOM 2450 C C . THR A 1 318 ? -18.137 11.889 25.448 1.00 89.00 318 THR A C 1
ATOM 2452 O O . THR A 1 318 ? -17.613 11.848 26.570 1.00 89.00 318 THR A O 1
ATOM 2455 N N . PRO A 1 319 ? -19.408 11.508 25.222 1.00 91.75 319 PRO A N 1
ATOM 2456 C CA . PRO A 1 319 ? -20.234 10.928 26.269 1.00 91.75 319 PRO A CA 1
ATOM 2457 C C . PRO A 1 319 ? -19.673 9.586 26.747 1.00 91.75 319 PRO A C 1
ATOM 2459 O O . PRO A 1 319 ? -18.968 8.912 25.996 1.00 91.75 319 PRO A O 1
ATOM 2462 N N . MET A 1 320 ? -19.972 9.204 27.987 1.00 91.50 320 MET A N 1
ATOM 2463 C CA . MET A 1 320 ? -19.633 7.880 28.514 1.00 91.50 320 MET A CA 1
ATOM 2464 C C . MET A 1 320 ? -20.901 7.077 28.842 1.00 91.50 320 MET A C 1
ATOM 2466 O O . MET A 1 320 ? -21.842 7.651 29.387 1.00 91.50 320 MET A O 1
ATOM 2470 N N . PRO A 1 321 ? -20.954 5.777 28.495 1.00 92.69 321 PRO A N 1
ATOM 2471 C CA . PRO A 1 321 ? -20.001 5.088 27.616 1.00 92.69 321 PRO A CA 1
ATOM 2472 C C . PRO A 1 321 ? -19.986 5.722 26.206 1.00 92.69 321 PRO A C 1
ATOM 2474 O O . PRO A 1 321 ? -20.953 6.394 25.839 1.00 92.69 321 PRO A O 1
ATOM 2477 N N . PRO A 1 322 ? -18.901 5.583 25.419 1.00 91.50 322 PRO A N 1
ATOM 2478 C CA . PRO A 1 322 ? -18.813 6.232 24.115 1.00 91.50 322 PRO A CA 1
ATOM 2479 C C . PRO A 1 322 ? -19.822 5.627 23.137 1.00 91.50 322 PRO A C 1
ATOM 2481 O O . PRO A 1 322 ? -20.154 4.444 23.214 1.00 91.50 322 PRO A O 1
ATOM 2484 N N . VAL A 1 323 ? -20.272 6.422 22.160 1.00 89.81 323 VAL A N 1
ATOM 2485 C CA . VAL A 1 323 ? -21.268 6.001 21.150 1.00 89.81 323 VAL A CA 1
ATOM 2486 C C . VAL A 1 323 ? -20.850 4.703 20.440 1.00 89.81 323 VAL A C 1
ATOM 2488 O O . VAL A 1 323 ? -21.687 3.853 20.144 1.00 89.81 323 VAL A O 1
ATOM 2491 N N . THR A 1 324 ? -19.547 4.510 20.218 1.00 85.56 324 THR A N 1
ATOM 2492 C CA . THR A 1 324 ? -18.972 3.309 19.592 1.00 85.56 324 THR A CA 1
ATOM 2493 C C . THR A 1 324 ? -19.138 2.034 20.421 1.00 85.56 324 THR A C 1
ATOM 2495 O O . THR A 1 324 ? -19.157 0.948 19.846 1.00 85.56 324 THR A O 1
ATOM 2498 N N . ALA A 1 325 ? -19.298 2.141 21.743 1.00 87.00 325 ALA A N 1
ATOM 2499 C CA . ALA A 1 325 ? -19.477 0.995 22.633 1.00 87.00 325 ALA A CA 1
ATOM 2500 C C . ALA A 1 325 ? -20.924 0.472 22.663 1.00 87.00 325 ALA A C 1
ATOM 2502 O O . ALA A 1 325 ? -21.141 -0.683 23.022 1.00 87.00 325 ALA A O 1
ATOM 2503 N N . MET A 1 326 ? -21.915 1.278 22.256 1.00 89.12 326 MET A N 1
ATOM 2504 C CA . MET A 1 326 ? -23.345 0.963 22.430 1.00 89.12 326 MET A CA 1
ATOM 2505 C C . MET A 1 326 ? -23.736 -0.393 21.832 1.00 89.12 326 MET A C 1
ATOM 2507 O O . MET A 1 326 ? -24.401 -1.193 22.488 1.00 89.12 326 MET A O 1
ATOM 2511 N N . ARG A 1 327 ? -23.241 -0.698 20.624 1.00 83.69 327 ARG A N 1
ATOM 2512 C CA . ARG A 1 327 ? -23.531 -1.968 19.944 1.00 83.69 327 ARG A CA 1
ATOM 2513 C C . ARG A 1 327 ? -23.027 -3.178 20.733 1.00 83.69 327 ARG A C 1
ATOM 2515 O O . ARG A 1 327 ? -23.736 -4.175 20.814 1.00 83.69 327 ARG A O 1
ATOM 2522 N N . ALA A 1 328 ? -21.822 -3.099 21.299 1.00 79.38 328 ALA A N 1
ATOM 2523 C CA . ALA A 1 328 ? -21.256 -4.178 22.110 1.00 79.38 328 ALA A CA 1
ATOM 2524 C C . ALA A 1 328 ? -22.021 -4.359 23.433 1.00 79.38 328 ALA A C 1
ATOM 2526 O O . ALA A 1 328 ? -22.122 -5.469 23.941 1.00 79.38 328 ALA A O 1
ATOM 2527 N N . LEU A 1 329 ? -22.612 -3.275 23.942 1.00 84.56 329 LEU A N 1
ATOM 2528 C CA . LEU A 1 329 ? -23.442 -3.248 25.148 1.00 84.56 329 LEU A CA 1
ATOM 2529 C C . LEU A 1 329 ? -24.903 -3.670 24.896 1.00 84.56 329 LEU A C 1
ATOM 2531 O O . LEU A 1 329 ? -25.716 -3.654 25.819 1.00 84.56 329 LEU A O 1
ATOM 2535 N N . GLY A 1 330 ? -25.248 -4.053 23.660 1.00 86.94 330 GLY A N 1
ATOM 2536 C CA . GLY A 1 330 ? -26.583 -4.538 23.305 1.00 86.94 330 GLY A CA 1
ATOM 2537 C C . GLY A 1 330 ? -27.663 -3.452 23.265 1.00 86.94 330 GLY A C 1
ATOM 2538 O O . GLY A 1 330 ? -28.840 -3.770 23.402 1.00 86.94 330 GLY A O 1
ATOM 2539 N N . THR A 1 331 ? -27.282 -2.185 23.086 1.00 91.00 331 THR A N 1
ATOM 2540 C CA . THR A 1 331 ? -28.205 -1.042 22.991 1.00 91.00 331 THR A CA 1
ATOM 2541 C C . THR A 1 331 ? -27.850 -0.137 21.804 1.00 91.00 331 THR A C 1
ATOM 2543 O O . THR A 1 331 ? -26.844 -0.336 21.117 1.00 91.00 331 THR A O 1
ATOM 2546 N N . SER A 1 332 ? -28.682 0.864 21.528 1.00 91.81 332 SER A N 1
ATOM 2547 C CA . SER A 1 332 ? -28.390 1.935 20.568 1.00 91.81 332 SER A CA 1
ATOM 2548 C C . SER A 1 332 ? -28.160 3.264 21.284 1.00 91.81 332 SER A C 1
ATOM 2550 O O . SER A 1 332 ? -28.577 3.446 22.425 1.00 91.81 332 SER A O 1
ATOM 2552 N N . ALA A 1 333 ? -27.506 4.206 20.601 1.00 91.00 333 ALA A N 1
ATOM 2553 C CA . ALA A 1 333 ? -27.255 5.545 21.131 1.00 91.00 333 ALA A CA 1
ATOM 2554 C C . ALA A 1 333 ? -28.556 6.253 21.555 1.00 91.00 333 ALA A C 1
ATOM 2556 O O . ALA A 1 333 ? -28.617 6.814 22.646 1.00 91.00 333 ALA A O 1
ATOM 2557 N N . ASP A 1 334 ? -29.601 6.157 20.729 1.00 91.69 334 ASP A N 1
ATOM 2558 C CA . ASP A 1 334 ? -30.890 6.804 20.987 1.00 91.69 334 ASP A CA 1
ATOM 2559 C C . ASP A 1 334 ? -31.630 6.156 22.164 1.00 91.69 334 ASP A C 1
ATOM 2561 O O . ASP A 1 334 ? -32.179 6.856 23.008 1.00 91.69 334 ASP A O 1
ATOM 2565 N N . GLN A 1 335 ? -31.604 4.821 22.265 1.00 93.62 335 GLN A N 1
ATOM 2566 C CA . GLN A 1 335 ? -32.210 4.097 23.391 1.00 93.62 335 GLN A CA 1
ATOM 2567 C C . GLN A 1 335 ? -31.483 4.373 24.707 1.00 93.62 335 GLN A C 1
ATOM 2569 O O . GLN A 1 335 ? -32.119 4.514 25.749 1.00 93.62 335 GLN A O 1
ATOM 2574 N N . TRP A 1 336 ? -30.153 4.444 24.665 1.00 94.62 336 TRP A N 1
ATOM 2575 C CA . TRP A 1 336 ? -29.336 4.708 25.840 1.00 94.62 336 TRP A CA 1
ATOM 2576 C C . TRP A 1 336 ? -29.542 6.124 26.388 1.00 94.62 336 TRP A C 1
ATOM 2578 O O . TRP A 1 336 ? -29.702 6.289 27.598 1.00 94.62 336 TRP A O 1
ATOM 2588 N N . ALA A 1 337 ? -29.596 7.125 25.503 1.00 93.19 337 ALA A N 1
ATOM 2589 C CA . ALA A 1 337 ? -29.725 8.535 25.867 1.00 93.19 337 ALA A CA 1
ATOM 2590 C C . ALA A 1 337 ? -30.990 8.854 26.683 1.00 93.19 337 ALA A C 1
ATOM 2592 O O . ALA A 1 337 ? -30.984 9.802 27.461 1.00 93.19 337 ALA A O 1
ATOM 2593 N N . VAL A 1 338 ? -32.055 8.061 26.527 1.00 93.69 338 VAL A N 1
ATOM 2594 C CA . VAL A 1 338 ? -33.331 8.211 27.256 1.00 93.69 338 VAL A CA 1
ATOM 2595 C C . VAL A 1 338 ? -33.573 7.089 28.272 1.00 93.69 338 VAL A C 1
ATOM 2597 O O . VAL A 1 338 ? -34.696 6.885 28.735 1.00 93.69 338 VAL A O 1
ATOM 2600 N N . SER A 1 339 ? -32.544 6.300 28.584 1.00 94.94 339 SER A N 1
ATOM 2601 C CA . SER A 1 339 ? -32.686 5.143 29.465 1.00 94.94 339 SER A CA 1
ATOM 2602 C C . SER A 1 339 ? -32.771 5.549 30.939 1.00 94.94 339 SER A C 1
ATOM 2604 O O . SER A 1 339 ? -32.027 6.405 31.416 1.00 94.94 339 SER A O 1
ATOM 2606 N N . LYS A 1 340 ? -33.620 4.843 31.695 1.00 94.50 340 LYS A N 1
ATOM 2607 C CA . LYS A 1 340 ? -33.685 4.977 33.162 1.00 94.50 340 LYS A CA 1
ATOM 2608 C C . LYS A 1 340 ? -32.384 4.566 33.853 1.00 94.50 340 LYS A C 1
ATOM 2610 O O . LYS A 1 340 ? -32.110 5.006 34.960 1.00 94.50 340 LYS A O 1
ATOM 2615 N N . GLU A 1 341 ? -31.593 3.700 33.220 1.00 93.38 341 GLU A N 1
ATOM 2616 C CA . GLU A 1 341 ? -30.292 3.280 33.748 1.00 93.38 341 GLU A CA 1
ATOM 2617 C C . GLU A 1 341 ? -29.270 4.425 33.682 1.00 93.38 341 GLU A C 1
ATOM 2619 O O . GLU A 1 341 ? -28.529 4.626 34.641 1.00 93.38 341 GLU A O 1
ATOM 2624 N N . LEU A 1 342 ? -29.254 5.212 32.597 1.00 95.06 342 LEU A N 1
ATOM 2625 C CA . LEU A 1 342 ? -28.426 6.417 32.503 1.00 95.06 342 LEU A CA 1
ATOM 2626 C C . LEU A 1 342 ? -28.848 7.474 33.532 1.00 95.06 342 LEU A C 1
ATOM 2628 O O . LEU A 1 342 ? -27.982 8.058 34.182 1.00 95.06 342 LEU A O 1
ATOM 2632 N N . GLU A 1 343 ? -30.155 7.697 33.687 1.00 94.06 343 GLU A N 1
ATOM 2633 C CA . GLU A 1 343 ? -30.720 8.600 34.699 1.00 94.06 343 GLU A CA 1
ATOM 2634 C C . GLU A 1 343 ? -30.297 8.173 36.113 1.00 94.06 343 GLU A C 1
ATOM 2636 O O . GLU A 1 343 ? -29.626 8.931 36.806 1.00 94.06 343 GLU A O 1
ATOM 2641 N N . ALA A 1 344 ? -30.532 6.910 36.486 1.00 93.19 344 ALA A N 1
ATOM 2642 C CA . ALA A 1 344 ? -30.166 6.383 37.800 1.00 93.19 344 ALA A CA 1
ATOM 2643 C C . ALA A 1 344 ? -28.656 6.458 38.088 1.00 93.19 344 ALA A C 1
ATOM 2645 O O . ALA A 1 344 ? -28.249 6.731 39.218 1.00 93.19 344 ALA A O 1
ATOM 2646 N N . MET A 1 345 ? -27.803 6.228 37.081 1.00 94.44 345 MET A N 1
ATOM 2647 C CA . MET A 1 345 ? -26.361 6.416 37.248 1.00 94.44 345 MET A CA 1
ATOM 2648 C C . MET A 1 345 ? -26.007 7.879 37.496 1.00 94.44 345 MET A C 1
ATOM 2650 O O . MET A 1 345 ? -25.172 8.149 38.354 1.00 94.44 345 MET A O 1
ATOM 2654 N N . ARG A 1 346 ? -26.612 8.823 36.766 1.00 93.69 346 ARG A N 1
ATOM 2655 C CA . ARG A 1 346 ? -26.363 10.257 36.974 1.00 93.69 346 ARG A CA 1
ATOM 2656 C C . ARG A 1 346 ? -26.777 10.693 38.369 1.00 93.69 346 ARG A C 1
ATOM 2658 O O . ARG A 1 346 ? -25.952 11.300 39.044 1.00 93.69 346 ARG A O 1
ATOM 2665 N N . ASP A 1 347 ? -27.969 10.303 38.807 1.00 92.75 347 ASP A N 1
ATOM 2666 C CA . ASP A 1 347 ? -28.484 10.615 40.142 1.00 92.75 347 ASP A CA 1
ATOM 2667 C C . ASP A 1 347 ? -27.545 10.099 41.237 1.00 92.75 347 ASP A C 1
ATOM 2669 O O . ASP A 1 347 ? -27.222 10.814 42.186 1.00 92.75 347 ASP A O 1
ATOM 2673 N N . TYR A 1 348 ? -27.043 8.869 41.086 1.00 93.19 348 TYR A N 1
ATOM 2674 C CA . TYR A 1 348 ? -26.105 8.288 42.043 1.00 93.19 348 TYR A CA 1
ATOM 2675 C C . TYR A 1 348 ? -24.753 9.012 42.056 1.00 93.19 348 TYR A C 1
ATOM 2677 O O . TYR A 1 348 ? -24.209 9.295 43.122 1.00 93.19 348 TYR A O 1
ATOM 2685 N N . VAL A 1 349 ? -24.203 9.359 40.888 1.00 93.31 349 VAL A N 1
ATOM 2686 C CA . VAL A 1 349 ? -22.958 10.139 40.834 1.00 93.31 349 VAL A CA 1
ATOM 2687 C C . VAL A 1 349 ? -23.162 11.547 41.414 1.00 93.31 349 VAL A C 1
ATOM 2689 O O . VAL A 1 349 ? -22.270 12.070 42.083 1.00 93.31 349 VAL A O 1
ATOM 2692 N N . GLU A 1 350 ? -24.326 12.158 41.205 1.00 92.06 350 GLU A N 1
ATOM 2693 C CA . GLU A 1 350 ? -24.663 13.463 41.777 1.00 92.06 350 GLU A CA 1
ATOM 2694 C C . GLU A 1 350 ? -24.779 13.404 43.305 1.00 92.06 350 GLU A C 1
ATOM 2696 O O . GLU A 1 350 ? -24.274 14.287 44.002 1.00 92.06 350 GLU A O 1
ATOM 2701 N N . GLU A 1 351 ? -25.377 12.337 43.840 1.00 92.19 351 GLU A N 1
ATOM 2702 C CA . GLU A 1 351 ? -25.394 12.043 45.274 1.00 92.19 351 GLU A CA 1
ATOM 2703 C C . GLU A 1 351 ? -23.972 11.949 45.841 1.00 92.19 351 GLU A C 1
ATOM 2705 O O . GLU A 1 351 ? -23.654 12.666 46.792 1.00 92.19 351 GLU A O 1
ATOM 2710 N N . LEU A 1 352 ? -23.088 11.171 45.208 1.00 91.56 352 LEU A N 1
ATOM 2711 C CA . LEU A 1 352 ? -21.693 11.031 45.637 1.00 91.56 352 LEU A CA 1
ATOM 2712 C C . LEU A 1 352 ? -20.919 12.359 45.604 1.00 91.56 352 LEU A C 1
ATOM 2714 O O . LEU A 1 352 ? -20.169 12.663 46.534 1.00 91.56 352 LEU A O 1
ATOM 2718 N N . ALA A 1 353 ? -21.100 13.166 44.554 1.00 88.94 353 ALA A N 1
ATOM 2719 C CA . ALA A 1 353 ? -20.470 14.482 44.453 1.00 88.94 353 ALA A CA 1
ATOM 2720 C C . ALA A 1 353 ? -20.954 15.422 45.571 1.00 88.94 353 ALA A C 1
ATOM 2722 O O . ALA A 1 353 ? -20.145 16.105 46.206 1.00 88.94 353 ALA A O 1
ATOM 2723 N N . ARG A 1 354 ? -22.260 15.420 45.861 1.00 88.75 354 ARG A N 1
ATOM 2724 C CA . ARG A 1 354 ? -22.866 16.223 46.932 1.00 88.75 354 ARG A CA 1
ATOM 2725 C C . ARG A 1 354 ? -22.369 15.808 48.315 1.00 88.75 354 ARG A C 1
ATOM 2727 O O . ARG A 1 354 ? -22.038 16.679 49.116 1.00 88.75 354 ARG A O 1
ATOM 2734 N N . GLU A 1 355 ? -22.266 14.508 48.587 1.00 88.81 355 GLU A N 1
ATOM 2735 C CA . GLU A 1 355 ? -21.684 13.983 49.832 1.00 88.81 355 GLU A CA 1
ATOM 2736 C C . GLU A 1 355 ? -20.227 14.420 50.027 1.00 88.81 355 GLU A C 1
ATOM 2738 O O . GLU A 1 355 ? -19.806 14.711 51.146 1.00 88.81 355 GLU A O 1
ATOM 2743 N N . ALA A 1 356 ? -19.463 14.510 48.938 1.00 85.31 356 ALA A N 1
ATOM 2744 C CA . ALA A 1 356 ? -18.071 14.947 48.950 1.00 85.31 356 ALA A CA 1
ATOM 2745 C C . ALA A 1 356 ? -17.892 16.477 49.018 1.00 85.31 356 ALA A C 1
ATOM 2747 O O . ALA A 1 356 ? -16.757 16.958 48.985 1.00 85.31 356 ALA A O 1
ATOM 2748 N N . GLY A 1 357 ? -18.983 17.255 49.067 1.00 84.00 357 GLY A N 1
ATOM 2749 C CA . GLY A 1 357 ? -18.937 18.719 49.001 1.00 84.00 357 GLY A CA 1
ATOM 2750 C C . GLY A 1 357 ? -18.414 19.254 47.663 1.00 84.00 357 GLY A C 1
ATOM 2751 O O . GLY A 1 357 ? -17.890 20.367 47.600 1.00 84.00 357 GLY A O 1
ATOM 2752 N N . GLN A 1 358 ? -18.505 18.455 46.600 1.00 83.12 358 GLN A N 1
ATOM 2753 C CA . GLN A 1 358 ? -18.059 18.814 45.259 1.00 83.12 358 GLN A CA 1
ATOM 2754 C C . GLN A 1 358 ? -19.186 19.493 44.476 1.00 83.12 358 GLN A C 1
ATOM 2756 O O . GLN A 1 358 ? -20.371 19.307 44.752 1.00 83.12 358 GLN A O 1
ATOM 2761 N N . ALA A 1 359 ? -18.815 20.285 43.469 1.00 71.31 359 ALA A N 1
ATOM 2762 C CA . ALA A 1 359 ? -19.787 20.921 42.591 1.00 71.31 359 ALA A CA 1
ATOM 2763 C C . ALA A 1 359 ? -20.570 19.860 41.799 1.00 71.31 359 ALA A C 1
ATOM 2765 O O . ALA A 1 359 ? -19.980 19.084 41.046 1.00 71.31 359 ALA A O 1
ATOM 2766 N N . THR A 1 360 ? -21.892 19.858 41.960 1.00 70.88 360 THR A N 1
ATOM 2767 C CA . THR A 1 360 ? -22.827 19.017 41.197 1.00 70.88 360 THR A CA 1
ATOM 2768 C C . THR A 1 360 ? -23.346 19.712 39.944 1.00 70.88 360 THR A C 1
ATOM 2770 O O . THR A 1 360 ? -23.832 19.051 39.031 1.00 70.88 360 THR A O 1
ATOM 2773 N N . GLU A 1 361 ? -23.227 21.044 39.868 1.00 62.56 361 GLU A N 1
ATOM 2774 C CA . GLU A 1 361 ? -23.741 21.801 38.735 1.00 62.56 361 GLU A CA 1
ATOM 2775 C C . GLU A 1 361 ? -23.005 21.435 37.444 1.00 62.56 361 GLU A C 1
ATOM 2777 O O . GLU A 1 361 ? -21.888 21.875 37.168 1.00 62.56 361 GLU A O 1
ATOM 2782 N N . THR A 1 362 ? -23.711 20.720 36.574 1.00 59.97 362 THR A N 1
ATOM 2783 C CA . THR A 1 362 ? -23.403 20.579 35.149 1.00 59.97 362 THR A CA 1
ATOM 2784 C C . THR A 1 362 ? -23.746 21.856 34.376 1.00 59.97 362 THR A C 1
ATOM 2786 O O . THR A 1 362 ? -24.141 21.799 33.210 1.00 59.97 362 THR A O 1
ATOM 2789 N N . SER A 1 363 ? -23.632 23.028 35.012 1.00 46.53 363 SER A N 1
ATOM 2790 C CA . SER A 1 363 ? -23.791 24.305 34.329 1.00 46.53 363 SER A CA 1
ATOM 2791 C C . SER A 1 363 ? -22.723 24.412 33.237 1.00 46.53 363 SER A C 1
ATOM 2793 O O . SER A 1 363 ? -21.639 23.825 33.327 1.00 46.53 363 SER A O 1
ATOM 2795 N N . ALA A 1 364 ? -23.028 25.144 32.164 1.00 49.00 364 ALA A N 1
ATOM 2796 C CA . ALA A 1 364 ? -22.168 25.250 30.984 1.00 49.00 364 ALA A CA 1
ATOM 2797 C C . ALA A 1 364 ? -20.689 25.582 31.311 1.00 49.00 364 ALA A C 1
ATOM 2799 O O . ALA A 1 364 ? -19.801 25.226 30.538 1.00 49.00 364 ALA A O 1
ATOM 2800 N N . GLY A 1 365 ? -20.411 26.197 32.471 1.00 52.19 365 GLY A N 1
ATOM 2801 C CA . GLY A 1 365 ? -19.063 26.483 32.973 1.00 52.19 365 GLY A CA 1
ATOM 2802 C C . GLY A 1 365 ? -18.236 25.253 33.385 1.00 52.19 365 GLY A C 1
ATOM 2803 O O . GLY A 1 365 ? -17.059 25.179 33.029 1.00 52.19 365 GLY A O 1
ATOM 2804 N N . ALA A 1 366 ? -18.819 24.252 34.058 1.00 56.34 366 ALA A N 1
ATOM 2805 C CA . ALA A 1 366 ? -18.112 23.008 34.412 1.00 56.34 366 ALA A CA 1
ATOM 2806 C C . ALA A 1 366 ? -17.804 22.160 33.165 1.00 56.34 366 ALA A C 1
ATOM 2808 O O . ALA A 1 366 ? -16.751 21.529 33.054 1.00 56.34 366 ALA A O 1
ATOM 2809 N N . TYR A 1 367 ? -18.701 22.224 32.177 1.00 58.91 367 TYR A N 1
ATOM 2810 C CA . TYR A 1 367 ? -18.546 21.582 30.875 1.00 58.91 367 TYR A CA 1
ATOM 2811 C C . TYR A 1 367 ? -17.375 22.166 30.063 1.00 58.91 367 TYR A C 1
ATOM 2813 O O . TYR A 1 367 ? -16.686 21.441 29.344 1.00 58.91 367 TYR A O 1
ATOM 2821 N N . GLN A 1 368 ? -17.122 23.472 30.195 1.00 63.34 368 GLN A N 1
ATOM 2822 C CA . GLN A 1 368 ? -16.041 24.171 29.493 1.00 63.34 368 GLN A CA 1
ATOM 2823 C C . GLN A 1 368 ? -14.661 23.954 30.133 1.00 63.34 368 GLN A C 1
ATOM 2825 O O . GLN A 1 368 ? -13.668 23.914 29.408 1.00 63.34 368 GLN A O 1
ATOM 2830 N N . ASN A 1 369 ? -14.595 23.720 31.449 1.00 75.81 369 ASN A N 1
ATOM 2831 C CA . ASN A 1 369 ? -13.345 23.552 32.203 1.00 75.81 369 ASN A CA 1
ATOM 2832 C C . ASN A 1 369 ? -13.122 22.118 32.719 1.00 75.81 369 ASN A C 1
ATOM 2834 O O . ASN A 1 369 ? -12.571 21.924 33.800 1.00 75.81 369 ASN A O 1
ATOM 2838 N N . TYR A 1 370 ? -13.502 21.099 31.938 1.00 82.56 370 TYR A N 1
ATOM 2839 C CA . TYR A 1 370 ? -13.371 19.682 32.320 1.00 82.56 370 TYR A CA 1
ATOM 2840 C C . TYR A 1 370 ? -11.978 19.299 32.854 1.00 82.56 370 TYR A C 1
ATOM 2842 O O . TYR A 1 370 ? -11.870 18.522 33.798 1.00 82.56 370 TYR A O 1
ATOM 2850 N N . GLU A 1 371 ? -10.902 19.836 32.268 1.00 84.69 371 GLU A N 1
ATOM 2851 C CA . GLU A 1 371 ? -9.536 19.491 32.690 1.00 84.69 371 GLU A CA 1
ATOM 2852 C C . GLU A 1 371 ? -9.153 20.069 34.059 1.00 84.69 371 GLU A C 1
ATOM 2854 O O . GLU A 1 371 ? -8.240 19.549 34.694 1.00 84.69 371 GLU A O 1
ATOM 2859 N N . ALA A 1 372 ? -9.867 21.093 34.539 1.00 84.06 372 ALA A N 1
ATOM 2860 C CA . ALA A 1 372 ? -9.676 21.670 35.869 1.00 84.06 372 ALA A CA 1
ATOM 2861 C C . ALA A 1 372 ? -10.409 20.886 36.974 1.00 84.06 372 ALA A C 1
ATOM 2863 O O . ALA A 1 372 ? -10.221 21.173 38.155 1.00 84.06 372 ALA A O 1
ATOM 2864 N N . LEU A 1 373 ? -11.248 19.905 36.613 1.00 85.31 373 LEU A N 1
ATOM 2865 C CA . LEU A 1 373 ? -11.941 19.062 37.586 1.00 85.31 373 LEU A CA 1
ATOM 2866 C C . LEU A 1 373 ? -10.955 18.128 38.307 1.00 85.31 373 LEU A C 1
ATOM 2868 O O . LEU A 1 373 ? -9.996 17.661 37.674 1.00 85.31 373 LEU A O 1
ATOM 2872 N N . PRO A 1 374 ? -11.217 17.775 39.583 1.00 84.75 374 PRO A N 1
ATOM 2873 C CA . PRO A 1 374 ? -10.387 16.845 40.343 1.00 84.75 374 PRO A CA 1
ATOM 2874 C C . PRO A 1 374 ? -10.088 15.550 39.579 1.00 84.75 374 PRO A C 1
ATOM 2876 O O . PRO A 1 374 ? -10.935 15.030 38.845 1.00 84.75 374 PRO A O 1
ATOM 2879 N N . SER A 1 375 ? -8.869 15.033 39.725 1.00 85.38 375 SER A N 1
ATOM 2880 C CA . SER A 1 375 ? -8.477 13.744 39.148 1.00 85.38 375 SER A CA 1
ATOM 2881 C C . SER A 1 375 ? -9.237 12.601 39.817 1.00 85.38 375 SER A C 1
ATOM 2883 O O . SER A 1 375 ? -9.360 12.573 41.037 1.00 85.38 375 SER A O 1
ATOM 2885 N N . CYS A 1 376 ? -9.692 11.628 39.023 1.00 87.19 376 CYS A N 1
ATOM 2886 C CA . CYS A 1 376 ? -10.416 10.454 39.526 1.00 87.19 376 CYS A CA 1
ATOM 2887 C C . CYS A 1 376 ? -9.563 9.554 40.428 1.00 87.19 376 CYS A C 1
ATOM 2889 O O . CYS A 1 376 ? -10.091 8.875 41.298 1.00 87.19 376 CYS A O 1
ATOM 2891 N N . LEU A 1 377 ? -8.248 9.551 40.215 1.00 84.19 377 LEU A N 1
ATOM 2892 C CA . LEU A 1 377 ? -7.284 8.740 40.950 1.00 84.19 377 LEU A CA 1
ATOM 2893 C C . LEU A 1 377 ? -6.299 9.665 41.677 1.00 84.19 377 LEU A C 1
ATOM 2895 O O . LEU A 1 377 ? -6.044 10.772 41.190 1.00 84.19 377 LEU A O 1
ATOM 2899 N N . PRO A 1 378 ? -5.756 9.248 42.835 1.00 79.94 378 PRO A N 1
ATOM 2900 C CA . PRO A 1 378 ? -4.724 10.017 43.521 1.00 79.94 378 PRO A CA 1
ATOM 2901 C C . PRO A 1 378 ? -3.472 10.149 42.640 1.00 79.94 378 PRO A C 1
ATOM 2903 O O . PRO A 1 378 ? -3.130 9.238 41.885 1.00 79.94 378 PRO A O 1
ATOM 2906 N N . SER A 1 379 ? -2.789 11.291 42.733 1.00 69.62 379 SER A N 1
ATOM 2907 C CA . SER A 1 379 ? -1.422 11.432 42.225 1.00 69.62 379 SER A CA 1
ATOM 2908 C C . SER A 1 379 ? -0.486 10.578 43.077 1.00 69.62 379 SER A C 1
ATOM 2910 O O . SER A 1 379 ? -0.652 10.544 44.296 1.00 69.62 379 SER A O 1
ATOM 2912 N N . ASP A 1 380 ? 0.482 9.911 42.453 1.00 59.88 380 ASP A N 1
ATOM 2913 C CA . ASP A 1 380 ? 1.491 9.163 43.205 1.00 59.88 380 ASP A CA 1
ATOM 2914 C C . ASP A 1 380 ? 2.262 10.098 44.130 1.00 59.88 380 ASP A C 1
ATOM 2916 O O . ASP A 1 380 ? 2.677 11.184 43.721 1.00 59.88 380 ASP A O 1
ATOM 2920 N N . SER A 1 381 ? 2.414 9.664 45.377 1.00 36.09 381 SER A N 1
ATOM 2921 C CA . SER A 1 381 ? 3.451 10.142 46.288 1.00 36.09 381 SER A CA 1
ATOM 2922 C C . SER A 1 381 ? 4.804 9.563 45.910 1.00 36.09 381 SER A C 1
ATOM 2924 O O . SER A 1 381 ? 4.828 8.334 45.656 1.00 36.09 381 SER A O 1
#

Solvent-accessible surface area (backbone atoms only — not comparable to full-atom values): 21530 Å² total; per-residue (Å²): 105,38,91,77,42,88,76,47,86,72,76,74,95,68,85,89,70,97,81,55,82,83,54,50,65,64,48,51,59,59,53,55,71,67,53,55,72,66,55,54,36,52,51,45,56,47,39,63,68,48,49,82,43,94,84,46,48,75,47,75,27,41,23,51,26,44,32,34,60,45,95,54,98,47,36,32,41,38,45,28,55,38,50,89,87,47,97,47,25,28,33,38,36,34,40,41,31,57,90,29,41,31,36,32,61,34,39,33,46,64,95,64,35,59,47,61,72,41,45,26,45,28,45,72,64,47,74,55,90,61,39,32,36,36,46,32,29,61,56,69,87,71,54,76,57,53,32,87,80,46,32,28,54,66,30,39,37,42,38,32,61,41,79,69,74,83,79,50,97,80,46,77,40,67,29,41,37,39,38,36,38,33,38,36,45,59,55,54,56,54,16,50,54,49,38,50,72,77,46,41,78,63,76,43,104,56,87,75,48,58,58,57,42,52,56,52,41,41,47,61,67,68,49,61,69,78,72,50,59,71,82,36,30,79,89,74,57,64,83,88,54,76,77,88,73,72,82,72,58,71,7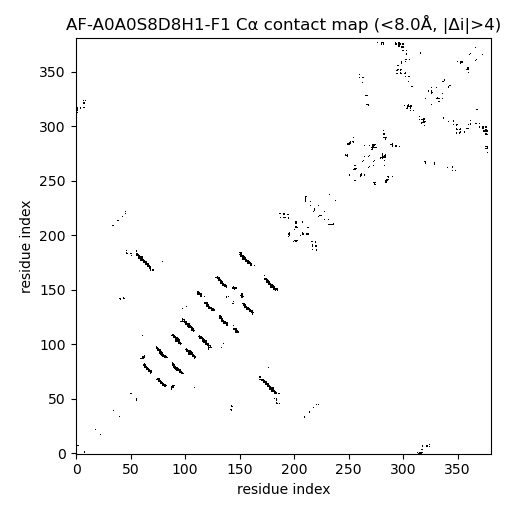5,50,72,72,41,68,67,38,75,86,45,38,62,50,55,73,62,40,28,94,61,20,45,34,88,46,72,76,58,61,27,40,63,38,55,51,52,73,49,20,55,51,22,42,38,47,21,14,57,58,47,49,52,24,48,54,25,54,80,41,59,80,95,73,25,53,51,64,32,55,68,39,73,85,49,27,65,82,70,75,45,46,64,75,61,49,60,72,29,68,66,55,50,53,51,47,55,50,36,41,50,36,13,50,76,70,74,42,74,63,69,80,46,73,67,52,51,73,44,56,86,78,47,70,62,44,59,84,78,86,128

Secondary structure (DSSP, 8-state):
-GGG-TTSPPPPS------STTTHHHHHHHHHTTS-HHHHHHHHHHHHHGGGSTT-EEEEEEEEEEEEE-SSTTEEEEEEE--TT-TTB-EEEEEEETTSEEEEEEEE-GGG-EEEEEEEEEPPPEE-SSEEEEEEEE--SSS--B-TTS-EEEEEEEEEEGGGGSS-SS-EEEEEEEEEEEE-THHHHHHHHHHHHH-GGGTSSS---HHHHHHHHHHHTT--HHHHHHHS-TTT--TTSPP-------B-HHHHT-TTTHHHHHHHHHHHSSSSSSS--TT-B-HHHHHHHHHHHHHHHHHHHHGGGS-GGG-SS--SS-GGGTTTTT--HHHHHT-HHHHHHHHHHHHHHHHTT------HHHHHTGGGSPPSSPPP-

Radius of gyration: 34.15 Å; Cα contacts (8 Å, |Δi|>4): 588; chains: 1; bounding box: 74×50×88 Å

Nearest PDB structures (foldseek):
  7ztu-assembly1_A  TM=2.555E-01  e=4.799E-01  Bombyx mori
  7zvr-assembly1_A  TM=2.406E-01  e=1.141E+00  Bombyx mori
  7ztr-assembly1_A  TM=2.427E-01  e=1.343E+00  Bombyx mori
  8aaq-assembly1_A  TM=1.839E-01  e=1.496E+00  Bombyx mori
  6dw0-assembly1_D  TM=1.742E-01  e=1.760E+00  Rattus norvegicus

pLDDT: mean 80.86, std 13.66, range [36.09, 95.25]

Sequence (381 aa):
PPHLDPLTPRPPREILRFSGAMDTPRIISGWANFLAVDDFRTLDSLLVRSEADAGVQRSVYRAQCTARRASSNSRFNLQCTGDPGAERSMSLVAQVEENGSGRIDWLSFGPAGTVRDVNLDVGPAQRSNTESMLRAAPKTAALSTRLPDGRRLAGVTIRWSGKDRQDSASGTIDAQLEAILVNDFALVHRAIDRVLEHQPALLDNVPLMRAKLMPALLAELGAPGESMSRTFRCCVDDTGMPAPTLDAPEIDAVVVAEERLRPFFRYCATCHFTAERFPPNFLSGKADQVTENLRRCAPRMLVRLTAWEIPPDHRAKTPMPPVTAMRALGTSADQWAVSKELEAMRDYVEELAREAGQATETSAGAYQNYEALPSCLPSDS